Protein 6A8O (pdb70)

Secondary structure (P-SEA, 3-state):
ccccccccccccccbbbbbbbcccccccbbbbbccccbbbbcccccccccccccbbbbccccccccccccbbbbbbcccccccccccccccccbbbbbbcbbbbbccccbbbbbbccccccccccccccccccccccccccccbbbbbbbbbbccaaaaaaaccccccccbbbbbbccccccccccccccccccccccccccccccccccccccccbbbbbcccccaaaaaaaaac/ccccccccccccccbbbbbbbcccccccbbbbbccccbbbbbccccccccccccbbbbcccccccccccccbbbbbcccccccccccccccccbbbbbbcbbbbbcccbbbbbbbccccccccccbbbbbcccccccccccccbbbbbbbbbccaaaaaaacccccccccbbbbbcccccccccccccccccccccccccccccccccccccccccbbbbbcccccaaaaaaaaac/cccccccccc

B-factor: mean 74.63, std 24.49, range [30.0, 185.36]

Solvent-accessible surface area: 21926 Å² total; per-residue (Å²): 1,16,54,21,86,92,12,66,84,25,75,18,8,13,4,2,0,0,6,13,65,140,145,84,62,76,13,66,4,1,0,1,0,29,14,126,45,34,0,0,0,0,1,48,10,2,51,28,50,10,96,49,86,43,0,34,5,6,16,23,27,46,3,31,73,99,18,82,201,157,28,119,40,20,99,2,127,85,34,26,58,13,74,88,29,33,27,22,34,25,24,81,4,0,0,0,0,34,1,64,100,64,20,112,94,75,119,87,31,89,46,12,66,38,3,68,111,95,32,37,140,49,119,10,124,67,2,65,3,0,1,0,0,49,48,148,80,165,33,126,58,45,73,59,10,13,46,10,61,7,58,31,34,87,35,131,89,0,71,163,76,17,194,42,117,48,6,39,132,50,9,15,0,0,13,96,164,130,39,25,18,10,16,8,129,10,0,20,0,0,0,0,0,0,65,80,110,52,199,92,24,0,2,0,1,10,9,60,23,150,23,15,18,133,134,58,52,16,8,3,0,5,24,0,4,45,10,16,110,16,2,106,132,56,40,183,2,16,53,39,82,93,4,52,124,34,64,20,12,15,7,2,0,0,10,2,59,112,149,69,46,69,7,16,0,1,0,1,0,1,1,51,25,18,0,0,0,0,1,18,0,4,51,58,33,59,138,41,113,30,0,26,5,8,18,35,32,45,9,21,82,108,25,82,168,172,38,121,35,20,97,15,118,84,38,22,58,19,113,89,20,121,98,86,83,20,35,76,3,0,0,0,0,48,0,120,92,36,20,123,69,62,128,82,28,97,22,2,11,27,4,44,39,54,35,32,116,39,141,15,133,57,2,63,1,2,2,1,0,34,49,118,70,155,16,124,53,41,90,60,7,14,41,5,59,4,59,42,18,82,53,124,86,0,57,143,54,6,210,93,56,105,20,30,136,47,8,14,0,0,6,94,167,120,26,36,19,3,13,2,47,0,1,0,0,0,1,0,1,0,84,79,101,53,88,67,11,0,5,0,0,7,4,18,12,36,24,12,14,117,151,53,42,5,6,2,2,4,21,0,7,63,12,13,74,15,0,21,116,60,12,154,86,73,70,48,16,13,34,21,119,61

Foldseek 3Di:
DAPWDFDDQLNQQQKKFKWFCDPDIDRFEIWGAAFQFKTKFFLLSCPPPVDFQRIWIGTRDFFPVVDDPPGDTWGFPDKAQQPPDDNVAQPSGMIMGGTDGTHDDDSRHDGAAADALVCQVPAFDFKKQKFQAANAQVGDGHRGITIDTWGWDDPVLQVVLVVPHDDDSQKTWTAALQGQAFGHGSHGGTFTWGQDPHGTHGQWGQTDDPGGSDRRGTTMTGGRSNCPVVVVVVVD/DAPWDFDDQLPQQFKKFKWFADVHIDGFEIWGAQFQFKTKFWQQSCLPPVDQQRIWIDTRDFFPVVDDPVDDTWTFPDKAQPPPDDSPAQPSTMIMGGTPGGHDDDSRHDGAAADALVCLPPAFAWKKAKFQAANFFVGDGHGGITMDTWHWDDQVLQCVLCVPHDGDSQKTWTADQQFRDFGHRSSGGTFTWGQDPNGIHRQWHFTDWDGGRHHRTTTMTRGRSVCVVVVVVVVD/DDPPDPDDVD

Organism: Mus musculus (NCBI:txid10090)

Nearest PDB structures (foldseek):
  1zsl-assembly1_A  TM=9.799E-01  e=3.931E-37  Homo sapiens
  1zhm-assembly1_A  TM=9.780E-01  e=3.931E-37  Homo sapiens
  4cre-assembly1_A  TM=9.781E-01  e=1.272E-36  Homo sapiens
  1ztl-assembly1_A  TM=9.781E-01  e=1.423E-36  Homo sapiens
  1xx9-assembly1_A  TM=9.790E-01  e=2.944E-36  Homo sapiens

CATH classification: 2.40.10.10

InterPro domains:
  IPR000177 Apple domain [PR00005] (224-243)
  IPR000177 Apple domain [PR00005] (253-269)
  IPR000177 Apple domain [PR00005] (271-286)
  IPR000177 Apple domain [PS00495] (292-375)
  IPR000177 Apple domain [SM00223] (21-104)
  IPR000177 Apple domain [SM00223] (111-194)
  IPR000177 Apple domain [SM00223] (201-284)
  IPR000177 Apple domain [SM00223] (292-375)
  IPR000177 Apple domain [cd01100] (17-101)
  IPR000177 Apple domain [cd01100] (107-191)
  IPR000177 Apple domain [cd01100] (206-281)
  IPR000177 Apple domain [cd01100] (289-372)
  IPR001254 Serine proteases, trypsin domain [PF00089] (391-621)
  IPR001254 Serine proteases, trypsin domain [PS50240] (391-626)
  IPR001254 Serine proteases, trypsin domain [SM00020] (390-621)
  IPR001254 Serine proteases, trypsin domain [cd00190] (391-621)
  IPR001314 Peptidase S1A, chymotrypsin family [PR00722] (420-435)
  IPR001314 Peptidase S1A, chymotrypsin family [PR00722] (479-493)
  IPR001314 Peptidase S1A, chymotrypsin family [PR00722] (571-583)
  IPR003609 PAN/Apple domain [PF00024] (21-104)

Sequence (482 aa):
IVGGTNASLGEWPWQVSLQVKLVSQTHLCGGSIIGRQWVLTAAHCFDGIPYPDVWRIYGGILSLSEITKETPSSRIKELIIHQEYKVSEGNYDIALIKLQTPLNYTEFQKPISLPSKADTNTIYTNCWVTGWGYTKEQGETQNILQKATIPLVPNEECQKKYRDYVINKQMICAGYKEGGTDACKGDSGGPLVCKHSGRWQLVGITSWGEGCARKDQPGVYTKVSEYMDWILEKTQIVGGTNASLGEWPWQVSLQVKLVSQTHLCGGSIIGRQWVLTAAHCFDGIPYPDVWRIYGGILSLSEITKETPSSRIKELIIHQEYKVSEGNYDIALIKLQTPLNYTEFQKPISLPSKADTNTIYTNCWVTGWGYTKEQGETQNILQKATIPLVPNEECQKKYRDYVINKQMICAGYKEGGTDACKGDSGGPLVCKHSGRWQLVGITSWGEGCARKDQPGVYTKVSEYMDWILEKTQCPAYSAYLDC

Radius of gyration: 24.58 Å; Cα contacts (8 Å, |Δi|>4): 1290; chains: 3; bounding box: 52×45×72 Å

Structure (mmCIF, N/CA/C/O backbone):
data_6A8O
#
_entry.id   6A8O
#
_cell.length_a   71.260
_cell.length_b   82.450
_cell.length_c   105.320
_cell.angle_alpha   90.00
_cell.angle_beta   90.00
_cell.angle_gamma   90.00
#
_symmetry.space_group_name_H-M   'P 21 21 21'
#
loop_
_entity.id
_entity.type
_entity.pdbx_description
1 polymer 'Plasma kallikrein'
2 polymer 'peptide inhibitor,'
3 non-polymer alpha-D-mannopyranose
4 non-polymer piperidine-1-carboximidamide
#
loop_
_atom_site.group_PDB
_atom_site.id
_atom_site.type_symbol
_atom_site.label_atom_id
_atom_site.label_alt_id
_atom_site.label_comp_id
_atom_site.label_asym_id
_atom_site.label_entity_id
_atom_site.label_seq_id
_atom_site.pdbx_PDB_ins_code
_atom_site.Cartn_x
_atom_site.Cartn_y
_atom_site.Cartn_z
_atom_site.occupancy
_atom_site.B_iso_or_equiv
_atom_site.auth_seq_id
_atom_site.auth_comp_id
_atom_site.auth_asym_id
_atom_site.auth_atom_id
_atom_site.pdbx_PDB_model_num
ATOM 1 N N . ILE A 1 1 ? -0.741 15.176 -33.104 1.00 74.95 16 ILE A N 1
ATOM 2 C CA . ILE A 1 1 ? 0.558 14.399 -33.352 1.00 77.33 16 ILE A CA 1
ATOM 3 C C . ILE A 1 1 ? 1.616 15.323 -33.982 1.00 74.96 16 ILE A C 1
ATOM 4 O O . ILE A 1 1 ? 1.242 16.134 -34.844 1.00 88.84 16 ILE A O 1
ATOM 9 N N . VAL A 1 2 ? 2.893 15.175 -33.617 1.00 74.02 17 VAL A N 1
ATOM 10 C CA . VAL A 1 2 ? 4.026 15.964 -34.203 1.00 79.24 17 VAL A CA 1
ATOM 11 C C . VAL A 1 2 ? 4.705 15.157 -35.325 1.00 79.02 17 VAL A C 1
ATOM 12 O O . VAL A 1 2 ? 5.045 13.973 -35.090 1.00 77.25 17 VAL A O 1
ATOM 16 N N . GLY A 1 3 ? 4.910 15.781 -36.494 1.00 77.22 18 GLY A N 1
ATOM 17 C CA . GLY A 1 3 ? 5.483 15.131 -37.691 1.00 75.22 18 GLY A CA 1
ATOM 18 C C . GLY A 1 3 ? 4.417 14.408 -38.500 1.00 77.19 18 GLY A C 1
ATOM 19 O O . GLY A 1 3 ? 4.760 13.816 -39.542 1.00 68.50 18 GLY A O 1
ATOM 20 N N . GLY A 1 4 ? 3.154 14.462 -38.062 1.00 76.89 19 GLY A N 1
ATOM 21 C CA . GLY A 1 4 ? 2.055 13.696 -38.679 1.00 71.26 19 GLY A CA 1
ATOM 22 C C . GLY A 1 4 ? 1.566 14.368 -39.947 1.00 74.67 19 GLY A C 1
ATOM 23 O O . GLY A 1 4 ? 2.219 15.329 -40.385 1.00 81.28 19 GLY A O 1
ATOM 24 N N . THR A 1 5 ? 0.471 13.860 -40.518 1.00 73.41 20 THR A N 1
ATOM 25 C CA . THR A 1 5 ? -0.257 14.405 -41.696 1.00 75.08 20 THR A CA 1
ATOM 26 C C . THR A 1 5 ? -1.734 14.022 -41.521 1.00 72.93 20 THR A C 1
ATOM 27 O O . THR A 1 5 ? -1.989 13.119 -40.695 1.00 61.56 20 THR A O 1
ATOM 31 N N . ASN A 1 6 ? -2.654 14.663 -42.257 1.00 69.28 21 ASN A N 1
ATOM 32 C CA . ASN A 1 6 ? -4.116 14.392 -42.195 1.00 70.36 21 ASN A CA 1
ATOM 33 C C . ASN A 1 6 ? -4.377 12.896 -42.367 1.00 73.57 21 ASN A C 1
ATOM 34 O O . ASN A 1 6 ? -4.141 12.383 -43.471 1.00 78.53 21 ASN A O 1
ATOM 39 N N . ALA A 1 7 ? -4.886 12.229 -41.330 1.00 75.23 22 ALA A N 1
ATOM 40 C CA . ALA A 1 7 ? -5.542 10.909 -41.467 1.00 75.24 22 ALA A CA 1
ATOM 41 C C . ALA A 1 7 ? -6.739 11.064 -42.409 1.00 73.57 22 ALA A C 1
ATOM 42 O O . ALA A 1 7 ? -7.002 12.206 -42.885 1.00 61.44 22 ALA A O 1
ATOM 44 N N . SER A 1 8 ? -7.447 9.971 -42.686 1.00 81.02 23 SER A N 1
ATOM 45 C CA . SER A 1 8 ? -8.570 9.973 -43.662 1.00 89.79 23 SER A CA 1
ATOM 46 C C . SER A 1 8 ? -9.775 9.213 -43.106 1.00 88.84 23 SER A C 1
ATOM 47 O O . SER A 1 8 ? -9.585 8.174 -42.441 1.00 85.12 23 SER A O 1
ATOM 50 N N . LEU A 1 9 ? -10.978 9.714 -43.381 1.00 87.82 24 LEU A N 1
ATOM 51 C CA . LEU A 1 9 ? -12.214 9.187 -42.748 1.00 93.35 24 LEU A CA 1
ATOM 52 C C . LEU A 1 9 ? -12.321 7.686 -43.041 1.00 89.60 24 LEU A C 1
ATOM 53 O O . LEU A 1 9 ? -12.547 7.326 -44.208 1.00 108.05 24 LEU A O 1
ATOM 58 N N . GLY A 1 10 ? -12.120 6.851 -42.021 1.00 80.43 25 GLY A N 1
ATOM 59 C CA . GLY A 1 10 ? -12.192 5.381 -42.124 1.00 72.44 25 GLY A CA 1
ATOM 60 C C . GLY A 1 10 ? -10.844 4.737 -41.871 1.00 64.48 25 GLY A C 1
ATOM 61 O O . GLY A 1 10 ? -10.827 3.535 -41.572 1.00 66.91 25 GLY A O 1
ATOM 62 N N . GLU A 1 11 ? -9.753 5.504 -41.966 1.00 63.35 26 GLU A N 1
ATOM 63 C CA . GLU A 1 11 ? -8.356 5.001 -41.821 1.00 70.49 26 GLU A CA 1
ATOM 64 C C . GLU A 1 11 ? -8.181 4.357 -40.443 1.00 68.16 26 GLU A C 1
ATOM 65 O O . GLU A 1 11 ? -7.476 3.348 -40.377 1.00 68.68 26 GLU A O 1
ATOM 71 N N . TRP A 1 12 ? -8.756 4.944 -39.380 1.00 72.18 27 TRP A N 1
ATOM 72 C CA . TRP A 1 12 ? -8.560 4.506 -37.965 1.00 75.03 27 TRP A CA 1
ATOM 73 C C . TRP A 1 12 ? -9.885 4.521 -37.209 1.00 74.77 27 TRP A C 1
ATOM 74 O O . TRP A 1 12 ? -10.119 5.388 -36.369 1.00 74.69 27 TRP A O 1
ATOM 85 N N . PRO A 1 13 ? -10.802 3.563 -37.475 1.00 77.99 28 PRO A N 1
ATOM 86 C CA . PRO A 1 13 ? -12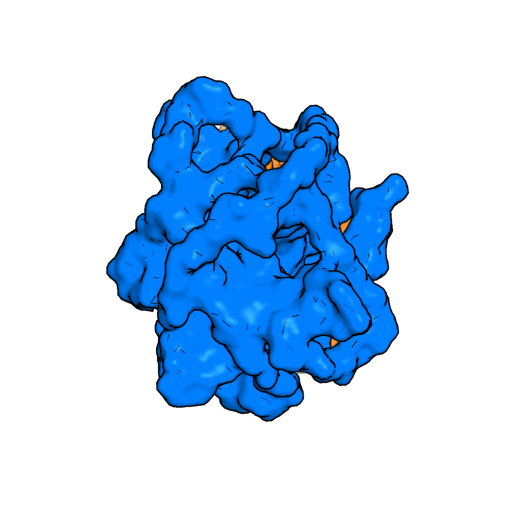.188 3.668 -36.992 1.00 75.37 28 PRO A CA 1
ATOM 87 C C . PRO A 1 13 ? -12.375 3.377 -35.488 1.00 61.45 28 PRO A C 1
ATOM 88 O O . PRO A 1 13 ? -13.406 3.701 -34.979 1.00 62.75 28 PRO A O 1
ATOM 92 N N . TRP A 1 14 ? -11.361 2.808 -34.833 1.00 57.07 29 TRP A N 1
ATOM 93 C CA . TRP A 1 14 ? -11.283 2.578 -33.366 1.00 62.00 29 TRP A CA 1
ATOM 94 C C . TRP A 1 14 ? -10.965 3.848 -32.577 1.00 57.11 29 TRP A C 1
ATOM 95 O O . TRP A 1 14 ? -11.202 3.807 -31.374 1.00 57.72 29 TRP A O 1
ATOM 106 N N . GLN A 1 15 ? -10.394 4.877 -33.212 1.00 55.44 30 GLN A N 1
ATOM 107 C CA . GLN A 1 15 ? -10.015 6.170 -32.583 1.00 55.82 30 GLN A CA 1
ATOM 108 C C . GLN A 1 15 ? -11.261 6.906 -32.081 1.00 58.77 30 GLN A C 1
ATOM 109 O O . GLN A 1 15 ? -12.199 7.107 -32.881 1.00 53.33 30 GLN A O 1
ATOM 115 N N . VAL A 1 16 ? -11.235 7.355 -30.816 1.00 59.65 31 VAL A N 1
ATOM 116 C CA . VAL A 1 16 ? -12.299 8.222 -30.224 1.00 53.45 31 VAL A CA 1
ATOM 117 C C . VAL A 1 16 ? -11.623 9.429 -29.597 1.00 48.48 31 VAL A C 1
ATOM 118 O O . VAL A 1 16 ? -10.489 9.255 -29.160 1.00 48.20 31 VAL A O 1
ATOM 122 N N . SER A 1 17 ? -12.266 10.598 -29.662 1.00 47.74 32 SER A N 1
ATOM 123 C CA . SER A 1 17 ? -11.915 11.782 -28.837 1.00 51.96 32 SER A CA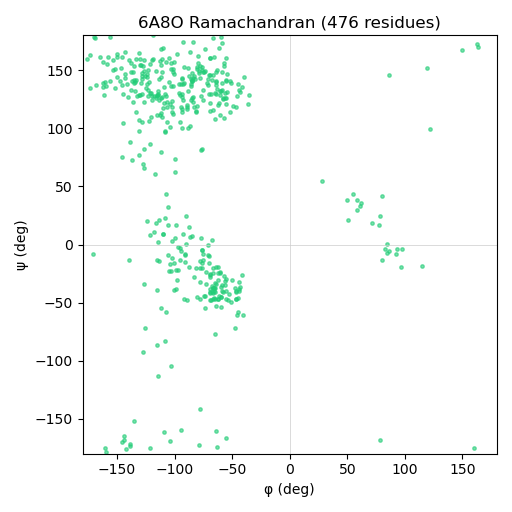 1
ATOM 124 C C . SER A 1 17 ? -12.634 11.664 -27.490 1.00 51.99 32 SER A C 1
ATOM 125 O O . SER A 1 17 ? -13.792 11.175 -27.458 1.00 55.10 32 SER A O 1
ATOM 128 N N . LEU A 1 18 ? -11.942 11.998 -26.407 1.00 50.39 33 LEU A N 1
ATOM 129 C CA . LEU A 1 18 ? -12.524 12.049 -25.043 1.00 47.67 33 LEU A CA 1
ATOM 130 C C . LEU A 1 18 ? -12.592 13.511 -24.645 1.00 46.00 33 LEU A C 1
ATOM 131 O O . LEU A 1 18 ? -11.536 14.172 -24.624 1.00 46.45 33 LEU A O 1
ATOM 136 N N . GLN A 1 19 ? -13.800 14.003 -24.420 1.00 47.47 34 GLN A N 1
ATOM 137 C CA . GLN A 1 19 ? -14.064 15.447 -24.271 1.00 49.03 34 GLN A CA 1
ATOM 138 C C . GLN A 1 19 ? -14.813 15.707 -22.968 1.00 51.22 34 GLN A C 1
ATOM 139 O O . GLN A 1 19 ? -15.557 14.827 -22.468 1.00 49.72 34 GLN A O 1
ATOM 145 N N . VAL A 1 20 ? -14.569 16.875 -22.397 1.00 52.48 35 VAL A N 1
ATOM 146 C CA . VAL A 1 20 ? -15.255 17.294 -21.151 1.00 51.45 35 VAL A CA 1
ATOM 147 C C . VAL A 1 20 ? -16.332 18.269 -21.582 1.00 50.64 35 VAL A C 1
ATOM 148 O O . VAL A 1 20 ? -15.970 19.259 -22.219 1.00 49.93 35 VAL A O 1
ATOM 152 N N . LYS A 1 21 ? -17.599 17.942 -21.333 1.00 51.51 36 LYS A N 1
ATOM 153 C CA . LYS A 1 21 ? -18.718 18.855 -21.684 1.00 59.94 36 LYS A CA 1
ATOM 154 C C . LYS A 1 21 ? -19.363 19.402 -20.417 1.00 58.24 36 LYS A C 1
ATOM 155 O O . LYS A 1 21 ? -19.709 18.580 -19.538 1.00 62.78 36 LYS A O 1
ATOM 161 N N . LEU A 1 22 ? -19.474 20.730 -20.326 1.00 65.31 37 LEU A N 1
ATOM 162 C CA . LEU A 1 22 ? -20.368 21.448 -19.370 1.00 78.27 37 LEU A CA 1
ATOM 163 C C . LEU A 1 22 ? -21.499 22.050 -20.195 1.00 73.79 37 LEU A C 1
ATOM 164 O O . LEU A 1 22 ? -22.584 21.452 -20.281 1.00 84.70 37 LEU A O 1
ATOM 169 N N . VAL A 1 23 ? -21.219 23.207 -20.772 1.00 61.54 38 VAL A N 1
ATOM 170 C CA . VAL A 1 23 ? -21.990 23.796 -21.892 1.00 71.06 38 VAL A CA 1
ATOM 171 C C . VAL A 1 23 ? -21.032 23.732 -23.087 1.00 69.95 38 VAL A C 1
ATOM 172 O O . VAL A 1 23 ? -21.364 23.032 -24.057 1.00 72.25 38 VAL A O 1
ATOM 176 N N . SER A 1 24 A -19.832 24.305 -22.931 1.00 73.04 38 SER A N 1
ATOM 177 C CA . SER A 1 24 A -18.653 24.122 -23.818 1.00 74.30 38 SER A CA 1
ATOM 178 C C . SER A 1 24 A -18.259 22.645 -23.888 1.00 74.37 38 SER A C 1
ATOM 179 O O . SER A 1 24 A -18.795 21.831 -23.114 1.00 76.84 38 SER A O 1
ATOM 182 N N . GLN A 1 25 B -17.301 22.355 -24.762 1.00 64.39 38 GLN A N 1
ATOM 183 C CA . GLN A 1 25 B -16.700 21.026 -24.986 1.00 67.29 38 GLN A CA 1
ATOM 184 C C . GLN A 1 25 B -15.214 21.228 -25.231 1.00 67.53 38 GLN A C 1
ATOM 185 O O . GLN A 1 25 B -14.914 22.169 -25.965 1.00 67.77 38 GLN A O 1
ATOM 191 N N . THR A 1 26 ? -14.347 20.384 -24.659 1.00 60.75 39 THR A N 1
ATOM 192 C CA . THR A 1 26 ? -12.883 20.411 -24.908 1.00 67.95 39 THR A CA 1
ATOM 193 C C . THR A 1 26 ? -12.388 18.980 -25.105 1.00 63.73 39 THR A C 1
ATOM 194 O O . THR A 1 26 ? -12.597 18.138 -24.217 1.00 72.47 39 THR A O 1
ATOM 198 N N . HIS A 1 27 ? -11.773 18.723 -26.256 1.00 61.76 40 HIS A N 1
ATOM 199 C CA . HIS A 1 27 ? -10.969 17.505 -26.496 1.00 54.85 40 HIS A CA 1
ATOM 200 C C . HIS A 1 27 ? -9.786 17.492 -25.520 1.00 55.47 40 HIS A C 1
ATOM 201 O O . HIS A 1 27 ? -8.996 18.437 -25.551 1.00 60.81 40 HIS A O 1
ATOM 208 N N . LEU A 1 28 ? -9.675 16.471 -24.673 1.00 50.99 41 LEU A N 1
ATOM 209 C CA . LEU A 1 28 ? -8.597 16.381 -23.659 1.00 52.42 41 LEU A CA 1
ATOM 210 C C . LEU A 1 28 ? -7.698 15.195 -23.964 1.00 53.05 41 LEU A C 1
ATOM 211 O O . LEU A 1 28 ? -6.496 15.313 -23.701 1.00 56.42 41 LEU A O 1
ATOM 216 N N . CYS A 1 29 ? -8.285 14.082 -24.404 1.00 56.11 42 CYS A N 1
ATOM 217 C CA . CYS A 1 29 ? -7.617 12.763 -24.505 1.00 54.44 42 CYS A CA 1
ATOM 218 C C . CYS A 1 29 ? -8.096 12.020 -25.748 1.00 51.38 42 CYS A C 1
ATOM 219 O O . CYS A 1 29 ? -9.091 12.425 -26.361 1.00 53.39 42 CYS A O 1
ATOM 222 N N . GLY A 1 30 ? -7.373 10.971 -26.113 1.00 48.27 43 GLY A N 1
ATOM 223 C CA . GLY A 1 30 ? -7.862 9.957 -27.055 1.00 46.34 43 GLY A CA 1
ATOM 224 C C . GLY A 1 30 ? -8.113 8.657 -26.335 1.00 49.74 43 GLY A C 1
ATOM 225 O O . GLY A 1 30 ? -7.726 8.519 -25.153 1.00 52.61 43 GLY A O 1
ATOM 226 N N . GLY A 1 31 ? -8.759 7.733 -27.031 1.00 56.73 44 GLY A N 1
ATOM 227 C CA . GLY A 1 31 ? -8.898 6.335 -26.601 1.00 53.55 44 GLY A CA 1
ATOM 228 C C . GLY A 1 31 ? -9.136 5.444 -27.790 1.00 48.36 44 GLY A C 1
ATOM 229 O O . GLY A 1 31 ? -9.269 5.966 -28.900 1.00 46.03 44 GLY A O 1
ATOM 230 N N . SER A 1 32 ? -9.254 4.151 -27.538 1.00 52.74 45 SER A N 1
ATOM 231 C CA . SER A 1 32 ? -9.474 3.107 -28.567 1.00 57.99 45 SER A CA 1
ATOM 232 C C . SER A 1 32 ? -10.708 2.273 -28.200 1.00 50.64 45 SER A C 1
ATOM 233 O O . SER A 1 32 ? -10.709 1.714 -27.085 1.00 38.35 45 SER A O 1
ATOM 236 N N . ILE A 1 33 ? -11.708 2.208 -29.094 1.00 47.52 46 ILE A N 1
ATOM 237 C CA . ILE A 1 33 ? -12.852 1.248 -28.986 1.00 49.38 46 ILE A CA 1
ATOM 238 C C . ILE A 1 33 ? -12.293 -0.179 -29.039 1.00 46.53 46 ILE A C 1
ATOM 239 O O . ILE A 1 33 ? -11.658 -0.479 -30.021 1.00 48.66 46 ILE A O 1
ATOM 244 N N . ILE A 1 34 ? -12.516 -1.020 -28.031 1.00 48.92 47 ILE A N 1
ATOM 245 C CA . ILE A 1 34 ? -12.058 -2.445 -28.024 1.00 52.45 47 ILE A CA 1
ATOM 246 C C . ILE A 1 34 ? -13.254 -3.395 -27.855 1.00 57.65 47 ILE A C 1
ATOM 247 O O . ILE A 1 34 ? -13.034 -4.616 -27.717 1.00 62.71 47 ILE A O 1
ATOM 252 N N . GLY A 1 35 ? -14.466 -2.851 -27.908 1.00 58.55 48 GLY A N 1
ATOM 253 C CA . GLY A 1 35 ? -15.708 -3.514 -27.480 1.00 57.24 48 GLY A CA 1
ATOM 254 C C . GLY A 1 35 ? -16.906 -2.632 -27.781 1.00 58.93 48 GLY A C 1
ATOM 255 O O . GLY A 1 35 ? -16.734 -1.402 -27.923 1.00 49.06 48 GLY A O 1
ATOM 256 N N . ARG A 1 36 ? -18.095 -3.226 -27.853 1.00 65.79 49 ARG A N 1
ATOM 257 C CA . ARG A 1 36 ? -19.355 -2.457 -28.021 1.00 69.12 49 ARG A CA 1
ATOM 258 C C . ARG A 1 36 ? -19.473 -1.407 -26.911 1.00 60.75 49 ARG A C 1
ATOM 259 O O . ARG A 1 36 ? -19.900 -0.305 -27.234 1.00 60.79 49 ARG A O 1
ATOM 267 N N . GLN A 1 37 ? -19.102 -1.750 -25.671 1.00 65.02 50 GLN A N 1
ATOM 268 C CA . GLN A 1 37 ? -19.281 -0.884 -24.471 1.00 68.67 50 GLN A CA 1
ATOM 269 C C . GLN A 1 37 ? -17.938 -0.425 -23.870 1.00 66.72 50 GLN A C 1
ATOM 270 O O . GLN A 1 37 ? -17.970 0.323 -22.887 1.00 67.38 50 GLN A O 1
ATOM 276 N N . TRP A 1 38 ? -16.805 -0.778 -24.469 1.00 59.90 51 TRP A N 1
ATOM 277 C CA . TRP A 1 38 ? -15.476 -0.607 -23.838 1.00 59.91 51 TRP A CA 1
ATOM 278 C C . TRP A 1 38 ? -14.556 0.287 -24.651 1.00 53.22 51 TRP A C 1
ATOM 279 O O . TRP A 1 38 ? -14.387 0.039 -25.852 1.00 58.77 51 TRP A O 1
ATOM 290 N N . VAL A 1 39 ? -13.954 1.257 -23.978 1.00 46.90 52 VAL A N 1
ATOM 291 C CA . VAL A 1 39 ? -12.899 2.126 -24.549 1.00 45.83 52 VAL A CA 1
ATOM 292 C C . VAL A 1 39 ? -11.668 2.007 -23.662 1.00 44.73 52 VAL A C 1
ATOM 293 O O . VAL A 1 39 ? -11.806 2.058 -22.461 1.00 50.60 52 VAL A O 1
ATOM 297 N N . LEU A 1 40 ? -10.506 1.808 -24.260 1.00 50.66 53 LEU A N 1
ATOM 298 C CA . LEU A 1 40 ? -9.211 1.711 -23.544 1.00 52.53 53 LEU A CA 1
ATOM 299 C C . LEU A 1 40 ? -8.456 3.032 -23.728 1.00 52.42 53 LEU A C 1
ATOM 300 O O . LEU A 1 40 ? -8.507 3.579 -24.843 1.00 53.48 53 LEU A O 1
ATOM 305 N N . THR A 1 41 ? -7.851 3.543 -22.649 1.00 50.47 54 THR A N 1
ATOM 306 C CA . THR A 1 41 ? -7.240 4.894 -22.570 1.00 49.38 54 THR A CA 1
ATOM 307 C C . THR A 1 41 ? -6.253 4.934 -21.384 1.00 49.47 54 THR A C 1
ATOM 308 O O . THR A 1 41 ? -5.982 3.880 -20.785 1.00 50.12 54 THR A O 1
ATOM 312 N N . ALA A 1 42 ? -5.679 6.104 -21.099 1.00 47.30 55 ALA A N 1
ATOM 313 C CA . ALA A 1 42 ? -4.669 6.322 -20.043 1.00 46.62 55 ALA A CA 1
ATOM 314 C C . ALA A 1 42 ? -5.353 6.763 -18.746 1.00 51.42 55 ALA A C 1
ATOM 315 O O . ALA A 1 42 ? -6.332 7.525 -18.810 1.00 61.37 55 ALA A O 1
ATOM 317 N N . ALA A 1 43 ? -4.848 6.318 -17.602 1.00 49.64 56 ALA A N 1
ATOM 318 C CA . ALA A 1 43 ? -5.376 6.673 -16.265 1.00 45.72 56 ALA A CA 1
ATOM 319 C C . ALA A 1 43 ? -5.216 8.166 -16.002 1.00 45.27 56 ALA A C 1
ATOM 320 O O . ALA A 1 43 ? -6.061 8.723 -15.317 1.00 54.52 56 ALA A O 1
ATOM 322 N N . HIS A 1 44 ? -4.146 8.772 -16.513 1.00 48.45 57 HIS A N 1
ATOM 323 C CA . HIS A 1 44 ? -3.761 10.186 -16.279 1.00 50.20 57 HIS A CA 1
ATOM 324 C C . HIS A 1 44 ? -4.614 11.170 -17.090 1.00 49.63 57 HIS A C 1
ATOM 325 O O . HIS A 1 44 ? -4.501 12.371 -16.884 1.00 53.94 57 HIS A O 1
ATOM 332 N N . CYS A 1 45 ? -5.481 10.632 -17.927 1.00 56.31 58 CYS A N 1
ATOM 333 C CA . CYS A 1 45 ? -6.445 11.473 -18.660 1.00 52.94 58 CYS A CA 1
ATOM 334 C C . CYS A 1 45 ? -7.518 11.949 -17.675 1.00 51.45 58 CYS A C 1
ATOM 335 O O . CYS A 1 45 ? -8.169 12.936 -17.955 1.00 46.28 58 CYS A O 1
ATOM 338 N N . PHE A 1 46 ? -7.714 11.223 -16.576 1.00 46.19 59 PHE A N 1
ATOM 339 C CA . PHE A 1 46 ? -8.769 11.554 -15.584 1.00 53.40 59 PHE A CA 1
ATOM 340 C C . PHE A 1 46 ? -8.209 11.998 -14.237 1.00 58.00 59 PHE A C 1
ATOM 341 O O . PHE A 1 46 ? -8.949 11.951 -13.274 1.00 60.53 59 PHE A O 1
ATOM 349 N N . ASP A 1 47 ? -6.968 12.450 -14.202 1.00 62.24 60 ASP A N 1
ATOM 350 C CA . ASP A 1 47 ? -6.377 12.821 -12.895 1.00 57.26 60 ASP A CA 1
ATOM 351 C C . ASP A 1 47 ? -7.003 14.138 -12.460 1.00 52.64 60 ASP A C 1
ATOM 352 O O . ASP A 1 47 ? -7.563 14.173 -11.367 1.00 68.50 60 ASP A O 1
ATOM 357 N N . GLY A 1 48 A -6.917 15.148 -13.322 1.00 51.65 60 GLY A N 1
ATOM 358 C CA . GLY A 1 48 A -7.514 16.475 -13.124 1.00 52.70 60 GLY A CA 1
ATOM 359 C C . GLY A 1 48 A -9.020 16.459 -13.078 1.00 55.53 60 GLY A C 1
ATOM 360 O O . GLY A 1 48 A -9.569 17.176 -12.280 1.00 57.26 60 GLY A O 1
ATOM 361 N N . ILE A 1 49 B -9.671 15.676 -13.932 1.00 57.56 60 ILE A N 1
ATOM 362 C CA . ILE A 1 49 B -11.171 15.643 -13.962 1.00 50.91 60 ILE A CA 1
ATOM 363 C C . ILE A 1 49 B -11.614 14.188 -13.826 1.00 52.31 60 ILE A C 1
ATOM 364 O O . ILE A 1 49 B -11.974 13.587 -14.823 1.00 49.98 60 ILE A O 1
ATOM 369 N N . PRO A 1 50 C -11.684 13.637 -12.615 1.00 58.01 60 PRO A N 1
ATOM 370 C CA . PRO A 1 50 C -12.068 12.223 -12.406 1.00 56.91 60 PRO A CA 1
ATOM 371 C C . PRO A 1 50 C -13.582 12.020 -12.310 1.00 56.74 60 PRO A C 1
ATOM 372 O O . PRO A 1 50 C -13.937 10.992 -11.994 1.00 69.23 60 PRO A O 1
ATOM 376 N N . TYR A 1 51 ? -14.373 13.044 -12.548 1.00 56.63 61 TYR A N 1
ATOM 377 C CA . TYR A 1 51 ? -15.851 12.907 -12.543 1.00 52.95 61 TYR A CA 1
ATOM 378 C C . TYR A 1 51 ? -16.376 12.377 -13.909 1.00 59.72 61 TYR A C 1
ATOM 379 O O . TYR A 1 51 ? -16.222 13.025 -14.953 1.00 66.77 61 TYR A O 1
ATOM 388 N N . PRO A 1 52 ? -17.016 11.195 -13.904 1.00 63.80 62 PRO A N 1
ATOM 389 C CA . PRO A 1 52 ? -17.597 10.589 -15.145 1.00 65.10 62 PRO A CA 1
ATOM 390 C C . PRO A 1 52 ? -18.773 11.230 -15.905 1.00 59.20 62 PRO A C 1
ATOM 391 O O . PRO A 1 52 ? -18.778 11.177 -17.083 1.00 59.29 62 PRO A O 1
ATOM 395 N N . ASP A 1 53 B -19.755 11.829 -15.208 1.00 61.54 65 ASP A N 1
ATOM 396 C CA . ASP A 1 53 B -20.957 12.371 -15.957 1.00 69.55 65 ASP A CA 1
ATOM 397 C C . ASP A 1 53 B -20.763 13.730 -16.714 1.00 63.99 65 ASP A C 1
ATOM 398 O O . ASP A 1 53 B -21.654 14.341 -17.131 1.00 67.24 65 ASP A O 1
ATOM 403 N N . VAL A 1 54 C -19.413 14.150 -16.660 1.00 59.05 65 VAL A N 1
ATOM 404 C CA . VAL A 1 54 C -18.829 15.337 -17.343 1.00 58.77 65 VAL A CA 1
ATOM 405 C C . VAL A 1 54 C -18.125 14.932 -18.652 1.00 56.06 65 VAL A C 1
ATOM 406 O O . VAL A 1 54 C -17.986 15.809 -19.541 1.00 53.31 65 VAL A O 1
ATOM 410 N N . TRP A 1 55 D -17.723 13.662 -18.785 1.00 51.58 65 TRP A N 1
ATOM 411 C CA . TRP A 1 55 D -17.035 13.121 -19.989 1.00 53.44 65 TRP A CA 1
ATOM 412 C C . TRP A 1 55 D -18.035 12.744 -21.101 1.00 53.52 65 TRP A C 1
ATOM 413 O O . TRP A 1 55 D -19.151 12.256 -20.795 1.00 57.46 65 TRP A O 1
ATOM 424 N N . ARG A 1 56 E -17.640 12.993 -22.350 1.00 48.72 65 ARG A N 1
ATOM 425 C CA . ARG A 1 56 E -18.333 12.573 -23.595 1.00 52.36 65 ARG A CA 1
ATOM 426 C C . ARG A 1 56 E -17.334 11.867 -24.515 1.00 51.51 65 ARG A C 1
ATOM 427 O O . ARG A 1 56 E -16.194 12.325 -24.638 1.00 51.70 65 ARG A O 1
ATOM 435 N N . ILE A 1 57 ? -17.768 10.827 -25.207 1.00 53.18 66 ILE A N 1
ATOM 436 C CA . ILE A 1 57 ? -16.887 10.084 -26.149 1.00 50.56 66 ILE A CA 1
ATOM 437 C C . ILE A 1 57 ? -17.484 10.153 -27.543 1.00 53.33 66 ILE A C 1
ATOM 438 O O . ILE A 1 57 ? -18.657 9.798 -27.696 1.00 58.37 66 ILE A O 1
ATOM 443 N N . TYR A 1 58 ? -16.693 10.638 -28.496 1.00 53.19 67 TYR A N 1
ATOM 444 C CA . TYR A 1 58 ? -17.057 10.690 -29.925 1.00 53.30 67 TYR A CA 1
ATOM 445 C C . TYR A 1 58 ? -16.147 9.743 -30.714 1.00 55.88 67 TYR A C 1
ATOM 446 O O . TYR A 1 58 ? -14.909 9.862 -30.602 1.00 53.98 67 TYR A O 1
ATOM 455 N N . GLY A 1 59 ? -16.768 8.819 -31.458 1.00 62.95 68 GLY A N 1
ATOM 456 C CA . GLY A 1 59 ? -16.134 7.890 -32.418 1.00 69.02 68 GLY A CA 1
ATOM 457 C C . GLY A 1 59 ? -16.519 8.197 -33.863 1.00 68.79 68 GLY A C 1
ATOM 458 O O . GLY A 1 59 ? -17.430 9.012 -34.077 1.00 47.08 68 GLY A O 1
ATOM 459 N N . GLY A 1 60 ? -15.816 7.588 -34.826 1.00 70.57 69 GLY A N 1
ATOM 460 C CA . GLY A 1 60 ? -16.142 7.672 -36.265 1.00 69.12 69 GLY A CA 1
ATOM 461 C C . GLY A 1 60 ? -16.369 9.096 -36.746 1.00 67.21 69 GLY A C 1
ATOM 462 O O . GLY A 1 60 ? -17.257 9.301 -37.597 1.00 73.81 69 GLY A O 1
ATOM 463 N N . ILE A 1 61 ? -15.584 10.044 -36.238 1.00 70.55 70 ILE A N 1
ATOM 464 C CA . ILE A 1 61 ? -15.473 11.436 -36.766 1.00 79.00 70 ILE A CA 1
ATOM 465 C C . ILE A 1 61 ? -13.998 11.690 -37.094 1.00 71.22 70 ILE A C 1
ATOM 466 O O . ILE A 1 61 ? -13.143 11.036 -36.443 1.00 57.31 70 ILE A O 1
ATOM 471 N N . LEU A 1 62 ? -13.716 12.547 -38.083 1.00 68.62 71 LEU A N 1
ATOM 472 C CA . LEU A 1 62 ? -12.326 12.850 -38.524 1.00 82.95 71 LEU A CA 1
ATOM 473 C C . LEU A 1 62 ? -11.887 14.181 -37.921 1.00 72.35 71 LEU A C 1
ATOM 474 O O . LEU A 1 62 ? -10.711 14.296 -37.585 1.00 65.55 71 LEU A O 1
ATOM 479 N N . SER A 1 63 ? -12.790 15.160 -37.860 1.00 80.89 72 SER A N 1
ATOM 480 C CA . SER A 1 63 ? -12.517 16.515 -37.318 1.00 87.28 72 SER A CA 1
ATOM 481 C C . SER A 1 63 ? -13.464 16.812 -36.154 1.00 83.42 72 SER A C 1
ATOM 482 O O . SER A 1 63 ? -14.556 16.209 -36.091 1.00 81.80 72 SER A O 1
ATOM 485 N N . LEU A 1 64 ? -13.031 17.705 -35.264 1.00 87.30 73 LEU A N 1
ATOM 486 C CA . LEU A 1 64 ? -13.789 18.132 -34.060 1.00 78.86 73 LEU A CA 1
ATOM 487 C C . LEU A 1 64 ? -14.776 19.218 -34.498 1.00 75.64 73 LEU A C 1
ATOM 488 O O . LEU A 1 64 ? -15.846 19.321 -33.893 1.00 78.94 73 LEU A O 1
ATOM 493 N N . SER A 1 65 ? -14.436 19.952 -35.563 1.00 84.44 74 SER A N 1
ATOM 494 C CA . SER A 1 65 ? -15.330 20.877 -36.310 1.00 78.51 74 SER A CA 1
ATOM 495 C C . SER A 1 65 ? -16.670 20.199 -36.604 1.00 77.07 74 SER A C 1
ATOM 496 O O . SER A 1 65 ? -17.707 20.828 -36.353 1.00 72.01 74 SER A O 1
ATOM 499 N N . GLU A 1 66 ? -16.642 18.959 -37.102 1.00 81.27 75 GLU A N 1
ATOM 500 C CA . GLU A 1 66 ? -17.861 18.174 -37.439 1.00 100.36 75 GLU A CA 1
ATOM 501 C C . GLU A 1 66 ? -18.885 18.347 -36.309 1.00 105.29 75 GLU A C 1
ATOM 502 O O . GLU A 1 66 ? -20.101 18.420 -36.615 1.00 95.99 75 GLU A O 1
ATOM 508 N N . ILE A 1 67 ? -18.409 18.420 -35.057 1.00 105.79 76 ILE A N 1
ATOM 509 C CA . ILE A 1 67 ? -19.258 18.321 -33.835 1.00 105.70 76 ILE A CA 1
ATOM 510 C C . ILE A 1 67 ? -19.999 19.639 -33.598 1.00 114.76 76 ILE A C 1
ATOM 511 O O . ILE A 1 67 ? -19.351 20.709 -33.606 1.00 123.15 76 ILE A O 1
ATOM 516 N N . THR A 1 68 ? -21.320 19.528 -33.428 1.00 118.18 77 THR A N 1
ATOM 517 C CA . THR A 1 68 ? -22.215 20.502 -32.747 1.00 124.40 77 THR A CA 1
ATOM 518 C C . THR A 1 68 ? -23.188 19.667 -31.902 1.00 119.95 77 THR A C 1
ATOM 519 O O . THR A 1 68 ? -22.978 18.428 -31.840 1.00 103.24 77 THR A O 1
ATOM 523 N N . LYS A 1 69 ? -24.193 20.306 -31.287 1.00 118.14 78 LYS A N 1
ATOM 524 C CA . LYS A 1 69 ? -25.271 19.657 -30.481 1.00 113.77 78 LYS A CA 1
ATOM 525 C C . LYS A 1 69 ? -25.864 18.462 -31.250 1.00 116.25 78 LYS A C 1
ATOM 526 O O . LYS A 1 69 ? -26.190 17.457 -30.598 1.00 106.89 78 LYS A O 1
ATOM 532 N N . GLU A 1 70 ? -26.013 18.567 -32.579 1.00 119.24 79 GLU A N 1
ATOM 533 C CA . GLU A 1 70 ? -26.530 17.486 -33.468 1.00 122.84 79 GLU A CA 1
ATOM 534 C C . GLU A 1 70 ? -25.841 16.154 -33.141 1.00 120.24 79 GLU A C 1
ATOM 535 O O . GLU A 1 70 ? -26.538 15.126 -33.026 1.00 108.92 79 GLU A O 1
ATOM 541 N N . THR A 1 71 ? -24.510 16.194 -33.019 1.00 119.99 80 THR A N 1
ATOM 542 C CA . THR A 1 71 ? -23.590 15.030 -33.091 1.00 110.48 80 THR A CA 1
ATOM 543 C C . THR A 1 71 ? -23.769 14.129 -31.874 1.00 110.60 80 THR A C 1
ATOM 544 O O . THR A 1 71 ? -23.566 14.569 -30.737 1.00 93.07 80 THR A O 1
ATOM 548 N N . PRO A 1 72 ? -24.116 12.836 -32.078 1.00 106.91 81 PRO A N 1
ATOM 549 C CA . PRO A 1 72 ? -24.381 11.929 -30.960 1.00 103.03 81 PRO A CA 1
ATOM 550 C C . PRO A 1 72 ? -23.061 11.543 -30.271 1.00 101.97 81 PRO A C 1
ATOM 551 O O . PRO A 1 72 ? -22.038 11.486 -30.955 1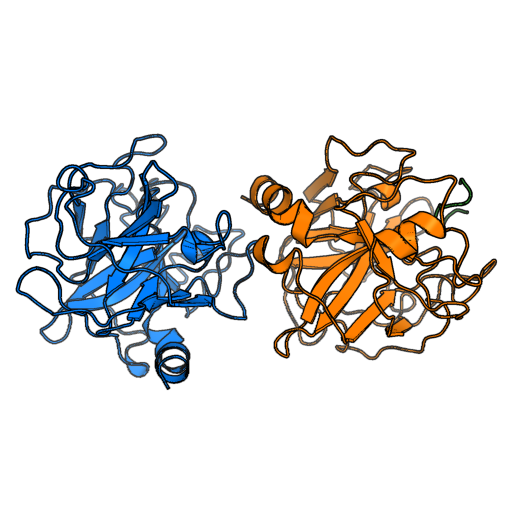.00 99.77 81 PRO A O 1
ATOM 555 N N . SER A 1 73 ? -23.105 11.277 -28.960 1.00 89.66 82 SER A N 1
ATOM 556 C CA . SER A 1 73 ? -21.908 11.081 -28.097 1.00 78.67 82 SER A CA 1
ATOM 557 C C . SER A 1 73 ? -22.191 10.028 -27.029 1.00 68.04 82 SER A C 1
ATOM 558 O O . SER A 1 73 ? -23.192 10.162 -26.329 1.00 79.03 82 SER A O 1
ATOM 561 N N . SER A 1 74 ? -21.317 9.040 -26.879 1.00 64.31 83 SER A N 1
ATOM 562 C CA . SER A 1 74 ? -21.376 8.083 -25.747 1.00 65.13 83 SER A CA 1
ATOM 563 C C . SER A 1 74 ? -21.016 8.809 -24.441 1.00 61.81 83 SER A C 1
ATOM 564 O O . SER A 1 74 ? -20.434 9.921 -24.503 1.00 60.09 83 SER A O 1
ATOM 567 N N . ARG A 1 75 ? -21.419 8.205 -23.322 1.00 57.47 84 ARG A N 1
ATOM 568 C CA . ARG A 1 75 ? -21.281 8.708 -21.934 1.00 61.37 84 ARG A CA 1
ATOM 569 C C . ARG A 1 75 ? -20.675 7.587 -21.089 1.00 54.27 84 ARG A C 1
ATOM 570 O O . ARG A 1 75 ? -20.802 6.419 -21.473 1.00 58.70 84 ARG A O 1
ATOM 578 N N . ILE A 1 76 ? -20.000 7.934 -20.001 1.00 54.33 85 ILE A N 1
ATOM 579 C CA . ILE A 1 76 ? -19.336 6.940 -19.117 1.00 52.55 85 ILE A CA 1
ATOM 580 C C . ILE A 1 76 ? -20.369 6.396 -18.141 1.00 50.39 85 ILE A C 1
ATOM 581 O O . ILE A 1 76 ? -20.950 7.194 -17.405 1.00 55.93 85 ILE A O 1
ATOM 586 N N . LYS A 1 77 ? -20.551 5.088 -18.155 1.00 48.93 86 LYS A N 1
ATOM 587 C CA . LYS A 1 77 ? -21.354 4.343 -17.164 1.00 62.54 86 LYS A CA 1
ATOM 588 C C . LYS A 1 77 ? -20.381 3.973 -16.044 1.00 62.01 86 LYS A C 1
ATOM 589 O O . LYS A 1 77 ? -20.700 4.225 -14.893 1.00 64.20 86 LYS A O 1
ATOM 595 N N . GLU A 1 78 ? -19.210 3.435 -16.380 1.00 63.93 87 GLU A N 1
ATOM 596 C CA . GLU A 1 78 ? -18.181 3.059 -15.373 1.00 65.14 87 GLU A CA 1
ATOM 597 C C . GLU A 1 78 ? -16.795 3.530 -15.843 1.00 66.17 87 GLU A C 1
ATOM 598 O O . GLU A 1 78 ? -16.470 3.443 -17.035 1.00 68.68 87 GLU A O 1
ATOM 604 N N . LEU A 1 79 ? -16.002 4.043 -14.919 1.00 58.63 88 LEU A N 1
ATOM 605 C CA . LEU A 1 79 ? -14.621 4.461 -15.202 1.00 52.83 88 LEU A CA 1
ATOM 606 C C . LEU A 1 79 ? -13.726 3.628 -14.288 1.00 52.68 88 LEU A C 1
ATOM 607 O O . LEU A 1 79 ? -13.725 3.902 -13.090 1.00 54.05 88 LEU A O 1
ATOM 612 N N . ILE A 1 80 ? -12.974 2.689 -14.866 1.00 48.64 89 ILE A N 1
ATOM 613 C CA . ILE A 1 80 ? -12.109 1.716 -14.152 1.00 50.46 89 ILE A CA 1
ATOM 614 C C . ILE A 1 80 ? -10.630 2.062 -14.371 1.00 53.01 89 ILE A C 1
ATOM 615 O O . ILE A 1 80 ? -10.075 1.679 -15.386 1.00 60.28 89 ILE A O 1
ATOM 620 N N . ILE A 1 81 ? -10.019 2.767 -13.420 1.00 51.51 90 ILE A N 1
ATOM 621 C CA . ILE A 1 81 ? -8.570 3.106 -13.434 1.00 49.07 90 ILE A CA 1
ATOM 622 C C . ILE A 1 81 ? -7.799 1.958 -12.784 1.00 48.25 90 ILE A C 1
ATOM 623 O O . ILE A 1 81 ? -8.333 1.331 -11.895 1.00 49.02 90 ILE A O 1
ATOM 628 N N . HIS A 1 82 ? -6.590 1.671 -13.262 1.00 51.12 91 HIS A N 1
ATOM 629 C CA . HIS A 1 82 ? -5.732 0.617 -12.684 1.00 54.80 91 HIS A CA 1
ATOM 630 C C . HIS A 1 82 ? -5.486 0.917 -11.206 1.00 60.87 91 HIS A C 1
ATOM 631 O O . HIS A 1 82 ? -5.014 2.035 -10.905 1.00 66.67 91 HIS A O 1
ATOM 638 N N . GLN A 1 83 ? -5.797 -0.055 -10.339 1.00 60.59 92 GLN A N 1
ATOM 639 C CA . GLN A 1 83 ? -5.705 0.048 -8.857 1.00 60.33 92 GLN A CA 1
ATOM 640 C C . GLN A 1 83 ? -4.274 0.469 -8.450 1.00 68.89 92 GLN A C 1
ATOM 641 O O . GLN A 1 83 ? -4.169 1.190 -7.437 1.00 69.89 92 GLN A O 1
ATOM 647 N N . GLU A 1 84 ? -3.225 0.115 -9.218 1.00 60.86 93 GLU A N 1
ATOM 648 C CA . GLU A 1 84 ? -1.797 0.372 -8.864 1.00 61.68 93 GLU A CA 1
ATOM 649 C C . GLU A 1 84 ? -1.283 1.685 -9.493 1.00 58.72 93 GLU A C 1
ATOM 650 O O . GLU A 1 84 ? -0.114 2.062 -9.210 1.00 62.62 93 GLU A O 1
ATOM 656 N N . TYR A 1 85 ? -2.075 2.360 -10.331 1.00 48.81 94 TYR A N 1
ATOM 657 C CA . TYR A 1 85 ? -1.718 3.684 -10.901 1.00 42.91 94 TYR A CA 1
ATOM 658 C C . TYR A 1 85 ? -1.629 4.694 -9.766 1.00 43.53 94 TYR A C 1
ATOM 659 O O . TYR A 1 85 ? -2.430 4.659 -8.844 1.00 46.83 94 TYR A O 1
ATOM 668 N N . LYS A 1 86 ? -0.635 5.568 -9.838 1.00 51.97 95 LYS A N 1
ATOM 669 C CA . LYS A 1 86 ? -0.339 6.607 -8.821 1.00 46.46 95 LYS A CA 1
ATOM 670 C C . LYS A 1 86 ? 0.067 7.856 -9.582 1.00 49.25 95 LYS A C 1
ATOM 671 O O . LYS A 1 86 ? 0.966 7.771 -10.429 1.00 60.27 95 LYS A O 1
ATOM 677 N N . VAL A 1 87 ? -0.596 8.957 -9.284 1.00 53.43 96 VAL A N 1
ATOM 678 C CA . VAL A 1 87 ? -0.465 10.230 -10.028 1.00 59.38 96 VAL A CA 1
ATOM 679 C C . VAL A 1 87 ? 0.993 10.692 -9.973 1.00 63.70 96 VAL A C 1
ATOM 680 O O . VAL A 1 87 ? 1.467 11.220 -10.979 1.00 72.26 96 VAL A O 1
ATOM 684 N N . SER A 1 88 ? 1.685 10.451 -8.856 1.00 83.75 97 SER A N 1
ATOM 685 C CA . SER A 1 88 ? 3.136 10.731 -8.653 1.00 85.42 97 SER A CA 1
ATOM 686 C C . SER A 1 88 ? 3.994 10.090 -9.755 1.00 85.99 97 SER A C 1
ATOM 687 O O . SER A 1 88 ? 4.894 10.763 -10.251 1.00 89.19 97 SER A O 1
ATOM 690 N N . GLU A 1 89 ? 3.751 8.811 -10.056 1.00 89.31 98 GLU A N 1
ATOM 691 C CA . GLU A 1 89 ? 4.525 7.970 -11.005 1.00 82.35 98 GLU A CA 1
ATOM 692 C C . GLU A 1 89 ? 3.716 7.807 -12.304 1.00 85.97 98 GLU A C 1
ATOM 693 O O . GLU A 1 89 ? 2.489 8.034 -12.276 1.00 96.94 98 GLU A O 1
ATOM 699 N N . GLY A 1 90 ? 4.361 7.447 -13.416 1.00 73.13 99 GLY A N 1
ATOM 700 C CA . GLY A 1 90 ? 3.674 7.106 -14.677 1.00 64.24 99 GLY A CA 1
ATOM 701 C C . GLY A 1 90 ? 3.724 5.619 -14.977 1.00 63.67 99 GLY A C 1
ATOM 702 O O . GLY A 1 90 ? 3.988 5.279 -16.132 1.00 84.21 99 GLY A O 1
ATOM 703 N N . ASN A 1 91 ? 3.498 4.759 -13.978 1.00 70.53 100 ASN A N 1
ATOM 704 C CA . ASN A 1 91 ? 3.311 3.285 -14.131 1.00 75.21 100 ASN A CA 1
ATOM 705 C C . ASN A 1 91 ? 1.825 2.929 -14.081 1.00 64.77 100 ASN A C 1
ATOM 706 O O . ASN A 1 91 ? 1.062 3.667 -13.458 1.00 71.95 100 ASN A O 1
ATOM 711 N N . TYR A 1 92 ? 1.457 1.787 -14.646 1.00 56.17 101 TYR A N 1
ATOM 712 C CA . TYR A 1 92 ? 0.083 1.251 -14.595 1.00 54.93 101 TYR A CA 1
ATOM 713 C C . TYR A 1 92 ? -0.862 2.279 -15.214 1.00 51.61 101 TYR A C 1
ATOM 714 O O . TYR A 1 92 ? -2.032 2.288 -14.818 1.00 48.00 101 TYR A O 1
ATOM 723 N N . ASP A 1 93 ? -0.375 3.079 -16.172 1.00 47.02 102 ASP A N 1
ATOM 724 C CA . ASP A 1 93 ? -1.139 4.194 -16.796 1.00 47.31 102 ASP A CA 1
ATOM 725 C C . ASP A 1 93 ? -2.127 3.601 -17.806 1.00 48.70 102 ASP A C 1
ATOM 726 O O . ASP A 1 93 ? -1.866 3.620 -19.033 1.00 50.33 102 ASP A O 1
ATOM 731 N N . ILE A 1 94 ? -3.258 3.121 -17.304 1.00 51.47 103 ILE A N 1
ATOM 732 C CA . ILE A 1 94 ? -4.302 2.487 -18.150 1.00 49.49 103 ILE A CA 1
ATOM 733 C C . ILE A 1 94 ? -5.636 2.596 -17.423 1.00 45.40 103 ILE A C 1
ATOM 734 O O . ILE A 1 94 ? -5.662 2.453 -16.199 1.00 42.94 103 ILE A O 1
ATOM 739 N N . ALA A 1 95 ? -6.683 2.865 -18.190 1.00 48.42 104 ALA A N 1
ATOM 740 C CA . ALA A 1 95 ? -8.075 3.032 -17.738 1.00 52.23 104 ALA A CA 1
ATOM 741 C C . ALA A 1 95 ? -9.003 2.422 -18.794 1.00 55.30 104 ALA A C 1
ATOM 742 O O . ALA A 1 95 ? -8.706 2.539 -20.022 1.00 48.85 104 ALA A O 1
ATOM 744 N N . LEU A 1 96 ? -10.084 1.805 -18.316 1.00 51.24 105 LEU A N 1
ATOM 745 C CA . LEU A 1 96 ? -11.205 1.298 -19.133 1.00 47.33 105 LEU A CA 1
ATOM 746 C C . LEU A 1 96 ? -12.426 2.170 -18.882 1.00 47.56 105 LEU A C 1
ATOM 747 O O . LEU A 1 96 ? -12.794 2.331 -17.734 1.00 47.66 105 LEU A O 1
ATOM 752 N N . ILE A 1 97 ? -12.964 2.772 -19.937 1.00 49.91 106 ILE A N 1
ATOM 753 C CA . ILE A 1 97 ? -14.287 3.447 -19.913 1.00 53.36 106 ILE A CA 1
ATOM 754 C C . ILE A 1 97 ? -15.361 2.470 -20.386 1.00 54.56 106 ILE A C 1
ATOM 755 O O . ILE A 1 97 ? -15.292 2.028 -21.522 1.00 58.45 106 ILE A O 1
ATOM 760 N N . LYS A 1 98 ? -16.327 2.155 -19.538 1.00 61.21 107 LYS A N 1
ATOM 761 C CA . LYS A 1 98 ? -17.511 1.371 -19.944 1.00 57.14 107 LYS A CA 1
ATOM 762 C C . LYS A 1 98 ? -18.541 2.381 -20.407 1.00 51.91 107 LYS A C 1
ATOM 763 O O . LYS A 1 98 ? -18.872 3.241 -19.622 1.00 50.65 107 LYS A O 1
ATOM 769 N N . LEU A 1 99 ? -18.974 2.291 -21.654 1.00 58.45 108 LEU A N 1
ATOM 770 C CA . LEU A 1 99 ? -19.970 3.218 -22.237 1.00 62.84 108 LEU A CA 1
ATOM 771 C C . LEU A 1 99 ? -21.351 2.842 -21.694 1.00 60.82 108 LEU A C 1
ATOM 772 O O . LEU A 1 99 ? -21.510 1.680 -21.318 1.00 57.33 108 LEU A O 1
ATOM 777 N N . GLN A 1 100 ? -22.273 3.808 -21.608 1.00 63.25 109 GLN A N 1
ATOM 778 C CA . GLN A 1 100 ? -23.677 3.564 -21.185 1.00 77.96 109 GLN A CA 1
ATOM 779 C C . GLN A 1 100 ? -24.337 2.659 -22.242 1.00 75.38 109 GLN A C 1
ATOM 780 O O . GLN A 1 100 ? -24.422 1.438 -22.005 1.00 82.95 109 GLN A O 1
ATOM 786 N N . THR A 1 101 ? -24.718 3.200 -23.396 1.00 73.85 110 THR A N 1
ATOM 787 C CA . THR A 1 101 ? -25.385 2.419 -24.475 1.00 85.70 110 THR A CA 1
ATOM 788 C C . THR A 1 101 ? -24.307 1.752 -25.345 1.00 75.99 110 THR A C 1
ATOM 789 O O . THR A 1 101 ? -23.290 2.372 -25.650 1.00 59.95 110 THR A O 1
ATOM 793 N N . PRO A 1 102 ? -24.462 0.455 -25.732 1.00 75.25 111 PRO A N 1
ATOM 794 C CA . PRO A 1 102 ? -23.567 -0.184 -26.706 1.00 70.94 111 PRO A CA 1
ATOM 795 C C . PRO A 1 102 ? -23.410 0.547 -28.057 1.00 68.47 111 PRO A C 1
ATOM 796 O O . PRO A 1 102 ? -24.340 1.207 -28.558 1.00 62.61 111 PRO A O 1
ATOM 800 N N . LEU A 1 103 ? -22.211 0.451 -28.632 1.00 58.94 112 LEU A N 1
ATOM 801 C CA . LEU A 1 103 ? -21.902 1.109 -29.929 1.00 65.75 112 LEU A CA 1
ATOM 802 C C . LEU A 1 103 ? -22.475 0.276 -31.089 1.00 64.77 112 LEU A C 1
ATOM 803 O O . LEU A 1 103 ? -22.526 -0.958 -30.972 1.00 62.90 112 LEU A O 1
ATOM 808 N N . ASN A 1 104 ? -22.849 0.946 -32.182 1.00 62.90 113 ASN A N 1
ATOM 809 C CA . ASN A 1 104 ? -23.368 0.337 -33.432 1.00 55.59 113 ASN A CA 1
ATOM 810 C C . ASN A 1 104 ? -22.270 0.486 -34.489 1.00 55.16 113 ASN A C 1
ATOM 811 O O . ASN A 1 104 ? -22.153 1.598 -35.056 1.00 58.46 113 ASN A O 1
ATOM 816 N N . TYR A 1 105 ? -21.465 -0.560 -34.705 1.00 56.42 114 TYR A N 1
ATOM 817 C CA . TYR A 1 105 ? -20.278 -0.523 -35.605 1.00 59.67 114 TYR A CA 1
ATOM 818 C C . TYR A 1 105 ? -20.685 -0.135 -37.039 1.00 66.49 114 TYR A C 1
ATOM 819 O O . TYR A 1 105 ? -21.805 -0.426 -37.491 1.00 77.92 114 TYR A O 1
ATOM 828 N N . THR A 1 106 ? -19.774 0.542 -37.735 1.00 72.86 115 THR A N 1
ATOM 829 C CA . THR A 1 106 ? -19.934 1.057 -39.119 1.00 75.12 115 THR A CA 1
ATOM 830 C C . THR A 1 106 ? -18.581 0.919 -39.828 1.00 78.00 115 THR A C 1
ATOM 831 O O . THR A 1 106 ? -17.729 0.201 -39.279 1.00 70.85 115 THR A O 1
ATOM 835 N N . GLU A 1 107 ? -18.424 1.536 -41.010 1.00 93.24 116 GLU A N 1
ATOM 836 C CA . GLU A 1 107 ? -17.139 1.653 -41.759 1.00 98.22 116 GLU A CA 1
ATOM 837 C C . GLU A 1 107 ? -16.213 2.591 -40.982 1.00 88.68 116 GLU A C 1
ATOM 838 O O . GLU A 1 107 ? -14.983 2.465 -41.127 1.00 95.76 116 GLU A O 1
ATOM 844 N N . PHE A 1 108 ? -16.799 3.483 -40.186 1.00 83.85 117 PHE A N 1
ATOM 845 C CA . PHE A 1 108 ? -16.134 4.648 -39.548 1.00 90.86 117 PHE A CA 1
ATOM 846 C C . PHE A 1 108 ? -15.796 4.374 -38.074 1.00 79.10 117 PHE A C 1
ATOM 847 O O . PHE A 1 108 ? -14.979 5.111 -37.511 1.00 85.45 117 PHE A O 1
ATOM 855 N N . GLN A 1 109 ? -16.396 3.343 -37.484 1.00 75.16 118 GLN A N 1
ATOM 856 C CA . GLN A 1 109 ? -16.397 3.071 -36.024 1.00 66.99 118 GLN A CA 1
ATOM 857 C C . GLN A 1 109 ? -16.353 1.555 -35.837 1.00 61.91 118 GLN A C 1
ATOM 858 O O . GLN A 1 109 ? -17.360 0.900 -36.084 1.00 76.01 118 GLN A O 1
ATOM 864 N N . LYS A 1 110 ? -15.206 1.013 -35.466 1.00 60.06 119 LYS A N 1
ATOM 865 C CA . LYS A 1 110 ? -14.998 -0.442 -35.292 1.00 61.16 119 LYS A CA 1
ATOM 866 C C . LYS A 1 110 ? -14.005 -0.638 -34.169 1.00 57.14 119 LYS A C 1
ATOM 867 O O . LYS A 1 110 ? -13.115 0.178 -33.999 1.00 65.70 119 LYS A O 1
ATOM 873 N N . PRO A 1 111 ? -14.052 -1.762 -33.443 1.00 53.47 120 PRO A N 1
ATOM 874 C CA . PRO A 1 111 ? -13.034 -2.056 -32.447 1.00 57.39 120 PRO A CA 1
ATOM 875 C C . PRO A 1 111 ? -11.654 -2.227 -33.086 1.00 58.98 120 PRO A C 1
ATOM 876 O O . PRO A 1 111 ? -11.557 -2.023 -34.277 1.00 62.54 120 PRO A O 1
ATOM 880 N N . ILE A 1 112 ? -10.672 -2.612 -32.264 1.00 51.32 121 ILE A N 1
ATOM 881 C CA . ILE A 1 112 ? -9.303 -3.014 -32.663 1.00 54.95 121 ILE A CA 1
ATOM 882 C C . ILE A 1 112 ? -8.935 -4.225 -31.819 1.00 55.09 121 ILE A C 1
ATOM 883 O O . ILE A 1 112 ? -9.442 -4.315 -30.698 1.00 64.97 121 ILE A O 1
ATOM 888 N N . SER A 1 113 ? -8.120 -5.124 -32.362 1.00 59.56 122 SER A N 1
ATOM 889 C CA . SER A 1 113 ? -7.674 -6.373 -31.699 1.00 63.31 122 SER A CA 1
ATOM 890 C C . SER A 1 113 ? -6.619 -6.035 -30.658 1.00 61.71 122 SER A C 1
ATOM 891 O O . SER A 1 113 ? -5.696 -5.309 -30.961 1.00 60.18 122 SER A O 1
ATOM 894 N N . LEU A 1 114 ? -6.766 -6.578 -29.469 1.00 61.18 123 LEU A N 1
ATOM 895 C CA . LEU A 1 114 ? -5.717 -6.489 -28.442 1.00 71.26 123 LEU A CA 1
ATOM 896 C C . LEU A 1 114 ? -4.607 -7.471 -28.802 1.00 70.68 123 LEU A C 1
ATOM 897 O O . LEU A 1 114 ? -4.870 -8.532 -29.354 1.00 65.82 123 LEU A O 1
ATOM 902 N N . PRO A 1 115 ? -3.341 -7.182 -28.439 1.00 73.55 124 PRO A N 1
ATOM 903 C CA . PRO A 1 115 ? -2.277 -8.171 -28.535 1.00 81.10 124 PRO A CA 1
ATOM 904 C C . PRO A 1 115 ? -2.603 -9.375 -27.640 1.00 94.64 124 PRO A C 1
ATOM 905 O O . PRO A 1 115 ? -3.522 -9.291 -26.852 1.00 95.44 124 PRO A O 1
ATOM 909 N N . SER A 1 116 ? -1.843 -10.461 -27.781 0.97 112.77 125 SER A N 1
ATOM 910 C CA 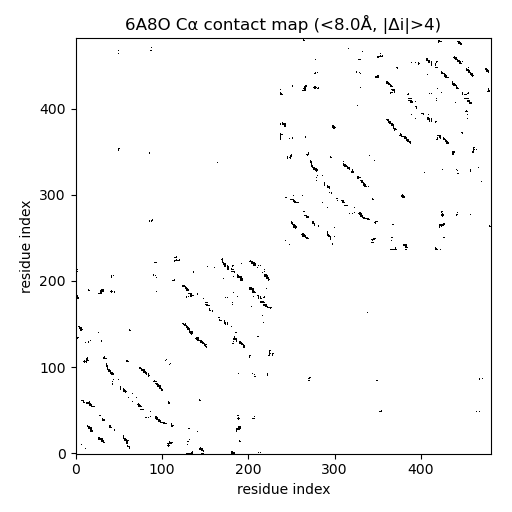. SER A 1 116 ? -1.907 -11.651 -26.893 0.97 113.08 125 SER A CA 1
ATOM 911 C C . SER A 1 116 ? -0.753 -11.603 -25.882 0.97 105.25 125 SER A C 1
ATOM 912 O O . SER A 1 116 ? 0.323 -11.081 -26.222 0.97 95.57 125 SER A O 1
ATOM 915 N N . LYS A 1 117 ? -0.996 -12.117 -24.676 1.00 102.20 126 LYS A N 1
ATOM 916 C CA . LYS A 1 117 ? -0.055 -12.107 -23.524 1.00 92.75 126 LYS A CA 1
ATOM 917 C C . LYS A 1 117 ? 1.341 -12.546 -23.985 1.00 88.30 126 LYS A C 1
ATOM 918 O O . LYS A 1 117 ? 2.312 -11.960 -23.496 1.00 85.09 126 LYS A O 1
ATOM 924 N N . ALA A 1 118 ? 1.440 -13.544 -24.874 1.00 103.98 127 ALA A N 1
ATOM 925 C CA . ALA A 1 118 ? 2.718 -14.173 -25.307 1.00 107.56 127 ALA A CA 1
ATOM 926 C C . ALA A 1 118 ? 3.481 -13.267 -26.285 1.00 104.43 127 ALA A C 1
ATOM 927 O O . ALA A 1 118 ? 4.697 -13.511 -26.455 1.00 87.37 127 ALA A O 1
ATOM 929 N N . ASP A 1 119 ? 2.766 -12.279 -26.820 1.00 110.17 128 ASP A N 1
ATOM 930 C CA . ASP A 1 119 ? 3.290 -11.297 -27.797 1.00 113.17 128 ASP A CA 1
ATOM 931 C C . ASP A 1 119 ? 4.275 -10.383 -27.076 1.00 110.19 128 ASP A C 1
ATOM 932 O O . ASP A 1 119 ? 4.934 -9.593 -27.728 1.00 114.52 128 ASP A O 1
ATOM 937 N N . THR A 1 120 ? 4.339 -10.456 -25.751 1.00 104.45 129 THR A N 1
ATOM 938 C CA . THR A 1 120 ? 5.359 -9.627 -25.077 1.00 103.07 129 THR A CA 1
ATOM 939 C C . THR A 1 120 ? 6.716 -10.125 -25.566 1.00 108.00 129 THR A C 1
ATOM 940 O O . THR A 1 120 ? 6.908 -11.355 -25.545 1.00 111.98 129 THR A O 1
ATOM 944 N N . ASN A 1 121 ? 7.584 -9.177 -25.927 1.00 123.10 130 ASN A N 1
ATOM 945 C CA . ASN A 1 121 ? 8.944 -9.309 -26.529 1.00 125.94 130 ASN A CA 1
ATOM 946 C C . ASN A 1 121 ? 8.874 -9.430 -28.057 1.00 120.54 130 ASN A C 1
ATOM 947 O O . ASN A 1 121 ? 9.942 -9.387 -28.675 1.00 115.05 130 ASN A O 1
ATOM 952 N N . THR A 1 122 ? 7.679 -9.515 -28.651 1.00 127.53 131 THR A N 1
ATOM 953 C CA . THR A 1 122 ? 7.613 -9.572 -30.136 1.00 131.14 131 THR A CA 1
ATOM 954 C C . THR A 1 122 ? 8.068 -8.217 -30.666 1.00 131.50 131 THR A C 1
ATOM 955 O O . THR A 1 122 ? 7.684 -7.207 -30.059 1.00 133.36 131 THR A O 1
ATOM 959 N N . ILE A 1 123 ? 8.811 -8.183 -31.771 1.00 126.33 132 ILE A N 1
ATOM 960 C CA . ILE A 1 123 ? 9.242 -6.845 -32.251 1.00 122.34 132 ILE A CA 1
ATOM 961 C C . ILE A 1 123 ? 8.323 -6.460 -33.402 1.00 111.17 132 ILE A C 1
ATOM 962 O O . ILE A 1 123 ? 8.387 -7.095 -34.455 1.00 114.90 132 ILE A O 1
ATOM 967 N N . TYR A 1 124 ? 7.509 -5.440 -33.170 1.00 100.94 133 TYR A N 1
ATOM 968 C CA . TYR A 1 124 ? 6.539 -4.929 -34.167 1.00 86.10 133 TYR A CA 1
ATOM 969 C C . TYR A 1 124 ? 7.255 -3.879 -35.019 1.00 80.54 133 TYR A C 1
ATOM 970 O O . TYR A 1 124 ? 8.172 -3.230 -34.482 1.00 85.78 133 TYR A O 1
ATOM 979 N N . THR A 1 125 ? 6.838 -3.693 -36.275 1.00 76.68 134 THR A N 1
ATOM 980 C CA . THR A 1 125 ? 7.643 -2.991 -37.311 1.00 85.98 134 THR A CA 1
ATOM 981 C C . THR A 1 125 ? 6.808 -2.063 -38.209 1.00 86.03 134 THR A C 1
ATOM 982 O O . THR A 1 125 ? 7.452 -1.273 -38.948 1.00 94.24 134 THR A O 1
ATOM 986 N N . ASN A 1 126 ? 5.470 -2.138 -38.203 1.00 76.13 135 ASN A N 1
ATOM 987 C CA . ASN A 1 126 ? 4.610 -1.252 -39.047 1.00 82.37 135 ASN A CA 1
ATOM 988 C C . ASN A 1 126 ? 3.729 -0.377 -38.137 1.00 81.37 135 ASN A C 1
ATOM 989 O O . ASN A 1 126 ? 2.474 -0.435 -38.269 1.00 75.41 135 ASN A O 1
ATOM 994 N N . CYS A 1 127 ? 4.367 0.443 -37.291 1.00 77.97 136 CYS A N 1
ATOM 995 C CA . CYS A 1 127 ? 3.774 1.102 -36.089 1.00 79.18 136 CYS A CA 1
ATOM 996 C C . CYS A 1 127 ? 3.254 2.512 -36.405 1.00 75.61 136 CYS A C 1
ATOM 997 O O . CYS A 1 127 ? 4.037 3.336 -36.931 1.00 74.25 136 CYS A O 1
ATOM 1000 N N . TRP A 1 128 ? 1.985 2.775 -36.059 1.00 69.40 137 TRP A N 1
ATOM 1001 C CA . TRP A 1 128 ? 1.302 4.088 -36.238 1.00 72.13 137 TRP A CA 1
ATOM 1002 C C . TRP A 1 128 ? 0.776 4.629 -34.893 1.00 70.45 137 TRP A C 1
ATOM 1003 O O . TRP A 1 128 ? 0.307 3.843 -34.059 1.00 69.00 137 TRP A O 1
ATOM 1014 N N . VAL A 1 129 ? 0.916 5.940 -34.674 1.00 75.37 138 VAL A N 1
ATOM 1015 C CA . VAL A 1 129 ? 0.289 6.715 -33.560 1.00 65.33 138 VAL A CA 1
ATOM 1016 C C . VAL A 1 129 ? -0.699 7.677 -34.224 1.00 63.39 138 VAL A C 1
ATOM 1017 O O . VAL A 1 129 ? -0.313 8.309 -35.239 1.00 70.32 138 VAL A O 1
ATOM 1021 N N . THR A 1 130 ? -1.931 7.746 -33.713 1.00 59.40 139 THR A N 1
ATOM 1022 C CA . THR A 1 130 ? -2.988 8.698 -34.148 1.00 58.24 139 THR A CA 1
ATOM 1023 C C . THR A 1 130 ? -3.375 9.587 -32.971 1.00 55.00 139 THR A C 1
ATOM 1024 O O . THR A 1 130 ? -3.089 9.208 -31.826 1.00 63.25 139 THR A O 1
ATOM 1028 N N . GLY A 1 131 ? -3.976 10.741 -33.259 1.00 53.62 140 GLY A N 1
ATOM 1029 C CA . GLY A 1 131 ? -4.550 11.628 -32.242 1.00 54.53 140 GLY A CA 1
ATOM 1030 C C . GLY A 1 131 ? -4.799 13.030 -32.759 1.00 62.03 140 GLY A C 1
ATOM 1031 O O . GLY A 1 131 ? -4.415 13.319 -33.898 1.00 59.52 140 GLY A O 1
ATOM 1032 N N . TRP A 1 132 ? -5.458 13.863 -31.942 1.00 64.14 141 TRP A N 1
ATOM 1033 C CA . TRP A 1 132 ? -5.755 15.281 -32.257 1.00 56.87 141 TRP A CA 1
ATOM 1034 C C . TRP A 1 132 ? -4.825 16.179 -31.431 1.00 60.79 141 TRP A C 1
ATOM 1035 O O . TRP A 1 132 ? -5.113 17.378 -31.276 1.00 56.74 141 TRP A O 1
ATOM 1046 N N . GLY A 1 133 ? -3.746 15.626 -30.893 1.00 58.81 142 GLY A N 1
ATOM 1047 C CA . GLY A 1 133 ? -2.848 16.391 -30.017 1.00 63.42 142 GLY A CA 1
ATOM 1048 C C . GLY A 1 133 ? -2.121 17.492 -30.772 1.00 67.67 142 GLY A C 1
ATOM 1049 O O . GLY A 1 133 ? -2.303 17.598 -32.014 1.00 70.41 142 GLY A O 1
ATOM 1050 N N . TYR A 1 134 ? -1.318 18.265 -30.033 1.00 65.34 143 TYR A N 1
ATOM 1051 C CA . TYR A 1 134 ? -0.424 19.336 -30.531 1.00 60.06 143 TYR A CA 1
ATOM 1052 C C . TYR A 1 134 ? 0.512 18.755 -31.592 1.00 64.35 143 TYR A C 1
ATOM 1053 O O . TYR A 1 134 ? 0.974 17.606 -31.410 1.00 65.07 143 TYR A O 1
ATOM 1062 N N . THR A 1 135 ? 0.777 19.532 -32.649 1.00 76.19 144 THR A N 1
ATOM 1063 C CA . THR A 1 135 ? 1.736 19.229 -33.746 1.00 76.22 144 THR A CA 1
ATOM 1064 C C . THR A 1 135 ? 3.103 19.798 -33.383 1.00 80.61 144 THR A C 1
ATOM 1065 O O . THR A 1 135 ? 4.042 19.517 -34.124 1.00 87.44 144 THR A O 1
ATOM 1069 N N . LYS A 1 136 ? 3.192 20.591 -32.312 1.00 87.24 145 LYS A N 1
ATOM 1070 C CA . LYS A 1 136 ? 4.474 21.137 -31.788 1.00 96.69 145 LYS A CA 1
ATOM 1071 C C . LYS A 1 136 ? 4.305 21.408 -30.297 1.00 93.80 145 LYS A C 1
ATOM 1072 O O . LYS A 1 136 ? 3.157 21.691 -29.909 1.00 92.17 145 LYS A O 1
ATOM 1078 N N . GLU A 1 137 ? 5.391 21.305 -29.513 1.00 93.14 146 GLU A N 1
ATOM 1079 C CA . GLU A 1 137 ? 5.460 21.806 -28.112 1.00 96.72 146 GLU A CA 1
ATOM 1080 C C . GLU A 1 137 ? 4.717 23.149 -28.091 1.00 98.30 146 GLU A C 1
ATOM 1081 O O . GLU A 1 137 ? 4.745 23.847 -29.132 1.00 106.77 146 GLU A O 1
ATOM 1087 N N . GLN A 1 138 ? 4.004 23.467 -27.005 1.00 98.11 147 GLN A N 1
ATOM 1088 C CA . GLN A 1 138 ? 3.316 24.778 -26.818 1.00 102.98 147 GLN A CA 1
ATOM 1089 C C . GLN A 1 138 ? 2.449 25.112 -28.049 1.00 97.74 147 GLN A C 1
ATOM 1090 O O . GLN A 1 138 ? 2.147 26.301 -28.247 1.00 89.43 147 GLN A O 1
ATOM 1096 N N . GLY A 1 139 ? 2.077 24.109 -28.854 1.00 94.50 148 GLY A N 1
ATOM 1097 C CA . GLY A 1 139 ? 1.223 24.263 -30.046 1.00 85.51 148 GLY A CA 1
ATOM 1098 C C . GLY A 1 139 ? -0.231 24.399 -29.641 1.00 82.13 148 GLY A C 1
ATOM 1099 O O . GLY A 1 139 ? -0.464 25.014 -28.592 1.00 80.19 148 GLY A O 1
ATOM 1100 N N . GLU A 1 140 ? -1.145 23.802 -30.411 1.00 83.55 149 GLU A N 1
ATOM 1101 C CA . GLU A 1 140 ? -2.601 23.829 -30.113 1.00 84.85 149 GLU A CA 1
ATOM 1102 C C . GLU A 1 140 ? -3.271 22.553 -30.633 1.00 78.86 149 GLU A C 1
ATOM 1103 O O . GLU A 1 140 ? -2.694 21.889 -31.478 1.00 71.95 149 GLU A O 1
ATOM 1109 N N . THR A 1 141 ? -4.457 22.247 -30.117 1.00 82.45 150 THR A N 1
ATOM 1110 C CA . THR A 1 141 ? -5.253 21.050 -30.479 1.00 74.48 150 THR A CA 1
ATOM 1111 C C . THR A 1 141 ? -5.663 21.119 -31.951 1.00 69.78 150 THR A C 1
ATOM 1112 O O . THR A 1 141 ? -6.047 22.202 -32.382 1.00 87.29 150 THR A O 1
ATOM 1116 N N . GLN A 1 142 ? -5.631 19.982 -32.655 1.00 87.89 152 GLN A N 1
ATOM 1117 C CA . GLN A 1 142 ? -5.795 19.908 -34.131 1.00 81.78 152 GLN A CA 1
ATOM 1118 C C . GLN A 1 142 ? -7.253 19.633 -34.492 1.00 74.85 152 GLN A C 1
ATOM 1119 O O . GLN A 1 142 ? -7.848 18.766 -33.882 1.00 66.08 152 GLN A O 1
ATOM 1125 N N . ASN A 1 143 ? -7.754 20.320 -35.514 1.00 77.88 153 ASN A N 1
ATOM 1126 C CA . ASN A 1 143 ? -9.154 20.196 -35.993 1.00 84.24 153 ASN A CA 1
ATOM 1127 C C . ASN A 1 143 ? -9.325 18.818 -36.642 1.00 87.52 153 ASN A C 1
ATOM 1128 O O . ASN A 1 143 ? -10.373 18.187 -36.410 1.00 88.20 153 ASN A O 1
ATOM 1133 N N . ILE A 1 144 ? -8.301 18.362 -37.371 1.00 85.13 154 ILE A N 1
ATOM 1134 C CA . ILE A 1 144 ? -8.308 17.116 -38.192 1.00 77.75 154 ILE A CA 1
ATOM 1135 C C . ILE A 1 144 ? -7.319 16.096 -37.611 1.00 66.95 154 ILE A C 1
ATOM 1136 O O . ILE A 1 144 ? -6.141 16.435 -37.429 1.00 64.20 154 ILE A O 1
ATOM 1141 N N . LEU A 1 145 ? -7.788 14.867 -37.396 1.00 56.57 155 LEU A N 1
ATOM 1142 C CA . LEU A 1 145 ? -6.988 13.717 -36.907 1.00 55.42 155 LEU A CA 1
ATOM 1143 C C . LEU A 1 145 ? -5.647 13.639 -37.651 1.00 58.62 155 LEU A C 1
ATOM 1144 O O . LEU A 1 145 ? -5.628 13.795 -38.877 1.00 60.56 155 LEU A O 1
ATOM 1149 N N . GLN A 1 146 ? -4.564 13.362 -36.931 1.00 62.30 156 GLN A N 1
ATOM 1150 C CA . GLN A 1 146 ? -3.190 13.259 -37.492 1.00 71.30 156 GLN A CA 1
ATOM 1151 C C . GLN A 1 146 ? -2.655 11.833 -37.320 1.00 65.24 156 GLN A C 1
ATOM 1152 O O . GLN A 1 146 ? -2.652 11.351 -36.189 1.00 66.35 156 GLN A O 1
ATOM 1158 N N . LYS A 1 147 ? -2.204 11.200 -38.407 1.00 66.88 157 LYS A N 1
ATOM 1159 C CA . LYS A 1 147 ? -1.540 9.868 -38.400 1.00 68.05 157 LYS A CA 1
ATOM 1160 C C . LYS A 1 147 ? -0.038 10.102 -38.531 1.00 69.70 157 LYS A C 1
ATOM 1161 O O . LYS A 1 147 ? 0.340 11.120 -39.135 1.00 78.21 157 LYS A O 1
ATOM 1167 N N . ALA A 1 148 ? 0.775 9.204 -37.981 1.00 68.23 158 ALA A N 1
ATOM 1168 C CA . ALA A 1 148 ? 2.248 9.194 -38.137 1.00 67.59 158 ALA A CA 1
ATOM 1169 C C . ALA A 1 148 ? 2.775 7.795 -37.830 1.00 74.13 158 ALA A C 1
ATOM 1170 O O . ALA A 1 148 ? 2.311 7.204 -36.841 1.00 82.62 158 ALA A O 1
ATOM 1172 N N . THR A 1 149 ? 3.707 7.298 -38.646 1.00 80.67 159 THR A N 1
ATOM 1173 C CA . THR A 1 149 ? 4.412 6.011 -38.416 1.00 81.03 159 THR A CA 1
ATOM 1174 C C . THR A 1 149 ? 5.622 6.282 -37.527 1.00 73.38 159 THR A C 1
ATOM 1175 O O . THR A 1 149 ? 5.965 7.452 -37.375 1.00 67.75 159 THR A O 1
ATOM 1179 N N . ILE A 1 150 ? 6.227 5.244 -36.950 1.00 74.90 160 ILE A N 1
ATOM 1180 C CA . ILE A 1 150 ? 7.275 5.422 -35.906 1.00 78.53 160 ILE A CA 1
ATOM 1181 C C . ILE A 1 150 ? 7.895 4.071 -35.553 1.00 83.46 160 ILE A C 1
ATOM 1182 O O . ILE A 1 150 ? 7.184 3.089 -35.366 1.00 89.77 160 ILE A O 1
ATOM 1187 N N . PRO A 1 151 ? 9.241 3.975 -35.449 1.00 88.28 161 PRO A N 1
ATOM 1188 C CA . PRO A 1 151 ? 9.902 2.756 -34.981 1.00 85.24 161 PRO A CA 1
ATOM 1189 C C . PRO A 1 151 ? 9.845 2.611 -33.461 1.00 82.02 161 PRO A C 1
ATOM 1190 O O . PRO A 1 151 ? 9.926 3.609 -32.772 1.00 84.33 161 PRO A O 1
ATOM 1194 N N . LEU A 1 152 ? 9.777 1.382 -32.969 1.00 81.60 162 LEU A N 1
ATOM 1195 C CA . LEU A 1 152 ? 9.917 1.130 -31.515 1.00 84.12 162 LEU A CA 1
ATOM 1196 C C . LEU A 1 152 ? 11.411 1.134 -31.184 1.00 84.74 162 LEU A C 1
ATOM 1197 O O . LEU A 1 152 ? 12.226 0.864 -32.074 1.00 78.29 162 LEU A O 1
ATOM 1202 N N . VAL A 1 153 ? 11.737 1.523 -29.960 1.00 93.44 163 VAL A N 1
ATOM 1203 C CA . VAL A 1 153 ? 13.098 1.416 -29.371 1.00 103.79 163 VAL A CA 1
ATOM 1204 C C . VAL A 1 153 ? 12.950 0.480 -28.182 1.00 101.54 163 VAL A C 1
ATOM 1205 O O . VAL A 1 153 ? 12.083 0.694 -27.343 1.00 110.49 163 VAL A O 1
ATOM 1209 N N . PRO A 1 154 ? 13.767 -0.589 -28.074 1.00 104.15 164 PRO A N 1
ATOM 1210 C CA . PRO A 1 154 ? 13.599 -1.561 -26.997 1.00 101.88 164 PRO A CA 1
ATOM 1211 C C . PRO A 1 154 ? 13.975 -0.947 -25.641 1.00 105.00 164 PRO A C 1
ATOM 1212 O O . PRO A 1 154 ? 14.600 0.101 -25.601 1.00 100.35 164 PRO A O 1
ATOM 1216 N N . ASN A 1 155 ? 13.487 -1.578 -24.581 1.00 111.62 165 ASN A N 1
ATOM 1217 C CA . ASN A 1 155 ? 13.829 -1.157 -23.204 1.00 117.53 165 ASN A CA 1
ATOM 1218 C C . ASN A 1 155 ? 15.306 -1.498 -23.008 1.00 116.55 165 ASN A C 1
ATOM 1219 O O . ASN A 1 155 ? 15.738 -2.515 -23.589 1.00 113.27 165 ASN A O 1
ATOM 1224 N N . GLU A 1 156 ? 15.985 -0.643 -22.234 1.00 112.67 166 GLU A N 1
ATOM 1225 C CA . GLU A 1 156 ? 17.424 -0.562 -21.832 1.00 118.71 166 GLU A CA 1
ATOM 1226 C C . GLU A 1 156 ? 18.120 0.425 -22.770 1.00 114.91 166 GLU A C 1
ATOM 1227 O O . GLU A 1 156 ? 19.188 0.930 -22.410 1.00 107.14 166 GLU A O 1
ATOM 1233 N N . GLU A 1 157 ? 17.509 0.689 -23.923 1.00 107.79 167 GLU A N 1
ATOM 1234 C CA . GLU A 1 157 ? 17.998 1.741 -24.835 1.00 102.35 167 GLU A CA 1
ATOM 1235 C C . GLU A 1 157 ? 17.207 2.947 -24.366 1.00 98.00 167 GLU A C 1
ATOM 1236 O O . GLU A 1 157 ? 17.796 3.980 -24.056 1.00 115.69 167 GLU A O 1
ATOM 1242 N N . CYS A 1 158 ? 15.912 2.705 -24.205 1.00 101.28 168 CYS A N 1
ATOM 1243 C CA . CYS A 1 158 ? 14.936 3.692 -23.686 1.00 105.32 168 CYS A CA 1
ATOM 1244 C C . CYS A 1 158 ? 15.329 4.140 -22.270 1.00 107.96 168 CYS A C 1
ATOM 1245 O O . CYS A 1 158 ? 15.473 5.362 -22.067 1.00 106.72 168 CYS A O 1
ATOM 1248 N N . GLN A 1 159 ? 15.520 3.197 -21.337 1.00 109.27 169 GLN A N 1
ATOM 1249 C CA . GLN A 1 159 ? 15.763 3.488 -19.896 1.00 106.55 169 GLN A CA 1
ATOM 1250 C C . GLN A 1 159 ? 17.037 4.321 -19.709 1.00 114.64 169 GLN A C 1
ATOM 1251 O O . GLN A 1 159 ? 17.145 4.986 -18.657 1.00 121.56 169 GLN A O 1
ATOM 1257 N N . LYS A 1 160 ? 17.969 4.257 -20.667 1.00 118.63 170 LYS A N 1
ATOM 1258 C CA . LYS A 1 160 ? 19.186 5.115 -20.727 1.00 116.71 170 LYS A CA 1
ATOM 1259 C C . LYS A 1 160 ? 18.788 6.600 -20.696 1.00 119.14 170 LYS A C 1
ATOM 1260 O O . LYS A 1 160 ? 19.416 7.351 -19.926 1.00 109.22 170 LYS A O 1
ATOM 1266 N N . LYS A 1 161 ? 17.794 7.005 -21.500 1.00 119.85 171 LYS A N 1
ATOM 1267 C CA . LYS A 1 161 ? 17.366 8.423 -21.665 1.00 116.28 171 LYS A CA 1
ATOM 1268 C C . LYS A 1 161 ? 16.622 8.916 -20.414 1.00 118.94 171 LYS A C 1
ATOM 1269 O O . LYS A 1 161 ? 16.763 10.118 -20.085 1.00 137.56 171 LYS A O 1
ATOM 1275 N N . TYR A 1 162 ? 15.866 8.046 -19.735 1.00 110.19 172 TYR A N 1
ATOM 1276 C CA . TYR A 1 162 ? 15.042 8.407 -18.547 1.00 113.99 172 TYR A CA 1
ATOM 1277 C C . TYR A 1 162 ? 15.814 8.006 -17.284 1.00 121.95 172 TYR A C 1
ATOM 1278 O O . TYR A 1 162 ? 15.517 6.999 -16.612 1.00 129.45 172 TYR A O 1
ATOM 1287 N N . ARG A 1 163 ? 16.837 8.816 -17.030 1.00 123.42 173 ARG A N 1
ATOM 1288 C CA . ARG A 1 163 ? 17.784 8.764 -15.893 1.00 118.22 173 ARG A CA 1
ATOM 1289 C C . ARG A 1 163 ? 17.063 8.527 -14.560 1.00 119.85 173 ARG A C 1
ATOM 1290 O O . ARG A 1 163 ? 17.565 7.696 -13.788 1.00 110.69 173 ARG A O 1
ATOM 1298 N N . ASP A 1 164 A 15.967 9.247 -14.280 1.00 127.01 173 ASP A N 1
ATOM 1299 C CA . ASP A 1 164 A 15.269 9.225 -12.960 1.00 132.54 173 ASP A CA 1
ATOM 1300 C C . ASP A 1 164 A 13.990 8.376 -13.047 1.00 134.94 173 ASP A C 1
ATOM 1301 O O . ASP A 1 164 A 13.543 7.897 -11.979 1.00 132.43 173 ASP A O 1
ATOM 1306 N N . TYR A 1 165 ? 13.426 8.192 -14.251 1.00 135.93 174 TYR A N 1
ATOM 1307 C CA . TYR A 1 165 ? 12.153 7.450 -14.493 1.00 128.73 174 TYR A CA 1
ATOM 1308 C C . TYR A 1 165 ? 12.433 5.987 -14.868 1.00 104.60 174 TYR A C 1
ATOM 1309 O O . TYR A 1 165 ? 13.202 5.723 -15.823 1.00 93.48 174 TYR A O 1
ATOM 1318 N N . VAL A 1 166 ? 11.785 5.054 -14.171 1.00 84.82 175 VAL A N 1
ATOM 1319 C CA . VAL A 1 166 ? 11.956 3.587 -14.400 1.00 91.38 175 VAL A CA 1
ATOM 1320 C C . VAL A 1 166 ? 11.103 3.157 -15.615 1.00 89.03 175 VAL A C 1
ATOM 1321 O O . VAL A 1 166 ? 9.877 3.363 -15.587 1.00 82.75 175 VAL A O 1
ATOM 1325 N N . ILE A 1 167 ? 11.748 2.637 -16.670 1.00 83.80 176 ILE A N 1
ATOM 1326 C CA . ILE A 1 167 ? 11.110 2.082 -17.903 1.00 83.65 176 ILE A CA 1
ATOM 1327 C C . ILE A 1 167 ? 11.142 0.561 -17.805 1.00 84.24 176 ILE A C 1
ATOM 1328 O O . ILE A 1 167 ? 12.248 0.005 -17.895 1.00 99.39 176 ILE A O 1
ATOM 1333 N N . ASN A 1 168 ? 9.977 -0.075 -17.699 1.00 78.25 177 ASN A N 1
ATOM 1334 C CA . ASN A 1 168 ? 9.845 -1.506 -17.323 1.00 77.00 177 ASN A CA 1
ATOM 1335 C C . ASN A 1 168 ? 9.172 -2.274 -18.467 1.00 78.62 177 ASN A C 1
ATOM 1336 O O . ASN A 1 168 ? 8.838 -1.657 -19.501 1.00 82.28 177 ASN A O 1
ATOM 1341 N N . LYS A 1 169 ? 8.986 -3.579 -18.277 1.00 83.01 178 LYS A N 1
ATOM 1342 C CA . LYS A 1 169 ? 8.400 -4.507 -19.277 1.00 89.14 178 LYS A CA 1
ATOM 1343 C C . LYS A 1 169 ? 6.945 -4.137 -19.573 1.00 83.19 178 LYS A C 1
ATOM 1344 O O . LYS A 1 169 ? 6.477 -4.569 -20.640 1.00 85.40 178 LYS A O 1
ATOM 1350 N N . GLN A 1 170 ? 6.264 -3.367 -18.703 1.00 80.71 179 GLN A N 1
ATOM 1351 C CA . GLN A 1 170 ? 4.836 -2.987 -18.911 1.00 72.47 179 GLN A CA 1
ATOM 1352 C C . GLN A 1 170 ? 4.773 -1.733 -19.807 1.00 72.69 179 GLN A C 1
ATOM 1353 O O . GLN A 1 170 ? 3.669 -1.193 -20.005 1.00 73.84 179 GLN A O 1
ATOM 1359 N N . MET A 1 171 ? 5.904 -1.292 -20.364 1.00 73.80 180 MET A N 1
ATOM 1360 C CA . MET A 1 171 ? 5.985 -0.077 -21.213 1.00 65.44 180 MET A CA 1
ATOM 1361 C C . MET A 1 171 ? 6.696 -0.415 -22.520 1.00 59.66 180 MET A C 1
ATOM 1362 O O . MET A 1 171 ? 7.458 -1.363 -22.549 1.00 68.00 180 MET A O 1
ATOM 1367 N N . ILE A 1 172 ? 6.397 0.349 -23.558 1.00 59.95 181 ILE A N 1
ATOM 1368 C CA . ILE A 1 172 ? 7.069 0.354 -24.883 1.00 62.78 181 ILE A CA 1
ATOM 1369 C C . ILE A 1 172 ? 7.544 1.786 -25.127 1.00 67.06 181 ILE A C 1
ATOM 1370 O O . ILE A 1 172 ? 6.835 2.722 -24.724 1.00 70.49 181 ILE A O 1
ATOM 1375 N N . CYS A 1 173 ? 8.665 1.961 -25.814 1.00 69.84 182 CYS A N 1
ATOM 1376 C CA . CYS A 1 173 ? 9.120 3.294 -26.275 1.00 71.90 182 CYS A CA 1
ATOM 1377 C C . CYS A 1 173 ? 9.048 3.354 -27.797 1.00 67.45 182 CYS A C 1
ATOM 1378 O O . CYS A 1 173 ? 8.995 2.290 -28.430 1.00 73.66 182 CYS A O 1
ATOM 1381 N N . ALA A 1 174 ? 8.976 4.554 -28.358 1.00 64.01 183 ALA A N 1
ATOM 1382 C CA . ALA A 1 174 ? 8.829 4.748 -29.814 1.00 70.31 183 ALA A CA 1
ATOM 1383 C C . ALA A 1 174 ? 9.234 6.170 -30.166 1.00 71.90 183 ALA A C 1
ATOM 1384 O O . ALA A 1 174 ? 8.608 7.095 -29.651 1.00 69.44 183 ALA A O 1
ATOM 1386 N N . GLY A 1 175 ? 10.123 6.299 -31.145 1.00 92.01 184 GLY A N 1
ATOM 1387 C CA . GLY A 1 175 ? 10.541 7.619 -31.634 1.00 92.25 184 GLY A CA 1
ATOM 1388 C C . GLY A 1 175 ? 11.817 7.533 -32.433 1.00 90.30 184 GLY A C 1
ATOM 1389 O O . GLY A 1 175 ? 12.423 6.462 -32.463 1.00 84.76 184 GLY A O 1
ATOM 1390 N N . TYR A 1 176 A 12.168 8.629 -33.094 1.00 93.58 184 TYR A N 1
ATOM 1391 C CA . TYR A 1 176 A 13.434 8.713 -33.850 1.00 89.77 184 TYR A CA 1
ATOM 1392 C C . TYR A 1 176 A 14.340 9.630 -33.037 1.00 93.17 184 TYR A C 1
ATOM 1393 O O . TYR A 1 176 A 13.889 10.713 -32.667 1.00 88.72 184 TYR A O 1
ATOM 1402 N N . LYS A 1 177 ? 15.552 9.175 -32.744 1.00 107.78 185 LYS A N 1
ATOM 1403 C CA . LYS A 1 177 ? 16.577 9.954 -32.003 1.00 114.67 185 LYS A CA 1
ATOM 1404 C C . LYS A 1 177 ? 16.638 11.379 -32.557 1.00 116.25 185 LYS A C 1
ATOM 1405 O O . LYS A 1 177 ? 16.464 12.337 -31.779 1.00 119.89 185 LYS A O 1
ATOM 1411 N N . GLU A 1 178 ? 16.908 11.503 -33.858 1.00 108.66 186 GLU A N 1
ATOM 1412 C CA . GLU A 1 178 ? 16.961 12.846 -34.487 1.00 124.21 186 GLU A CA 1
ATOM 1413 C C . GLU A 1 178 ? 15.655 13.065 -35.263 1.00 126.66 186 GLU A C 1
ATOM 1414 O O . GLU A 1 178 ? 15.520 14.137 -35.869 1.00 115.56 186 GLU A O 1
ATOM 1420 N N . GLY A 1 179 A 14.727 12.097 -35.189 1.00 134.02 186 GLY A N 1
ATOM 1421 C CA . GLY A 1 179 A 13.459 12.033 -35.946 1.00 122.03 186 GLY A CA 1
ATOM 1422 C C . GLY A 1 179 A 12.462 13.155 -35.711 1.00 108.07 186 GLY A C 1
ATOM 1423 O O . GLY A 1 179 A 11.979 13.676 -36.737 1.00 111.26 186 GLY A O 1
ATOM 1424 N N . GLY A 1 180 B 12.232 13.551 -34.451 1.00 90.34 186 GLY A N 1
ATOM 1425 C CA . GLY A 1 180 B 11.274 14.612 -34.076 1.00 84.41 186 GLY A CA 1
ATOM 1426 C C . GLY A 1 180 B 9.840 14.292 -34.465 1.00 85.38 186 GLY A C 1
ATOM 1427 O O . GLY A 1 180 B 9.160 15.180 -34.970 1.00 86.68 186 GLY A O 1
ATOM 1428 N N . THR A 1 181 C 9.461 13.021 -34.377 1.00 92.61 186 THR A N 1
ATOM 1429 C CA . THR A 1 181 C 8.084 12.573 -34.690 1.00 91.64 186 THR A CA 1
ATOM 1430 C C . THR A 1 181 C 7.544 11.855 -33.456 1.00 98.41 186 THR A C 1
ATOM 1431 O O . THR A 1 181 C 8.234 10.955 -32.986 1.00 130.12 186 THR A O 1
ATOM 1435 N N . ASP A 1 182 ? 6.368 12.231 -32.952 1.00 98.39 189 ASP A N 1
ATOM 1436 C CA . ASP A 1 182 ? 6.050 11.878 -31.543 1.00 101.57 189 ASP A CA 1
ATOM 1437 C C . ASP A 1 182 ? 4.582 12.164 -31.219 1.00 93.30 189 ASP A C 1
ATOM 1438 O O . ASP A 1 182 ? 3.858 12.613 -32.110 1.00 82.20 189 ASP A O 1
ATOM 1443 N N . ALA A 1 183 ? 4.168 11.853 -29.988 1.00 93.04 190 ALA A N 1
ATOM 1444 C CA . ALA A 1 183 ? 2.802 12.170 -29.518 1.00 96.96 190 ALA A CA 1
ATOM 1445 C C . ALA A 1 183 ? 2.886 13.334 -28.527 1.00 86.98 190 ALA A C 1
ATOM 1446 O O . ALA A 1 183 ? 3.651 13.208 -27.553 1.00 90.49 190 ALA A O 1
ATOM 1448 N N . CYS A 1 184 ? 2.174 14.432 -28.800 1.00 80.72 191 CYS A N 1
ATOM 1449 C CA . CYS A 1 184 ? 2.122 15.647 -27.941 1.00 89.66 191 CYS A CA 1
ATOM 1450 C C . CYS A 1 184 ? 0.785 15.682 -27.167 1.00 87.00 191 CYS A C 1
ATOM 1451 O O . CYS A 1 184 ? 0.051 14.675 -27.209 1.00 82.53 191 CYS A O 1
ATOM 1454 N N . LYS A 1 185 ? 0.496 16.813 -26.525 1.00 88.51 192 LYS A N 1
ATOM 1455 C CA . LYS A 1 185 ? -0.684 16.966 -25.640 1.00 81.02 192 LYS A CA 1
ATOM 1456 C C . LYS A 1 185 ? -1.969 16.695 -26.415 1.00 74.44 192 LYS A C 1
ATOM 1457 O O . LYS A 1 185 ? -2.083 17.129 -27.553 1.00 72.81 192 LYS A O 1
ATOM 1463 N N . GLY A 1 186 ? -2.893 15.994 -25.769 1.00 64.17 193 GLY A N 1
ATOM 1464 C CA . GLY A 1 186 ? -4.187 15.632 -26.361 1.00 67.40 193 GLY A CA 1
ATOM 1465 C C . GLY A 1 186 ? -4.139 14.281 -27.035 1.00 69.93 193 GLY A C 1
ATOM 1466 O O . GLY A 1 186 ? -5.189 13.805 -27.451 1.00 77.54 193 GLY A O 1
ATOM 1467 N N . ASP A 1 187 ? -2.954 13.691 -27.162 1.00 61.96 194 ASP A N 1
ATOM 1468 C CA . ASP A 1 187 ? -2.873 12.346 -27.780 1.00 56.42 194 ASP A CA 1
ATOM 1469 C C . ASP A 1 187 ? -2.869 11.302 -26.670 1.00 52.49 194 ASP A C 1
ATOM 1470 O O . ASP A 1 187 ? -3.062 10.142 -26.969 1.00 56.69 194 ASP A O 1
ATOM 1475 N N . SER A 1 188 ? -2.662 11.731 -25.431 1.00 55.18 195 SER A N 1
ATOM 1476 C CA . SER A 1 188 ? -2.635 10.788 -24.280 1.00 54.84 195 SER A CA 1
ATOM 1477 C C . SER A 1 188 ? -3.899 9.906 -24.302 1.00 52.41 195 SER A C 1
ATOM 1478 O O . SER A 1 188 ? -5.023 10.389 -24.651 1.00 42.97 195 SER A O 1
ATOM 1481 N N . GLY A 1 189 ? -3.710 8.626 -24.002 1.00 49.08 196 GLY A N 1
ATOM 1482 C CA . GLY A 1 189 ? -4.788 7.627 -23.985 1.00 51.50 196 GLY A CA 1
ATOM 1483 C C . GLY A 1 189 ? -5.116 7.142 -25.378 1.00 49.58 196 GLY A C 1
ATOM 1484 O O . GLY A 1 189 ? -5.827 6.121 -25.480 1.00 47.70 196 GLY A O 1
ATOM 1485 N N . GLY A 1 190 ? -4.617 7.842 -26.406 1.00 47.83 197 GLY A N 1
ATOM 1486 C CA . GLY A 1 190 ? -4.720 7.435 -27.822 1.00 51.53 197 GLY A CA 1
ATOM 1487 C C . GLY A 1 190 ? -3.932 6.156 -28.135 1.00 46.99 197 GLY A C 1
ATOM 1488 O O . GLY A 1 190 ? -3.013 5.779 -27.407 1.00 48.44 197 GLY A O 1
ATOM 1489 N N . PRO A 1 191 ? -4.237 5.479 -29.262 1.00 46.62 198 PRO A N 1
ATOM 1490 C CA . PRO A 1 191 ? -3.689 4.160 -29.555 1.00 52.28 198 PRO A CA 1
ATOM 1491 C C . PRO A 1 191 ? -2.316 4.234 -30.229 1.00 54.67 198 PRO A C 1
ATOM 1492 O O . PRO A 1 191 ? -2.130 5.126 -31.046 1.00 61.84 198 PRO A O 1
ATOM 1496 N N . LEU A 1 192 ? -1.407 3.326 -29.866 1.00 55.50 199 LEU A N 1
ATOM 1497 C CA . LEU A 1 192 ? -0.237 2.935 -30.707 1.00 58.41 199 LEU A CA 1
ATOM 1498 C C . LEU A 1 192 ? -0.538 1.572 -31.335 1.00 57.72 199 LEU A C 1
ATOM 1499 O O . LEU A 1 192 ? -0.396 0.548 -30.621 1.00 65.58 199 LEU A O 1
ATOM 1504 N N . VAL A 1 193 ? -0.945 1.558 -32.605 1.00 59.69 200 VAL A N 1
ATOM 1505 C CA . VAL A 1 193 ? -1.340 0.320 -33.350 1.00 64.57 200 VAL A CA 1
ATOM 1506 C C . VAL A 1 193 ? -0.233 -0.116 -34.329 1.00 66.23 200 VAL A C 1
ATOM 1507 O O . VAL A 1 193 ? 0.129 0.645 -35.245 1.00 58.35 200 VAL A O 1
ATOM 1511 N N . CYS A 1 194 ? 0.274 -1.331 -34.155 1.00 74.74 201 CYS A N 1
ATOM 1512 C CA . CYS A 1 194 ? 1.269 -1.950 -35.063 1.00 84.35 201 CYS A CA 1
ATOM 1513 C C . CYS A 1 194 ? 0.640 -3.142 -35.803 1.00 83.97 201 CYS A C 1
ATOM 1514 O O . CYS A 1 194 ? 0.502 -4.187 -35.161 1.00 89.79 201 CYS A O 1
ATOM 1517 N N . LYS A 1 195 ? 0.434 -3.031 -37.123 1.00 92.74 202 LYS A N 1
ATOM 1518 C CA . LYS A 1 195 ? -0.094 -4.133 -37.981 1.00 89.74 202 LYS A CA 1
ATOM 1519 C C . LYS A 1 195 ? 0.889 -5.304 -37.888 1.00 85.38 202 LYS A C 1
ATOM 1520 O O . LYS A 1 195 ? 2.079 -5.066 -38.084 1.00 95.94 202 LYS A O 1
ATOM 1526 N N . HIS A 1 196 ? 0.412 -6.529 -37.654 1.00 80.94 203 HIS A N 1
ATOM 1527 C CA . HIS A 1 196 ? 1.374 -7.639 -37.421 1.00 95.84 203 HIS A CA 1
ATOM 1528 C C . HIS A 1 196 ? 1.118 -8.857 -38.323 1.00 120.31 203 HIS A C 1
ATOM 1529 O O . HIS A 1 196 ? 1.687 -8.898 -39.425 1.00 123.33 203 HIS A O 1
ATOM 1536 N N . SER A 1 197 ? 0.332 -9.812 -37.831 1.00 129.69 204 SER A N 1
ATOM 1537 C CA . SER A 1 197 ? 0.083 -11.035 -38.623 1.00 125.21 204 SER A CA 1
ATOM 1538 C C . SER A 1 197 ? -0.617 -10.653 -39.922 1.00 116.56 204 SER A C 1
ATOM 1539 O O . SER A 1 197 ? -0.173 -11.110 -40.977 1.00 110.98 204 SER A O 1
ATOM 1542 N N . GLY A 1 198 ? -1.648 -9.818 -39.845 1.00 117.53 205 GLY A N 1
ATOM 1543 C CA . GLY A 1 198 ? -2.350 -9.396 -41.071 1.00 127.56 205 GLY A CA 1
ATOM 1544 C C . GLY A 1 198 ? -3.332 -8.279 -40.791 1.00 128.87 205 GLY A C 1
ATOM 1545 O O . GLY A 1 198 ? -3.906 -7.738 -41.750 1.00 134.91 205 GLY A O 1
ATOM 1546 N N . ARG A 1 199 B -3.534 -7.966 -39.512 1.00 139.59 208 ARG A N 1
ATOM 1547 C CA . ARG A 1 199 B -4.490 -6.902 -39.124 1.00 130.53 208 ARG A CA 1
ATOM 1548 C C . ARG A 1 199 B -3.834 -5.991 -38.095 1.00 105.12 208 ARG A C 1
ATOM 1549 O O . ARG A 1 199 B -2.808 -6.384 -37.530 1.00 97.11 208 ARG A O 1
ATOM 1557 N N . TRP A 1 200 C -4.373 -4.784 -37.957 1.00 84.00 208 TRP A N 1
ATOM 1558 C CA . TRP A 1 200 C -3.868 -3.811 -36.965 1.00 73.08 208 TRP A CA 1
ATOM 1559 C C . TRP A 1 200 C -4.253 -4.283 -35.567 1.00 65.18 208 TRP A C 1
ATOM 1560 O O . TRP A 1 200 C -5.377 -4.711 -35.392 1.00 61.03 208 TRP A O 1
ATOM 1571 N N . GLN A 1 201 D -3.333 -4.188 -34.618 1.00 67.63 208 GLN A N 1
ATOM 1572 C CA . GLN A 1 201 D -3.645 -4.549 -33.219 1.00 72.60 208 GLN A CA 1
ATOM 1573 C C . GLN A 1 201 D -3.085 -3.455 -32.307 1.00 69.69 208 GLN A C 1
ATOM 1574 O O . GLN A 1 201 D -2.001 -2.976 -32.585 1.00 76.81 208 GLN A O 1
ATOM 1580 N N . LEU A 1 202 ? -3.822 -3.084 -31.264 1.00 68.58 209 LEU A N 1
ATOM 1581 C CA . LEU A 1 202 ? -3.382 -2.029 -30.320 1.00 62.71 209 LEU A CA 1
ATOM 1582 C C . LEU A 1 202 ? -2.194 -2.553 -29.525 1.00 60.92 209 LEU A C 1
ATOM 1583 O O . LEU A 1 202 ? -2.395 -3.455 -28.735 1.00 60.68 209 LEU A O 1
ATOM 1588 N N . VAL A 1 203 ? -1.024 -1.951 -29.707 1.00 59.08 210 VAL A N 1
ATOM 1589 C CA . VAL A 1 203 ? 0.224 -2.439 -29.060 1.00 61.02 210 VAL A CA 1
ATOM 1590 C C . VAL A 1 203 ? 0.526 -1.622 -27.805 1.00 61.72 210 VAL A C 1
ATOM 1591 O O . VAL A 1 203 ? 1.000 -2.227 -26.804 1.00 60.63 210 VAL A O 1
ATOM 1595 N N . GLY A 1 204 ? 0.277 -0.308 -27.859 1.00 62.20 211 GLY A N 1
ATOM 1596 C CA . GLY A 1 204 ? 0.493 0.608 -26.722 1.00 57.22 211 GLY A CA 1
ATOM 1597 C C . GLY A 1 204 ? -0.528 1.730 -26.667 1.00 54.99 211 GLY A C 1
ATOM 1598 O O . GLY A 1 204 ? -1.217 1.975 -27.677 1.00 53.32 211 GLY A O 1
ATOM 1599 N N . ILE A 1 205 ? -0.638 2.356 -25.495 1.00 54.88 212 ILE A N 1
ATOM 1600 C CA . ILE A 1 205 ? -1.491 3.545 -25.217 1.00 50.49 212 ILE A CA 1
ATOM 1601 C C . ILE A 1 205 ? -0.545 4.705 -24.961 1.00 46.64 212 ILE A C 1
ATOM 1602 O O . ILE A 1 205 ? 0.305 4.579 -24.032 1.00 50.59 212 ILE A O 1
ATOM 1607 N N . THR A 1 206 ? -0.707 5.805 -25.685 1.00 40.64 213 THR A N 1
ATOM 1608 C CA . THR A 1 206 ? 0.057 7.054 -25.430 1.00 47.01 213 THR A CA 1
ATOM 1609 C C . THR A 1 206 ? 0.063 7.423 -23.924 1.00 50.87 213 THR A C 1
ATOM 1610 O O . THR A 1 206 ? -0.995 7.652 -23.345 1.00 59.85 213 THR A O 1
ATOM 1614 N N . SER A 1 207 ? 1.229 7.479 -23.287 1.00 65.27 214 SER A N 1
ATOM 1615 C CA . SER A 1 207 ? 1.385 7.694 -21.821 1.00 69.07 214 SER A CA 1
ATOM 1616 C C . SER A 1 207 ? 2.094 9.033 -21.532 1.00 74.37 214 SER A C 1
ATOM 1617 O O . SER A 1 207 ? 1.382 10.006 -21.238 1.00 63.17 214 SER A O 1
ATOM 1620 N N . TRP A 1 208 ? 3.424 9.036 -21.512 1.00 85.71 215 TRP A N 1
ATOM 1621 C CA . TRP A 1 208 ? 4.096 10.272 -21.055 1.00 95.09 215 TRP A CA 1
ATOM 1622 C C . TRP A 1 208 ? 5.414 10.571 -21.754 1.00 99.62 215 TRP A C 1
ATOM 1623 O O . TRP A 1 208 ? 5.843 9.821 -22.630 1.00 87.26 215 TRP A O 1
ATOM 1634 N N . GLY A 1 209 ? 6.081 11.566 -21.168 1.00 120.19 216 GLY A N 1
ATOM 1635 C CA . GLY A 1 209 ? 7.371 12.160 -21.552 1.00 121.71 216 GLY A CA 1
ATOM 1636 C C . GLY A 1 209 ? 7.176 13.639 -21.811 1.00 135.25 216 GLY A C 1
ATOM 1637 O O . GLY A 1 209 ? 6.664 13.967 -22.890 1.00 148.33 216 GLY A O 1
ATOM 1638 N N . GLU A 1 210 ? 7.517 14.505 -20.846 1.00 144.85 217 GLU A N 1
ATOM 1639 C CA . GLU A 1 210 ? 7.346 15.959 -21.109 1.00 145.18 217 GLU A CA 1
ATOM 1640 C C . GLU A 1 210 ? 8.241 16.250 -22.314 1.00 144.61 217 GLU A C 1
ATOM 1641 O O . GLU A 1 210 ? 9.423 15.890 -22.278 1.00 132.41 217 GLU A O 1
ATOM 1647 N N . GLY A 1 211 ? 7.688 16.890 -23.337 1.00 115.15 219 GLY A N 1
ATOM 1648 C CA . GLY A 1 211 ? 8.447 17.117 -24.576 1.00 113.48 219 GLY A CA 1
ATOM 1649 C C . GLY A 1 211 ? 7.741 16.439 -25.729 1.00 105.55 219 GLY A C 1
ATOM 1650 O O . GLY A 1 211 ? 6.952 15.526 -25.480 1.00 95.59 219 GLY A O 1
ATOM 1651 N N . CYS A 1 212 ? 7.898 16.965 -26.933 1.00 96.05 220 CYS A N 1
ATOM 1652 C CA . CYS A 1 212 ? 7.275 16.298 -28.091 1.00 94.91 220 CYS A CA 1
ATOM 1653 C C . CYS A 1 212 ? 8.361 16.182 -29.154 1.00 92.33 220 CYS A C 1
ATOM 1654 O O . CYS A 1 212 ? 8.714 17.215 -29.719 1.00 84.81 220 CYS A O 1
ATOM 1657 N N . ALA A 1 213 ? 8.863 14.969 -29.378 1.00 94.87 221 ALA A N 1
ATOM 1658 C CA . ALA A 1 213 ? 9.907 14.686 -30.389 1.00 93.61 221 ALA A CA 1
ATOM 1659 C C . ALA A 1 213 ? 11.142 15.566 -30.188 1.00 93.90 221 ALA A C 1
ATOM 1660 O O . ALA A 1 213 ? 11.651 16.082 -31.190 1.00 86.19 221 ALA A O 1
ATOM 1662 N N . ARG A 1 214 A 11.583 15.736 -28.943 1.00 97.57 221 ARG A N 1
ATOM 1663 C CA . ARG A 1 214 A 12.976 16.164 -28.667 1.00 104.11 221 ARG A CA 1
ATOM 1664 C C . ARG A 1 214 A 13.927 15.077 -29.164 1.00 114.21 221 ARG A C 1
ATOM 1665 O O . ARG A 1 214 A 13.642 13.899 -28.915 1.00 126.09 221 ARG A O 1
ATOM 1673 N N . LYS A 1 215 ? 15.019 15.466 -29.821 1.00 120.81 222 LYS A N 1
ATOM 1674 C CA . LYS A 1 215 ? 15.976 14.453 -30.328 1.00 116.59 222 LYS A CA 1
ATOM 1675 C C . LYS A 1 215 ? 16.455 13.635 -29.132 1.00 121.95 222 LYS A C 1
ATOM 1676 O O . LYS A 1 215 ? 16.893 14.230 -28.139 1.00 94.30 222 LYS A O 1
ATOM 1682 N N . ASP A 1 216 ? 16.330 12.316 -29.226 1.00 144.09 223 ASP A N 1
ATOM 1683 C CA . ASP A 1 216 ? 16.789 11.425 -28.123 1.00 153.20 223 ASP A CA 1
ATOM 1684 C C . ASP A 1 216 ? 15.763 11.407 -26.980 1.00 150.83 223 ASP A C 1
ATOM 1685 O O . ASP A 1 216 ? 16.175 11.105 -25.843 1.00 163.65 223 ASP A O 1
ATOM 1690 N N . GLN A 1 217 ? 14.484 11.703 -27.256 1.00 142.38 224 GLN A N 1
ATOM 1691 C CA . GLN A 1 217 ? 13.379 11.658 -26.252 1.00 128.59 224 GLN A CA 1
ATOM 1692 C C . GLN A 1 217 ? 12.204 10.878 -26.842 1.00 110.32 224 GLN A C 1
ATOM 1693 O O . GLN A 1 217 ? 11.220 11.465 -27.294 1.00 101.96 224 GLN A O 1
ATOM 1699 N N . PRO A 1 218 ? 12.292 9.527 -26.877 1.00 100.97 225 PRO A N 1
ATOM 1700 C CA . PRO A 1 218 ? 11.224 8.696 -27.432 1.00 105.20 225 PRO A CA 1
ATOM 1701 C C . PRO A 1 218 ? 9.975 8.645 -26.531 1.00 96.08 225 PRO A C 1
ATOM 1702 O O . PRO A 1 218 ? 10.101 8.567 -25.312 1.00 82.37 225 PRO A O 1
ATOM 1706 N N . GLY A 1 219 ? 8.797 8.700 -27.158 1.00 89.11 226 GLY A N 1
ATOM 1707 C CA . GLY A 1 219 ? 7.491 8.528 -26.496 1.00 81.75 226 GLY A CA 1
ATOM 1708 C C . GLY A 1 219 ? 7.432 7.225 -25.722 1.00 68.68 226 GLY A C 1
ATOM 1709 O O . GLY A 1 219 ? 7.816 6.195 -26.296 1.00 64.02 226 GLY A O 1
ATOM 1710 N N . VAL A 1 220 ? 6.981 7.278 -24.465 1.00 61.03 227 VAL A N 1
ATOM 1711 C CA . VAL A 1 220 ? 6.610 6.086 -23.644 1.00 64.87 227 VAL A CA 1
ATOM 1712 C C . VAL A 1 220 ? 5.115 5.759 -23.802 1.00 60.55 227 VAL A C 1
ATOM 1713 O O . VAL A 1 220 ? 4.276 6.687 -23.836 1.00 53.27 227 VAL A O 1
ATOM 1717 N N . TYR A 1 221 ? 4.809 4.464 -23.910 1.00 59.77 228 TYR A N 1
ATOM 1718 C CA . TYR A 1 221 ? 3.443 3.902 -24.103 1.00 55.58 228 TYR A CA 1
ATOM 1719 C C . TYR A 1 221 ? 3.250 2.729 -23.155 1.00 51.81 228 TYR A C 1
ATOM 1720 O O . TYR A 1 221 ? 4.147 1.878 -23.052 1.00 57.84 228 TYR A O 1
ATOM 1729 N N . THR A 1 222 ? 2.126 2.704 -22.454 1.00 52.05 229 THR A N 1
ATOM 1730 C CA . THR A 1 222 ? 1.680 1.520 -21.682 1.00 46.75 229 THR A CA 1
ATOM 1731 C C . THR A 1 222 ? 1.612 0.361 -22.672 1.00 52.14 229 THR A C 1
ATOM 1732 O O . THR A 1 222 ? 1.058 0.576 -23.802 1.00 53.26 229 THR A O 1
ATOM 1736 N N . LYS A 1 223 ? 2.211 -0.779 -22.319 1.00 57.43 230 LYS A N 1
ATOM 1737 C CA . LYS A 1 223 ? 2.325 -1.964 -23.211 1.00 61.68 230 LYS A CA 1
ATOM 1738 C C . LYS A 1 223 ? 1.089 -2.853 -23.036 1.00 57.53 230 LYS A C 1
ATOM 1739 O O . LYS A 1 223 ? 1.077 -3.638 -22.086 1.00 54.45 230 LYS A O 1
ATOM 1745 N N . VAL A 1 224 ? 0.129 -2.758 -23.959 1.00 49.84 231 VAL A N 1
ATOM 1746 C CA . VAL A 1 224 ? -1.229 -3.351 -23.811 1.00 57.09 231 VAL A CA 1
ATOM 1747 C C . VAL A 1 224 ? -1.120 -4.863 -23.569 1.00 63.19 231 VAL A C 1
ATOM 1748 O O . VAL A 1 224 ? -2.023 -5.432 -22.892 1.00 59.21 231 VAL A O 1
ATOM 1752 N N . SER A 1 225 ? -0.050 -5.494 -24.052 1.00 67.87 232 SER A N 1
ATOM 1753 C CA . SER A 1 225 ? 0.105 -6.968 -23.982 1.00 74.95 232 SER A CA 1
ATOM 1754 C C . SER A 1 225 ? 0.265 -7.410 -22.521 1.00 73.57 232 SER A C 1
ATOM 1755 O O . SER A 1 225 ? -0.009 -8.585 -22.238 1.00 86.02 232 SER A O 1
ATOM 1758 N N . GLU A 1 226 ? 0.654 -6.506 -21.621 1.00 72.83 233 GLU A N 1
ATOM 1759 C CA . GLU A 1 226 ? 0.987 -6.849 -20.207 1.00 79.19 233 GLU A CA 1
ATOM 1760 C C . GLU A 1 226 ? -0.235 -6.628 -19.307 1.00 70.45 233 GLU A C 1
ATOM 1761 O O . GLU A 1 226 ? -0.146 -6.934 -18.120 1.00 70.85 233 GLU A O 1
ATOM 1767 N N . TYR A 1 227 ? -1.340 -6.139 -19.855 1.00 70.38 234 TYR A N 1
ATOM 1768 C CA . TYR A 1 227 ? -2.581 -5.865 -19.088 1.00 72.22 234 TYR A CA 1
ATOM 1769 C C . TYR A 1 227 ? -3.757 -6.625 -19.701 1.00 67.60 234 TYR A C 1
ATOM 1770 O O . TYR A 1 227 ? -4.893 -6.204 -19.510 1.00 63.51 234 TYR A O 1
ATOM 1779 N N . MET A 1 228 ? -3.478 -7.671 -20.474 1.00 71.67 235 MET A N 1
ATOM 1780 C CA . MET A 1 228 ? -4.513 -8.527 -21.098 1.00 71.00 235 MET A CA 1
ATOM 1781 C C . MET A 1 228 ? -5.280 -9.217 -19.977 1.00 64.90 235 MET A C 1
ATOM 1782 O O . MET A 1 228 ? -6.512 -9.075 -19.938 1.00 65.45 235 MET A O 1
ATOM 1787 N N . ASP A 1 229 ? -4.559 -9.878 -19.074 1.00 66.22 236 ASP A N 1
ATOM 1788 C CA . ASP A 1 229 ? -5.123 -10.404 -17.802 1.00 75.61 236 ASP A CA 1
ATOM 1789 C C . ASP A 1 229 ? -6.097 -9.373 -17.219 1.00 75.48 236 ASP A C 1
ATOM 1790 O O . ASP A 1 229 ? -7.305 -9.696 -17.067 1.00 76.44 236 ASP A O 1
ATOM 1795 N N . TRP A 1 230 ? -5.591 -8.177 -16.914 1.00 66.92 237 TRP A N 1
ATOM 1796 C CA . TRP A 1 230 ? -6.373 -7.118 -16.238 1.00 61.12 237 TRP A CA 1
ATOM 1797 C C . TRP A 1 230 ? -7.587 -6.770 -17.099 1.00 59.71 237 TRP A C 1
ATOM 1798 O O . TRP A 1 230 ? -8.688 -6.665 -16.528 1.00 64.16 237 TRP A O 1
ATOM 1809 N N . ILE A 1 231 ? -7.406 -6.610 -18.413 1.00 59.99 238 ILE A N 1
ATOM 1810 C CA . ILE A 1 231 ? -8.467 -6.045 -19.303 1.00 66.81 238 ILE A CA 1
ATOM 1811 C C . ILE A 1 231 ? -9.605 -7.056 -19.370 1.00 70.35 238 ILE A C 1
ATOM 1812 O O . ILE A 1 231 ? -10.768 -6.652 -19.264 1.00 83.99 238 ILE A O 1
ATOM 1817 N N . LEU A 1 232 ? -9.275 -8.319 -19.594 1.00 78.68 239 LEU A N 1
ATOM 1818 C CA . LEU A 1 232 ? -10.292 -9.389 -19.718 1.00 84.48 239 LEU A CA 1
ATOM 1819 C C . LEU A 1 232 ? -10.920 -9.592 -18.338 1.00 87.13 239 LEU A C 1
ATOM 1820 O O . LEU A 1 232 ? -12.161 -9.640 -18.264 1.00 97.31 239 LEU A O 1
ATOM 1825 N N . GLU A 1 233 ? -10.113 -9.587 -17.274 1.00 86.71 240 GLU A N 1
ATOM 1826 C CA . GLU A 1 233 ? -10.633 -9.696 -15.886 1.00 80.72 240 GLU A CA 1
ATOM 1827 C C . GLU A 1 233 ? -11.653 -8.580 -15.635 1.00 76.49 240 GLU A C 1
ATOM 1828 O O . GLU A 1 233 ? -12.607 -8.841 -14.909 1.00 91.54 240 GLU A O 1
ATOM 1834 N N . LYS A 1 234 ? -11.475 -7.387 -16.206 1.00 78.53 241 LYS A N 1
ATOM 1835 C CA . LYS A 1 234 ? -12.363 -6.226 -15.925 1.00 76.15 241 LYS A CA 1
ATOM 1836 C C . LYS A 1 234 ? -13.563 -6.236 -16.869 1.00 76.48 241 LYS A C 1
ATOM 1837 O O . LYS A 1 234 ? -14.548 -5.565 -16.526 1.00 91.25 241 LYS A O 1
ATOM 1843 N N . THR A 1 235 ? -13.488 -6.957 -17.996 1.00 83.91 242 THR A N 1
ATOM 1844 C CA . THR A 1 235 ? -14.631 -7.227 -18.924 1.00 94.68 242 THR A CA 1
ATOM 1845 C C . THR A 1 235 ? -15.196 -8.636 -18.644 1.00 109.38 242 THR A C 1
ATOM 1846 O O . THR A 1 235 ? -15.163 -9.498 -19.552 1.00 105.38 242 THR A O 1
ATOM 1850 N N . GLN A 1 236 ? -15.703 -8.841 -17.419 1.00 126.76 243 GLN A N 1
ATOM 1851 C CA . GLN A 1 236 ? -16.159 -10.139 -16.837 1.00 119.82 243 GLN A CA 1
ATOM 1852 C C . GLN A 1 236 ? -16.863 -10.981 -17.908 1.00 124.85 243 GLN A C 1
ATOM 1853 O O . GLN A 1 236 ? -17.815 -10.542 -18.558 1.00 138.99 243 GLN A O 1
ATOM 1859 N N . ILE B 1 1 ? 1.196 7.342 19.286 1.00 68.85 16 ILE B N 1
ATOM 1860 C CA . ILE B 1 1 ? -0.289 7.201 19.208 1.00 58.81 16 ILE B CA 1
ATOM 1861 C C . ILE B 1 1 ? -0.852 6.917 20.616 1.00 63.31 16 ILE B C 1
ATOM 1862 O O . ILE B 1 1 ? -0.268 6.100 21.348 1.00 56.01 16 ILE B O 1
ATOM 1867 N N . VAL B 1 2 ? -1.938 7.588 21.000 1.00 63.27 17 VAL B N 1
ATOM 1868 C CA . VAL B 1 2 ? -2.696 7.271 22.243 1.00 60.98 17 VAL B CA 1
ATOM 1869 C C . VAL B 1 2 ? -3.652 6.135 21.880 1.00 60.78 17 VAL B C 1
ATOM 1870 O O . VAL B 1 2 ? -4.385 6.289 20.877 1.00 63.40 17 VAL B O 1
ATOM 1874 N N . GLY B 1 3 ? -3.609 5.043 22.647 1.00 55.60 18 GLY B N 1
ATOM 1875 C CA . GLY B 1 3 ? -4.646 3.994 22.696 1.00 50.43 18 GLY B CA 1
ATOM 1876 C C . GLY B 1 3 ? -4.544 3.008 21.545 1.00 57.10 18 GLY B C 1
ATOM 1877 O O . GLY B 1 3 ? -5.621 2.640 20.999 1.00 60.66 18 GLY B O 1
ATOM 1878 N N . GLY B 1 4 ? -3.313 2.606 21.199 1.00 57.06 19 GLY B N 1
ATOM 1879 C CA . GLY B 1 4 ? -2.973 1.609 20.165 1.00 54.20 19 GLY B CA 1
ATOM 1880 C C . GLY B 1 4 ? -1.904 0.622 20.650 1.00 59.82 19 GLY B C 1
ATOM 1881 O O . GLY B 1 4 ? -1.819 0.399 21.857 1.00 55.95 19 GLY B O 1
ATOM 1882 N N . THR B 1 5 ? -1.091 0.065 19.746 1.00 60.53 20 THR B N 1
ATOM 1883 C CA . THR B 1 5 ? -0.235 -1.126 19.987 1.00 66.90 20 THR B CA 1
ATOM 1884 C C . THR B 1 5 ? 0.829 -1.272 18.884 1.00 63.20 20 THR B C 1
ATOM 1885 O O . THR B 1 5 ? 0.655 -0.692 17.817 1.00 66.42 20 THR B O 1
ATOM 1889 N N . ASN B 1 6 ? 1.897 -2.036 19.144 1.00 64.12 21 ASN B N 1
ATOM 1890 C CA . ASN B 1 6 ? 2.986 -2.312 18.174 1.00 63.80 21 ASN B CA 1
ATOM 1891 C C . ASN B 1 6 ? 2.357 -2.618 16.814 1.00 61.91 21 ASN B C 1
ATOM 1892 O O . ASN B 1 6 ? 1.408 -3.410 16.762 1.00 70.73 21 ASN B O 1
ATOM 1897 N N . ALA B 1 7 ? 2.870 -2.013 15.753 1.00 54.27 22 ALA B N 1
ATOM 1898 C CA . ALA B 1 7 ? 2.682 -2.495 14.376 1.00 56.58 22 ALA B CA 1
ATOM 1899 C C . ALA B 1 7 ? 3.735 -3.571 14.106 1.00 55.50 22 ALA B C 1
ATOM 1900 O O . ALA B 1 7 ? 4.602 -3.786 14.956 1.00 59.08 22 ALA B O 1
ATOM 1902 N N . SER B 1 8 ? 3.661 -4.212 12.946 1.00 59.25 23 SER B N 1
ATOM 1903 C CA . SER B 1 8 ? 4.666 -5.185 12.456 1.00 63.55 23 SER B CA 1
ATOM 1904 C C . SER B 1 8 ? 5.379 -4.585 11.253 1.00 65.60 23 SER B C 1
ATOM 1905 O O . SER B 1 8 ? 4.815 -3.702 10.633 1.00 78.54 23 SER B O 1
ATOM 1908 N N . LEU B 1 9 ? 6.609 -5.018 10.996 1.00 78.19 24 LEU B N 1
ATOM 1909 C CA . LEU B 1 9 ? 7.264 -4.961 9.661 1.00 86.39 24 LEU B CA 1
ATOM 1910 C C . LEU B 1 9 ? 6.221 -5.216 8.552 1.00 80.32 24 LEU B C 1
ATOM 1911 O O . LEU B 1 9 ? 5.566 -6.255 8.569 1.00 82.79 24 LEU B O 1
ATOM 1916 N N . GLY B 1 10 ? 6.029 -4.280 7.626 1.00 78.10 25 GLY B N 1
ATOM 1917 C CA . GLY B 1 10 ? 5.209 -4.503 6.420 1.00 74.03 25 GLY B CA 1
ATOM 1918 C C . GLY B 1 10 ? 3.710 -4.277 6.607 1.00 72.06 25 GLY B C 1
ATOM 1919 O O . GLY B 1 10 ? 3.013 -4.303 5.581 1.00 70.65 25 GLY B O 1
ATOM 1920 N N . GLU B 1 11 ? 3.188 -4.042 7.820 1.00 69.01 26 GLU B N 1
ATOM 1921 C CA . GLU B 1 11 ? 1.761 -3.627 7.995 1.00 68.79 26 GLU B CA 1
ATOM 1922 C C . GLU B 1 11 ? 1.543 -2.272 7.291 1.00 69.79 26 GLU B C 1
ATOM 1923 O O . GLU B 1 11 ? 0.537 -2.122 6.590 1.00 65.10 26 GLU B O 1
ATOM 1929 N N . TRP B 1 12 ? 2.437 -1.299 7.508 1.00 66.29 27 TRP B N 1
ATOM 1930 C CA . TRP B 1 12 ? 2.281 0.108 7.048 1.00 55.56 27 TRP B CA 1
ATOM 1931 C C . TRP B 1 12 ? 3.527 0.522 6.279 1.00 49.92 27 TRP B C 1
ATOM 1932 O O . TRP B 1 12 ? 4.315 1.352 6.723 1.00 50.43 27 TRP B O 1
ATOM 1943 N N . PRO B 1 13 ? 3.731 -0.054 5.082 1.00 48.34 28 PRO B N 1
ATOM 1944 C CA . PRO B 1 13 ? 4.982 0.123 4.342 1.00 45.56 28 PRO B CA 1
ATOM 1945 C C . PRO B 1 13 ? 5.227 1.518 3.729 1.00 48.38 28 PRO B C 1
ATOM 1946 O O . PRO B 1 13 ? 6.243 1.737 3.080 1.00 51.90 28 PRO B O 1
ATOM 1950 N N . TRP B 1 14 ? 4.288 2.440 3.911 1.00 46.77 29 TRP B N 1
ATOM 1951 C CA . TRP B 1 14 ? 4.364 3.820 3.382 1.00 44.41 29 TRP B CA 1
ATOM 1952 C C . TRP B 1 14 ? 4.887 4.788 4.444 1.00 40.62 29 TRP B C 1
ATOM 1953 O O . TRP B 1 14 ? 5.355 5.846 4.044 1.00 43.54 29 TRP B O 1
ATOM 1964 N N . GLN B 1 15 ? 4.774 4.446 5.728 1.00 44.27 30 GLN B N 1
ATOM 1965 C CA . GLN B 1 15 ? 5.134 5.291 6.894 1.00 49.13 30 GLN B CA 1
ATOM 1966 C C . GLN B 1 15 ? 6.640 5.546 6.907 1.00 49.38 30 GLN B C 1
ATOM 1967 O O . GLN B 1 15 ? 7.364 4.584 6.832 1.00 53.95 30 GLN B O 1
ATOM 1973 N N . VAL B 1 16 ? 7.072 6.801 7.047 1.00 53.88 31 VAL B N 1
ATOM 1974 C CA . VAL B 1 16 ? 8.509 7.189 7.190 1.00 56.85 31 VAL B CA 1
ATOM 1975 C C . VAL B 1 16 ? 8.670 8.042 8.455 1.00 55.41 31 VAL B C 1
ATOM 1976 O O . VAL B 1 16 ? 7.741 8.793 8.795 1.00 56.32 31 VAL B O 1
ATOM 1980 N N . SER B 1 17 ? 9.803 7.893 9.141 1.00 55.20 32 SER B N 1
ATOM 1981 C CA . SER B 1 17 ? 10.297 8.849 10.167 1.00 49.18 32 SER B CA 1
ATOM 1982 C C . SER B 1 17 ? 11.089 9.945 9.464 1.00 47.36 32 SER B C 1
ATOM 1983 O O . SER B 1 17 ? 12.022 9.592 8.697 1.00 48.68 32 SER B O 1
ATOM 1986 N N . LEU B 1 18 ? 10.717 11.203 9.671 1.00 43.94 33 LEU B N 1
ATOM 1987 C CA . LEU B 1 18 ? 11.547 12.368 9.272 1.00 48.20 33 LEU B CA 1
ATOM 1988 C C . LEU B 1 18 ? 12.375 12.745 10.498 1.00 58.04 33 LEU B C 1
ATOM 1989 O O . LEU B 1 18 ? 11.774 12.870 11.611 1.00 63.38 33 LEU B O 1
ATOM 1994 N N . GLN B 1 19 ? 13.689 12.896 10.332 1.00 53.63 34 GLN B N 1
ATOM 1995 C CA . GLN B 1 19 ? 14.571 13.235 11.470 1.00 54.84 34 GLN B CA 1
ATOM 1996 C C . GLN B 1 19 ? 15.441 14.455 11.148 1.00 56.03 34 GLN B C 1
ATOM 1997 O O . GLN B 1 19 ? 15.802 14.661 9.975 1.00 52.56 34 GLN B O 1
ATOM 2003 N N . VAL B 1 20 ? 15.830 15.161 12.200 1.00 53.56 35 VAL B N 1
ATOM 2004 C CA . VAL B 1 20 ? 16.691 16.358 12.081 1.00 56.65 35 VAL B CA 1
ATOM 2005 C C . VAL B 1 20 ? 18.069 16.012 12.641 1.00 57.44 35 VAL B C 1
ATOM 2006 O O . VAL B 1 20 ? 18.127 15.323 13.649 1.00 56.12 35 VAL B O 1
ATOM 2010 N N . LYS B 1 21 ? 19.129 16.403 11.959 1.00 56.90 36 LYS B N 1
ATOM 2011 C CA . LYS B 1 21 ? 20.476 16.133 12.534 1.00 71.88 36 LYS B CA 1
ATOM 2012 C C . LYS B 1 21 ? 21.097 17.491 12.834 1.00 72.23 36 LYS B C 1
ATOM 2013 O O . LYS B 1 21 ? 21.304 18.245 11.888 1.00 77.74 36 LYS B O 1
ATOM 2019 N N . LEU B 1 22 ? 21.266 17.798 14.113 1.00 71.18 37 LEU B N 1
ATOM 2020 C CA . LEU B 1 22 ? 21.951 19.033 14.554 1.00 69.97 37 LEU B CA 1
ATOM 2021 C C . LEU B 1 22 ? 23.212 18.543 15.264 1.00 72.77 37 LEU B C 1
ATOM 2022 O O . LEU B 1 22 ? 24.096 18.040 14.571 1.00 74.72 37 LEU B O 1
ATOM 2027 N N . VAL B 1 23 ? 23.324 18.731 16.575 1.00 63.88 38 VAL B N 1
ATOM 2028 C CA . VAL B 1 23 ? 24.483 18.124 17.291 0.03 67.01 38 VAL B CA 1
ATOM 2029 C C . VAL B 1 23 ? 24.256 16.607 17.279 1.00 66.91 38 VAL B C 1
ATOM 2030 O O . VAL B 1 23 ? 25.199 15.862 17.004 0.73 66.03 38 VAL B O 1
ATOM 2034 N N . SER B 1 24 A 23.008 16.195 17.499 1.00 65.53 38 SER B N 1
ATOM 2035 C CA . SER B 1 24 A 22.599 14.768 17.499 1.00 69.27 38 SER B CA 1
ATOM 2036 C C . SER B 1 24 A 21.361 14.601 16.617 1.00 65.99 38 SER B C 1
ATOM 2037 O O . SER B 1 24 A 20.763 15.604 16.253 1.00 64.35 38 SER B O 1
ATOM 2040 N N . GLN B 1 25 B 21.022 13.374 16.242 1.00 63.03 38 GLN B N 1
ATOM 2041 C CA . GLN B 1 25 B 19.877 13.169 15.326 1.00 61.24 38 GLN B CA 1
ATOM 2042 C C . GLN B 1 25 B 18.652 12.713 16.104 1.00 60.03 38 GLN B C 1
ATOM 2043 O O . GLN B 1 25 B 18.829 12.007 17.082 1.00 60.67 38 GLN B O 1
ATOM 2049 N N . THR B 1 26 ? 17.460 13.088 15.642 1.00 59.34 39 THR B N 1
ATOM 2050 C CA . THR B 1 26 ? 16.235 12.684 16.364 1.00 64.31 39 THR B CA 1
ATOM 2051 C C . THR B 1 26 ? 14.983 12.763 15.483 1.00 64.48 39 THR B C 1
ATOM 2052 O O . THR B 1 26 ? 14.870 13.692 14.693 1.00 58.13 39 THR B O 1
ATOM 2056 N N . HIS B 1 27 ? 14.105 11.773 15.628 1.00 54.35 40 HIS B N 1
ATOM 2057 C CA . HIS B 1 27 ? 12.754 11.728 15.024 1.00 56.01 40 HIS B CA 1
ATOM 2058 C C . HIS B 1 27 ? 11.940 12.939 15.497 1.00 57.96 40 HIS B C 1
ATOM 2059 O O . HIS B 1 27 ? 11.906 13.183 16.710 1.00 49.93 40 HIS B O 1
ATOM 2066 N N . LEU B 1 28 ? 11.276 13.618 14.550 1.00 62.61 41 LEU B N 1
ATOM 2067 C CA . LEU B 1 28 ? 10.433 14.817 14.779 1.00 61.19 41 LEU B CA 1
ATOM 2068 C C . LEU B 1 28 ? 9.042 14.606 14.187 1.00 57.59 41 LEU B C 1
ATOM 2069 O O . LEU B 1 28 ? 8.087 15.209 14.715 1.00 61.84 41 LEU B O 1
ATOM 2074 N N . CYS B 1 29 ? 8.937 13.877 13.078 1.00 55.05 42 CYS B N 1
ATOM 2075 C CA . CYS B 1 29 ? 7.725 13.910 12.221 1.00 51.94 42 CYS B CA 1
ATOM 2076 C C . CYS B 1 29 ? 7.562 12.586 11.490 1.00 46.63 42 CYS B C 1
ATOM 2077 O O . CYS B 1 29 ? 8.570 11.931 11.250 1.00 48.90 42 CYS B O 1
ATOM 2080 N N . GLY B 1 30 ? 6.317 12.218 11.185 1.00 47.02 43 GLY B N 1
ATOM 2081 C CA . GLY B 1 30 ? 5.997 11.134 10.242 1.00 46.72 43 GLY B CA 1
ATOM 2082 C C . GLY B 1 30 ? 5.791 11.682 8.848 1.00 47.14 43 GLY B C 1
ATOM 2083 O O . GLY B 1 30 ? 5.774 12.890 8.678 1.00 61.84 43 GLY B O 1
ATOM 2084 N N . GLY B 1 31 ? 5.611 10.809 7.876 1.00 48.79 44 GLY B N 1
ATOM 2085 C CA . GLY B 1 31 ? 5.199 11.180 6.513 1.00 44.78 44 GLY B CA 1
ATOM 2086 C C . GLY B 1 31 ? 4.844 9.929 5.751 1.00 43.16 44 GLY B C 1
ATOM 2087 O O . GLY B 1 31 ? 5.015 8.833 6.312 1.00 41.90 44 GLY B O 1
ATOM 2088 N N . SER B 1 32 ? 4.395 10.056 4.513 1.00 42.24 45 SER B N 1
ATOM 2089 C CA . SER B 1 32 ? 4.003 8.871 3.716 1.00 45.23 45 SER B CA 1
ATOM 2090 C C . SER B 1 32 ? 4.678 8.925 2.351 1.00 44.87 45 SER B C 1
ATOM 2091 O O . SER B 1 32 ? 4.545 9.942 1.649 1.00 41.77 45 SER B O 1
ATOM 2094 N N . ILE B 1 33 ? 5.343 7.835 1.984 1.00 45.53 46 ILE B N 1
ATOM 2095 C CA . ILE B 1 33 ? 5.729 7.565 0.575 1.00 48.38 46 ILE B CA 1
ATOM 2096 C C . ILE B 1 33 ? 4.442 7.610 -0.273 1.00 52.54 46 ILE B C 1
ATOM 2097 O O . ILE B 1 33 ? 3.500 6.883 0.026 1.00 56.58 46 ILE B O 1
ATOM 2102 N N . ILE B 1 34 ? 4.377 8.489 -1.260 1.00 51.14 47 ILE B N 1
ATOM 2103 C CA . ILE B 1 34 ? 3.308 8.470 -2.290 1.00 52.26 47 ILE B CA 1
ATOM 2104 C C . ILE B 1 34 ? 3.890 8.166 -3.676 1.00 52.71 47 ILE B C 1
ATOM 2105 O O . ILE B 1 34 ? 3.098 7.855 -4.573 1.00 55.18 47 ILE B O 1
ATOM 2110 N N . GLY B 1 35 ? 5.209 8.230 -3.841 1.00 55.70 48 GLY B N 1
ATOM 2111 C CA . GLY B 1 35 ? 5.905 7.752 -5.049 1.00 59.64 48 GLY B CA 1
ATOM 2112 C C . GLY B 1 35 ? 7.370 7.503 -4.767 1.00 63.11 48 GLY B C 1
ATOM 2113 O O . GLY B 1 35 ? 7.781 7.727 -3.625 1.00 71.51 48 GLY B O 1
ATOM 2114 N N . ARG B 1 36 ? 8.137 7.099 -5.781 1.00 68.95 49 ARG B N 1
ATOM 2115 C CA . ARG B 1 36 ? 9.575 6.742 -5.659 1.00 64.57 49 ARG B CA 1
ATOM 2116 C C . ARG B 1 36 ? 10.366 7.936 -5.101 1.00 61.81 49 ARG B C 1
ATOM 2117 O O . ARG B 1 36 ? 11.239 7.708 -4.240 1.00 66.22 49 ARG B O 1
ATOM 2125 N N . GLN B 1 37 ? 10.066 9.157 -5.544 1.00 64.29 50 GLN B N 1
ATOM 2126 C CA . GLN B 1 37 ? 10.852 10.382 -5.223 1.00 66.64 50 GLN B CA 1
ATOM 2127 C C . GLN B 1 37 ? 10.074 11.318 -4.294 1.00 59.75 50 GLN B C 1
ATOM 2128 O O . GLN B 1 37 ? 10.548 12.446 -4.104 1.00 55.24 50 GLN B O 1
ATOM 2134 N N . TRP B 1 38 ? 8.929 10.887 -3.753 1.00 57.89 51 TRP B N 1
ATOM 2135 C CA . TRP B 1 38 ? 7.883 11.786 -3.191 1.00 53.33 51 TRP B CA 1
ATOM 2136 C C . TRP B 1 38 ? 7.404 11.323 -1.811 1.00 46.51 51 TRP B C 1
ATOM 2137 O O . TRP B 1 38 ? 7.002 10.190 -1.665 1.00 42.30 51 TRP B O 1
ATOM 2148 N N . VAL B 1 39 ? 7.419 12.214 -0.837 1.00 46.98 52 VAL B N 1
ATOM 2149 C CA . VAL B 1 39 ? 6.919 11.948 0.537 1.00 44.32 52 VAL B CA 1
ATOM 2150 C C . VAL B 1 39 ? 5.962 13.076 0.891 1.00 43.99 52 VAL B C 1
ATOM 2151 O O . VAL B 1 39 ? 6.175 14.187 0.470 1.00 49.86 52 VAL B O 1
ATOM 2155 N N . LEU B 1 40 ? 4.863 12.750 1.537 1.00 42.92 53 LEU B N 1
ATOM 2156 C CA . LEU B 1 40 ? 3.814 13.724 1.859 1.00 40.61 53 LEU B CA 1
ATOM 2157 C C . LEU B 1 40 ? 3.786 13.799 3.378 1.00 35.99 53 LEU B C 1
ATOM 2158 O O . LEU B 1 40 ? 3.787 12.727 4.001 1.00 35.38 53 LEU B O 1
ATOM 2163 N N . THR B 1 41 ? 3.856 15.007 3.937 1.00 39.45 54 THR B N 1
ATOM 2164 C CA . THR B 1 41 ? 3.864 15.275 5.410 1.00 40.05 54 THR B CA 1
ATOM 2165 C C . THR B 1 41 ? 3.081 16.564 5.692 1.00 36.39 54 THR B C 1
ATOM 2166 O O . THR B 1 41 ? 2.397 17.063 4.794 1.00 39.15 54 THR B O 1
ATOM 2170 N N . ALA B 1 42 ? 3.251 17.117 6.884 1.00 38.65 55 ALA B N 1
ATOM 2171 C CA . ALA B 1 42 ? 2.562 18.359 7.280 1.00 42.88 55 ALA B CA 1
ATOM 2172 C C . ALA B 1 42 ? 3.539 19.523 7.204 1.00 51.05 55 ALA B C 1
ATOM 2173 O O . ALA B 1 42 ? 4.727 19.293 7.302 1.00 60.44 55 ALA B O 1
ATOM 2175 N N . ALA B 1 43 ? 3.028 20.716 6.937 1.00 54.81 56 ALA B N 1
ATOM 2176 C CA . ALA B 1 43 ? 3.860 21.929 6.841 1.00 52.70 56 ALA B CA 1
ATOM 2177 C C . ALA B 1 43 ? 4.459 22.261 8.204 1.00 52.37 56 ALA B C 1
ATOM 2178 O O . ALA B 1 43 ? 5.634 22.557 8.260 1.00 64.47 56 ALA B O 1
ATOM 2180 N N . HIS B 1 44 ? 3.712 22.051 9.286 1.00 51.53 57 HIS B N 1
ATOM 2181 C CA . HIS B 1 44 ? 4.131 22.412 10.667 1.00 52.47 57 HIS B CA 1
ATOM 2182 C C . HIS B 1 44 ? 5.380 21.663 11.137 1.00 53.36 57 HIS B C 1
ATOM 2183 O O . HIS B 1 44 ? 6.063 22.181 12.007 1.00 59.04 57 HIS B O 1
ATOM 2190 N N . CYS B 1 45 ? 5.674 20.497 10.574 1.00 62.30 58 CYS B N 1
ATOM 2191 C CA . CYS B 1 45 ? 6.888 19.712 10.881 1.00 61.37 58 CYS B CA 1
ATOM 2192 C C . CYS B 1 45 ? 8.142 20.538 10.562 1.00 61.00 58 CYS B C 1
ATOM 2193 O O . CYS B 1 45 ? 9.097 20.418 11.308 1.00 69.69 58 CYS B O 1
ATOM 2196 N N . PHE B 1 46 ? 8.141 21.351 9.506 1.00 55.73 59 PHE B N 1
ATOM 2197 C CA . PHE B 1 46 ? 9.325 22.171 9.151 1.00 55.60 59 PHE B CA 1
ATOM 2198 C C . PHE B 1 46 ? 9.182 23.599 9.660 1.00 63.74 59 PHE B C 1
ATOM 2199 O O . PHE B 1 46 ? 9.895 24.451 9.154 1.00 60.08 59 PHE B O 1
ATOM 2207 N N . ASP B 1 47 ? 8.272 23.830 10.594 1.00 62.10 60 ASP B N 1
ATOM 2208 C CA . ASP B 1 47 ? 8.099 25.199 11.128 1.00 62.58 60 ASP B CA 1
ATOM 2209 C C . ASP B 1 47 ? 9.454 25.769 11.473 1.00 70.32 60 ASP B C 1
ATOM 2210 O O . ASP B 1 47 ? 9.922 26.698 10.814 1.00 86.44 60 ASP B O 1
ATOM 2215 N N . GLY B 1 48 A 10.036 25.249 12.533 1.00 75.22 60 GLY B N 1
ATOM 2216 C CA . GLY B 1 48 A 11.349 25.694 13.018 1.00 79.41 60 GLY B CA 1
ATOM 2217 C C . GLY B 1 48 A 12.523 25.407 12.088 1.00 71.27 60 GLY B C 1
ATOM 2218 O O . GLY B 1 48 A 13.410 26.254 11.975 1.00 71.95 60 GLY B O 1
ATOM 2219 N N . ILE B 1 49 B 12.583 24.247 11.443 1.00 66.94 60 ILE B N 1
ATOM 2220 C CA . ILE B 1 49 B 13.829 23.954 10.682 1.00 71.12 60 ILE B CA 1
ATOM 2221 C C . ILE B 1 49 B 13.544 23.708 9.202 1.00 66.42 60 ILE B C 1
ATOM 2222 O O . ILE B 1 49 B 13.639 22.574 8.785 1.00 68.28 60 ILE B O 1
ATOM 2227 N N . PRO B 1 50 C 13.489 24.752 8.368 1.00 60.94 60 PRO B N 1
ATOM 2228 C CA . PRO B 1 50 C 13.170 24.582 6.966 1.00 65.79 60 PRO B CA 1
ATOM 2229 C C . PRO B 1 50 C 14.365 24.297 6.071 1.00 69.27 60 PRO B C 1
ATOM 2230 O O . PRO B 1 50 C 14.273 24.481 4.892 1.00 73.36 60 PRO B O 1
ATOM 2234 N N . TYR B 1 51 ? 15.502 23.937 6.648 1.00 61.82 61 TYR B N 1
ATOM 2235 C CA . TYR B 1 51 ? 16.681 23.644 5.817 1.00 66.48 61 TYR B CA 1
ATOM 2236 C C . TYR B 1 51 ? 16.729 22.147 5.537 1.00 67.19 61 TYR B C 1
ATOM 2237 O O . TYR B 1 51 ? 17.074 21.357 6.385 1.00 63.26 61 TYR B O 1
ATOM 2246 N N . PRO B 1 52 ? 16.550 21.761 4.266 1.00 71.97 62 PRO B N 1
ATOM 2247 C CA . PRO B 1 52 ? 16.541 20.351 3.853 1.00 69.57 62 PRO B CA 1
ATOM 2248 C C . PRO B 1 52 ? 17.795 19.483 4.034 1.00 57.56 62 PRO B C 1
ATOM 2249 O O . PRO B 1 52 ? 17.618 18.306 3.949 1.00 61.13 62 PRO B O 1
ATOM 2253 N N . ASP B 1 53 B 18.982 20.082 4.200 1.00 84.83 65 ASP B N 1
ATOM 2254 C CA . ASP B 1 53 B 20.311 19.386 4.349 1.00 88.86 65 ASP B CA 1
ATOM 2255 C C . ASP B 1 53 B 20.309 18.625 5.567 1.00 72.01 65 ASP B C 1
ATOM 2256 O O . ASP B 1 53 B 21.043 17.704 5.755 1.00 73.94 65 ASP B O 1
ATOM 2261 N N . VAL B 1 54 C 19.557 19.261 6.500 1.00 66.32 65 VAL B N 1
ATOM 2262 C CA . VAL B 1 54 C 19.505 19.047 8.027 1.00 58.66 65 VAL B CA 1
ATOM 2263 C C . VAL B 1 54 C 18.646 17.776 8.211 1.00 60.26 65 VAL B C 1
ATOM 2264 O O . VAL B 1 54 C 18.897 17.023 9.198 1.00 53.75 65 VAL B O 1
ATOM 2268 N N . TRP B 1 55 D 17.666 17.544 7.321 1.00 60.01 65 TRP B N 1
ATOM 2269 C CA . TRP B 1 55 D 16.646 16.465 7.417 1.00 50.08 65 TRP B CA 1
ATOM 2270 C C . TRP B 1 55 D 17.140 15.151 6.832 1.00 49.43 65 TRP B C 1
ATOM 2271 O O . TRP B 1 55 D 17.802 15.197 5.768 1.00 49.78 65 TRP B O 1
ATOM 2282 N N . ARG B 1 56 E 16.751 14.060 7.508 1.00 50.15 65 ARG B N 1
ATOM 2283 C CA . ARG B 1 56 E 16.922 12.647 7.099 1.00 58.60 65 ARG B CA 1
ATOM 2284 C C . ARG B 1 56 E 15.541 11.983 7.100 1.00 57.93 65 ARG B C 1
ATOM 2285 O O . ARG B 1 56 E 14.780 12.208 8.079 1.00 55.64 65 ARG B O 1
ATOM 2293 N N . ILE B 1 57 ? 15.270 11.164 6.078 1.00 55.05 66 ILE B N 1
ATOM 2294 C CA . ILE B 1 57 ? 14.002 10.402 5.887 1.00 52.04 66 ILE B CA 1
ATOM 2295 C C . ILE B 1 57 ? 14.325 8.920 5.814 1.00 51.22 66 ILE B C 1
ATOM 2296 O O . ILE B 1 57 ? 15.172 8.568 4.996 1.00 59.48 66 ILE B O 1
ATOM 2301 N N . TYR B 1 58 ? 13.610 8.110 6.591 1.00 49.82 67 TYR B N 1
ATOM 2302 C CA . TYR B 1 58 ? 13.868 6.666 6.800 1.00 52.11 67 TYR B CA 1
ATOM 2303 C C . TYR B 1 58 ? 12.556 5.896 6.602 1.00 54.02 67 TYR B C 1
ATOM 2304 O O . TYR B 1 58 ? 11.544 6.255 7.240 1.00 59.18 67 TYR B O 1
ATOM 2313 N N . GLY B 1 59 ? 12.593 4.856 5.767 1.00 51.23 68 GLY B N 1
ATOM 2314 C CA . GLY B 1 59 ? 11.466 3.956 5.482 1.00 55.41 68 GLY B CA 1
ATOM 2315 C C . GLY B 1 59 ? 11.808 2.520 5.813 1.00 61.32 68 GLY B C 1
ATOM 2316 O O . GLY B 1 59 ? 12.888 2.278 6.333 1.00 65.98 68 GLY B O 1
ATOM 2317 N N . GLY B 1 60 ? 10.908 1.595 5.498 1.00 70.29 69 GLY B N 1
ATOM 2318 C CA . GLY B 1 60 ? 10.959 0.194 5.961 1.00 67.70 69 GLY B CA 1
ATOM 2319 C C . GLY B 1 60 ? 11.661 0.024 7.302 1.00 61.67 69 GLY B C 1
ATOM 2320 O O . GLY B 1 60 ? 12.607 -0.790 7.348 1.00 70.71 69 GLY B O 1
ATOM 2321 N N . ILE B 1 61 ? 11.239 0.728 8.361 1.00 57.48 70 ILE B N 1
ATOM 2322 C CA . ILE B 1 61 ? 11.767 0.485 9.744 1.00 60.52 70 ILE B CA 1
ATOM 2323 C C . ILE B 1 61 ? 10.612 0.428 10.729 1.00 57.02 70 ILE B C 1
ATOM 2324 O O . ILE B 1 61 ? 9.673 1.206 10.560 1.00 57.81 70 ILE B O 1
ATOM 2329 N N . LEU B 1 62 ? 10.690 -0.472 11.716 1.00 64.91 71 LEU B N 1
ATOM 2330 C CA . LEU B 1 62 ? 9.601 -0.664 12.719 1.00 66.28 71 LEU B CA 1
ATOM 2331 C C . LEU B 1 62 ? 9.941 0.112 13.995 1.00 64.81 71 LEU B C 1
ATOM 2332 O O . LEU B 1 62 ? 8.982 0.570 14.687 1.00 61.95 71 LEU B O 1
ATOM 2337 N N . SER B 1 63 ? 11.233 0.275 14.302 1.00 66.46 72 SER B N 1
ATOM 2338 C CA . SER B 1 63 ? 11.673 1.018 15.513 1.00 72.75 72 SER B CA 1
ATOM 2339 C C . SER B 1 63 ? 12.850 1.943 15.201 1.00 68.33 72 SER B C 1
ATOM 2340 O O . SER B 1 63 ? 13.744 1.555 14.451 1.00 65.55 72 SER B O 1
ATOM 2343 N N . LEU B 1 64 ? 12.820 3.133 15.795 1.00 65.71 73 LEU B N 1
ATOM 2344 C CA . LEU B 1 64 ? 13.768 4.230 15.506 1.00 68.20 73 LEU B CA 1
ATOM 2345 C C . LEU B 1 64 ? 15.154 3.763 15.942 1.00 69.47 73 LEU B C 1
ATOM 2346 O O . LEU B 1 64 ? 16.135 4.024 15.220 1.00 67.59 73 LEU B O 1
ATOM 2351 N N . SER B 1 65 ? 15.178 3.029 17.052 1.00 75.79 74 SER B N 1
ATOM 2352 C CA . SER B 1 65 ? 16.342 2.299 17.607 1.00 79.37 74 SER B CA 1
ATOM 2353 C C . SER B 1 65 ? 17.151 1.585 16.505 1.00 84.81 74 SER B C 1
ATOM 2354 O O . SER B 1 65 ? 18.359 1.385 16.723 1.00 89.33 74 SER B O 1
ATOM 2357 N N . GLU B 1 66 ? 16.554 1.207 15.370 1.00 75.53 75 GLU B N 1
ATOM 2358 C CA . GLU B 1 66 ? 17.269 0.443 14.310 1.00 77.87 75 GLU B CA 1
ATOM 2359 C C . GLU B 1 66 ? 17.863 1.413 13.282 1.00 82.94 75 GLU B C 1
ATOM 2360 O O . GLU B 1 66 ? 18.366 0.927 12.251 1.00 87.13 75 GLU B O 1
ATOM 2366 N N . ILE B 1 67 ? 17.837 2.723 13.550 1.00 77.58 76 ILE B N 1
ATOM 2367 C CA . ILE B 1 67 ? 18.447 3.754 12.659 1.00 79.15 76 ILE B CA 1
ATOM 2368 C C . ILE B 1 67 ? 19.715 4.260 13.341 1.00 83.52 76 ILE B C 1
ATOM 2369 O O . ILE B 1 67 ? 19.592 4.850 14.429 1.00 88.56 76 ILE B O 1
ATOM 2374 N N . THR B 1 68 ? 20.866 4.062 12.695 1.00 87.41 77 THR B N 1
ATOM 2375 C CA . THR B 1 68 ? 22.198 4.584 13.104 1.00 87.27 77 THR B CA 1
ATOM 2376 C C . THR B 1 68 ? 22.597 5.682 12.110 1.00 94.47 77 THR B C 1
ATOM 2377 O O . THR B 1 68 ? 21.692 6.188 11.416 1.00 90.94 77 THR B O 1
ATOM 2381 N N . LYS B 1 69 ? 23.892 6.024 12.044 1.00 101.25 78 LYS B N 1
ATOM 2382 C CA . LYS B 1 69 ? 24.475 6.951 11.034 1.00 94.17 78 LYS B CA 1
ATOM 2383 C C . LYS B 1 69 ? 24.954 6.168 9.805 1.00 94.77 78 LYS B C 1
ATOM 2384 O O . LYS B 1 69 ? 25.212 6.820 8.768 1.00 84.80 78 LYS B O 1
ATOM 2390 N N . GLU B 1 70 ? 25.081 4.838 9.905 1.00 96.57 79 GLU B N 1
ATOM 2391 C CA . GLU B 1 70 ? 25.528 3.986 8.770 1.00 106.13 79 GLU B CA 1
ATOM 2392 C C . GLU B 1 70 ? 24.302 3.518 7.975 1.00 107.12 79 GLU B C 1
ATOM 2393 O O . GLU B 1 70 ? 24.500 2.959 6.871 1.00 103.80 79 GLU B O 1
ATOM 2399 N N . THR B 1 71 ? 23.089 3.769 8.487 1.00 104.25 80 THR B N 1
ATOM 2400 C CA . THR B 1 71 ? 21.813 3.504 7.767 1.00 97.43 80 THR B CA 1
ATOM 2401 C C . THR B 1 71 ? 21.702 4.473 6.593 1.00 86.97 80 THR B C 1
ATOM 2402 O O . THR B 1 71 ? 21.881 5.678 6.751 1.00 77.89 80 THR B O 1
ATOM 2406 N N . PRO B 1 72 ? 21.425 3.987 5.368 1.00 82.73 81 PRO B N 1
ATOM 2407 C CA . PRO B 1 72 ? 21.131 4.889 4.258 1.00 83.57 81 PRO B CA 1
ATOM 2408 C C . PRO B 1 72 ? 19.898 5.772 4.540 1.00 83.76 81 PRO B C 1
ATOM 2409 O O . PRO B 1 72 ? 18.887 5.272 5.001 1.00 72.61 81 PRO B O 1
ATOM 2413 N N . SER B 1 73 ? 20.050 7.074 4.282 1.00 80.01 82 SER B N 1
ATOM 2414 C CA . SER B 1 73 ? 19.043 8.154 4.423 1.00 75.11 82 SER B CA 1
ATOM 2415 C C . SER B 1 73 ? 18.537 8.549 3.044 1.00 70.96 82 SER B C 1
ATOM 2416 O O . SER B 1 73 ? 19.355 8.775 2.157 1.00 74.92 82 SER B O 1
ATOM 2419 N N . SER B 1 74 ? 17.249 8.798 2.911 1.00 71.24 83 SER B N 1
ATOM 2420 C CA . SER B 1 74 ? 16.751 9.658 1.817 1.00 66.83 83 SER B CA 1
ATOM 2421 C C . SER B 1 74 ? 16.901 11.113 2.258 1.00 60.22 83 SER B C 1
ATOM 2422 O O . SER B 1 74 ? 16.787 11.393 3.458 1.00 62.09 83 SER B O 1
ATOM 2425 N N . ARG B 1 75 ? 17.215 11.995 1.316 1.00 68.54 84 ARG B N 1
ATOM 2426 C CA . ARG B 1 75 ? 17.532 13.419 1.596 1.00 68.84 84 ARG B CA 1
ATOM 2427 C C . ARG B 1 75 ? 16.635 14.273 0.718 1.00 58.04 84 ARG B C 1
ATOM 2428 O O . ARG B 1 75 ? 16.137 13.751 -0.290 1.00 53.38 84 ARG B O 1
ATOM 2436 N N . ILE B 1 76 ? 16.438 15.520 1.110 1.00 49.60 85 ILE B N 1
ATOM 2437 C CA . ILE B 1 76 ? 15.467 16.423 0.448 1.00 52.34 85 ILE B CA 1
ATOM 2438 C C . ILE B 1 76 ? 16.142 17.116 -0.747 1.00 59.65 85 ILE B C 1
ATOM 2439 O O . ILE B 1 76 ? 16.914 18.069 -0.525 1.00 56.52 85 ILE B O 1
ATOM 2444 N N . LYS B 1 77 ? 15.850 16.628 -1.960 1.00 60.35 86 LYS B N 1
ATOM 2445 C CA . LYS B 1 77 ? 16.108 17.302 -3.257 1.00 66.46 86 LYS B CA 1
ATOM 2446 C C . LYS B 1 77 ? 15.314 18.609 -3.334 1.00 71.57 86 LYS B C 1
ATOM 2447 O O . LYS B 1 77 ? 15.765 19.537 -4.024 1.00 85.44 86 LYS B O 1
ATOM 2453 N N . GLU B 1 78 ? 14.151 18.675 -2.686 1.00 75.15 87 GLU B N 1
ATOM 2454 C CA . GLU B 1 78 ? 13.223 19.827 -2.822 1.00 67.00 87 GLU B CA 1
ATOM 2455 C C . GLU B 1 78 ? 12.150 19.719 -1.739 1.00 59.61 87 GLU B C 1
ATOM 2456 O O . GLU B 1 78 ? 11.666 18.599 -1.498 1.00 55.86 87 GLU B O 1
ATOM 2462 N N . LEU B 1 79 ? 11.830 20.852 -1.108 1.00 62.20 88 LEU B N 1
ATOM 2463 C CA . LEU B 1 79 ? 10.829 20.978 -0.021 1.00 65.92 88 LEU B CA 1
ATOM 2464 C C . LEU B 1 79 ? 9.774 21.995 -0.457 1.00 58.86 88 LEU B C 1
ATOM 2465 O O . LEU B 1 79 ? 10.049 23.190 -0.382 1.00 62.94 88 LEU B O 1
ATOM 2470 N N . ILE B 1 80 ? 8.591 21.494 -0.804 1.00 56.97 89 ILE B N 1
ATOM 2471 C CA . ILE B 1 80 ? 7.436 22.261 -1.340 1.00 56.33 89 ILE B CA 1
ATOM 2472 C C . ILE B 1 80 ? 6.377 22.370 -0.241 1.00 55.00 89 ILE B C 1
ATOM 2473 O O . ILE B 1 80 ? 5.745 21.384 0.041 1.00 68.30 89 ILE B O 1
ATOM 2478 N N . ILE B 1 81 ? 6.239 23.537 0.373 1.00 55.69 90 ILE B N 1
ATOM 2479 C CA . ILE B 1 81 ? 5.216 23.836 1.407 1.00 54.25 90 ILE B CA 1
ATOM 2480 C C . ILE B 1 81 ? 4.184 24.774 0.778 1.00 59.93 90 ILE B C 1
ATOM 2481 O O . ILE B 1 81 ? 4.547 25.775 0.138 1.00 61.16 90 ILE B O 1
ATOM 2486 N N . HIS B 1 82 ? 2.921 24.424 0.904 1.00 64.00 91 HIS B N 1
ATOM 2487 C CA . HIS B 1 82 ? 1.804 25.171 0.293 1.00 66.87 91 HIS B CA 1
ATOM 2488 C C . HIS B 1 82 ? 1.961 26.656 0.630 1.00 75.46 91 HIS B C 1
ATOM 2489 O O . HIS B 1 82 ? 1.988 26.986 1.829 1.00 79.42 91 HIS B O 1
ATOM 2496 N N . GLN B 1 83 ? 2.096 27.513 -0.386 1.00 88.31 92 GLN B N 1
ATOM 2497 C CA . GLN B 1 83 ? 2.282 28.989 -0.245 1.00 85.51 92 GLN B CA 1
ATOM 2498 C C . GLN B 1 83 ? 1.323 29.548 0.817 1.00 78.73 92 GLN B C 1
ATOM 2499 O O . GLN B 1 83 ? 1.743 30.423 1.606 1.00 80.88 92 GLN B O 1
ATOM 2505 N N . GLU B 1 84 ? 0.096 29.033 0.877 1.00 66.19 93 GLU B N 1
ATOM 2506 C CA . GLU B 1 84 ? -0.957 29.575 1.768 1.00 67.56 93 GLU B CA 1
ATOM 2507 C C . GLU B 1 84 ? -0.692 29.128 3.210 1.00 69.81 93 GLU B C 1
ATOM 2508 O O . GLU B 1 84 ? -1.446 29.589 4.135 1.00 65.06 93 GLU B O 1
ATOM 2514 N N . TYR B 1 85 ? 0.326 28.299 3.400 1.00 64.48 94 TYR B N 1
ATOM 2515 C CA . TYR B 1 85 ? 0.583 27.867 4.788 1.00 62.77 94 TYR B CA 1
ATOM 2516 C C . TYR B 1 85 ? 1.234 29.015 5.551 1.00 67.08 94 TYR B C 1
ATOM 2517 O O . TYR B 1 85 ? 2.285 29.515 5.147 1.00 63.25 94 TYR B O 1
ATOM 2526 N N . LYS B 1 86 ? 0.604 29.382 6.657 1.00 71.20 95 LYS B N 1
ATOM 2527 C CA . LYS B 1 86 ? 1.127 30.424 7.561 1.00 80.62 95 LYS B CA 1
ATOM 2528 C C . LYS B 1 86 ? 1.743 29.646 8.715 1.00 74.74 95 LYS B C 1
ATOM 2529 O O . LYS B 1 86 ? 1.063 28.783 9.232 1.00 72.59 95 LYS B O 1
ATOM 2535 N N . VAL B 1 87 ? 2.929 30.043 9.170 1.00 85.85 96 VAL B N 1
ATOM 2536 C CA . VAL B 1 87 ? 3.748 29.296 10.173 1.00 94.55 96 VAL B CA 1
ATOM 2537 C C . VAL B 1 87 ? 3.062 29.099 11.526 1.00 89.06 96 VAL B C 1
ATOM 2538 O O . VAL B 1 87 ? 3.496 28.204 12.251 1.00 84.35 96 VAL B O 1
ATOM 2542 N N . SER B 1 88 ? 2.113 29.943 11.907 1.00 89.49 97 SER B N 1
ATOM 2543 C CA . SER B 1 88 ? 1.431 29.696 13.196 1.00 99.51 97 SER B CA 1
ATOM 2544 C C . SER B 1 88 ? -0.071 29.672 12.939 1.00 100.38 97 SER B C 1
ATOM 2545 O O . SER B 1 88 ? -0.766 30.542 13.451 1.00 86.05 97 SER B O 1
ATOM 2548 N N . GLU B 1 89 ? -0.526 28.680 12.179 1.00 102.04 98 GLU B N 1
ATOM 2549 C CA . GLU B 1 89 ? -1.956 28.488 11.831 1.00 97.52 98 GLU B CA 1
ATOM 2550 C C . GLU B 1 89 ? -2.168 27.023 11.459 1.00 85.27 98 GLU B C 1
ATOM 2551 O O . GLU B 1 89 ? -1.182 26.338 11.195 1.00 90.86 98 GLU B O 1
ATOM 2557 N N . GLY B 1 90 ? -3.410 26.551 11.473 1.00 84.06 99 GLY B N 1
ATOM 2558 C CA . GLY B 1 90 ? -3.651 25.142 11.122 1.00 77.73 99 GLY B CA 1
ATOM 2559 C C . GLY B 1 90 ? -4.068 24.952 9.680 1.00 74.79 99 GLY B C 1
ATOM 2560 O O . GLY B 1 90 ? -4.258 23.808 9.282 1.00 83.56 99 GLY B O 1
ATOM 2561 N N . ASN B 1 91 ? -4.209 26.031 8.921 1.00 69.11 100 ASN B N 1
ATOM 2562 C CA . ASN B 1 91 ? -4.686 25.902 7.524 1.00 69.39 100 ASN B CA 1
ATOM 2563 C C . ASN B 1 91 ? -3.541 25.588 6.568 1.00 59.22 100 ASN B C 1
ATOM 2564 O O . ASN B 1 91 ? -2.428 25.999 6.840 1.00 61.48 100 ASN B O 1
ATOM 2569 N N . TYR B 1 92 ? -3.851 24.836 5.518 1.00 58.08 101 TYR B N 1
ATOM 2570 C CA . TYR B 1 92 ? -2.924 24.475 4.411 1.00 59.72 101 TYR B CA 1
ATOM 2571 C C . TYR B 1 92 ? -1.716 23.678 4.922 1.00 55.77 101 TYR B C 1
ATOM 2572 O O . TYR B 1 92 ? -0.609 23.732 4.347 1.00 56.50 101 TYR B O 1
ATOM 2581 N N . ASP B 1 93 ? -1.955 22.879 5.948 1.00 53.01 102 ASP B N 1
ATOM 2582 C CA . ASP B 1 93 ? -0.908 22.096 6.642 1.00 49.95 102 ASP B CA 1
ATOM 2583 C C . ASP B 1 93 ? -0.538 20.886 5.778 1.00 43.51 102 ASP B C 1
ATOM 2584 O O . ASP B 1 93 ? -1.068 19.796 5.996 1.00 46.69 102 ASP B O 1
ATOM 2589 N N . ILE B 1 94 ? 0.330 21.078 4.800 1.00 42.59 103 ILE B N 1
ATOM 2590 C CA . ILE B 1 94 ? 0.722 19.988 3.862 1.00 40.85 103 ILE B CA 1
ATOM 2591 C C . ILE B 1 94 ? 2.005 20.407 3.181 1.00 39.39 103 ILE B C 1
ATOM 2592 O O . ILE B 1 94 ? 2.133 21.564 2.823 1.00 48.24 103 ILE B O 1
ATOM 2597 N N . ALA B 1 95 ? 2.911 19.469 3.021 1.00 43.01 104 ALA B N 1
ATOM 2598 C CA . ALA B 1 95 ? 4.210 19.682 2.371 1.00 44.12 104 ALA B CA 1
ATOM 2599 C C . ALA B 1 95 ? 4.548 18.434 1.571 1.00 44.12 104 ALA B C 1
ATOM 2600 O O . ALA B 1 95 ? 4.194 17.333 2.011 1.00 52.75 104 ALA B O 1
ATOM 2602 N N . LEU B 1 96 ? 5.224 18.634 0.455 1.00 41.86 105 LEU B N 1
ATOM 2603 C CA . LEU B 1 96 ? 5.715 17.584 -0.443 1.00 45.29 105 LEU B CA 1
ATOM 2604 C C . LEU B 1 96 ? 7.218 17.601 -0.300 1.00 45.45 105 LEU B C 1
ATOM 2605 O O . LEU B 1 96 ? 7.756 18.663 -0.072 1.00 58.43 105 LEU B O 1
ATOM 2610 N N . ILE B 1 97 ? 7.853 16.462 -0.452 1.00 42.96 106 ILE B N 1
ATOM 2611 C CA . ILE B 1 97 ? 9.313 16.327 -0.298 1.00 47.37 106 ILE B CA 1
ATOM 2612 C C . ILE B 1 97 ? 9.749 15.513 -1.487 1.00 50.88 106 ILE B C 1
ATOM 2613 O O . ILE B 1 97 ? 9.314 14.353 -1.567 1.00 46.28 106 ILE B O 1
ATOM 2618 N N . LYS B 1 98 ? 10.530 16.119 -2.380 1.00 58.56 107 LYS B N 1
ATOM 2619 C CA . LYS B 1 98 ? 11.211 15.351 -3.443 1.00 62.59 107 LYS B CA 1
ATOM 2620 C C . LYS B 1 98 ? 12.518 14.822 -2.843 1.00 60.33 107 LYS B C 1
ATOM 2621 O O . LYS B 1 98 ? 13.262 15.611 -2.257 1.00 62.62 107 LYS B O 1
ATOM 2627 N N . LEU B 1 99 ? 12.741 13.519 -2.927 1.00 60.64 108 LEU B N 1
ATOM 2628 C CA . LEU B 1 99 ? 13.997 12.854 -2.497 1.00 62.72 108 LEU B CA 1
ATOM 2629 C C . LEU B 1 99 ? 15.070 13.005 -3.585 1.00 73.13 108 LEU B C 1
ATOM 2630 O 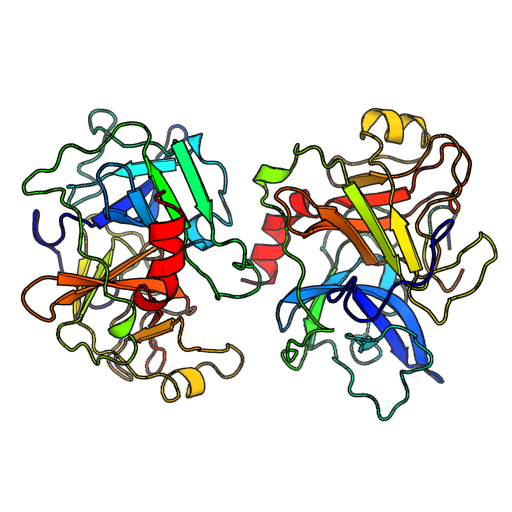O . LEU B 1 99 ? 14.709 13.153 -4.777 1.00 76.93 108 LEU B O 1
ATOM 2635 N N . GLN B 1 100 ? 16.342 12.995 -3.177 1.00 87.50 109 GLN B N 1
ATOM 2636 C CA . GLN B 1 100 ? 17.533 13.112 -4.059 1.00 88.27 109 GLN B CA 1
ATOM 2637 C C . GLN B 1 100 ? 17.563 11.865 -4.947 1.00 87.25 109 GLN B C 1
ATOM 2638 O O . GLN B 1 100 ? 17.679 12.007 -6.171 1.00 86.90 109 GLN B O 1
ATOM 2644 N N . THR B 1 101 ? 17.382 10.691 -4.341 1.00 90.00 110 THR B N 1
ATOM 2645 C CA . THR B 1 101 ? 17.446 9.365 -5.007 1.00 90.15 110 THR B CA 1
ATOM 2646 C C . THR B 1 101 ? 16.082 8.681 -4.958 1.00 86.62 110 THR B C 1
ATOM 2647 O O . THR B 1 101 ? 15.516 8.500 -3.887 1.00 75.07 110 THR B O 1
ATOM 2651 N N . PRO B 1 102 ? 15.532 8.208 -6.097 1.00 91.01 111 PRO B N 1
ATOM 2652 C CA . PRO B 1 102 ? 14.336 7.372 -6.060 1.00 84.53 111 PRO B CA 1
ATOM 2653 C C . PRO B 1 102 ? 14.557 6.211 -5.075 1.00 75.14 111 PRO B C 1
ATOM 2654 O O . PRO B 1 102 ? 15.656 5.708 -5.031 1.00 63.71 111 PRO B O 1
ATOM 2658 N N . LEU B 1 103 ? 13.527 5.848 -4.303 1.00 72.70 112 LEU B N 1
ATOM 2659 C CA . LEU B 1 103 ? 13.540 4.727 -3.328 1.00 70.04 112 LEU B CA 1
ATOM 2660 C C . LEU B 1 103 ? 13.446 3.412 -4.100 1.00 74.70 112 LEU B C 1
ATOM 2661 O O . LEU B 1 103 ? 12.784 3.407 -5.155 1.00 84.49 112 LEU B O 1
ATOM 2666 N N . ASN B 1 104 ? 14.055 2.341 -3.586 1.00 76.85 113 ASN B N 1
ATOM 2667 C CA . ASN B 1 104 ? 13.834 0.946 -4.056 1.00 82.87 113 ASN B CA 1
ATOM 2668 C C . ASN B 1 104 ? 12.673 0.378 -3.235 1.00 75.01 113 ASN B C 1
ATOM 2669 O O . ASN B 1 104 ? 12.832 0.317 -2.009 1.00 71.90 113 ASN B O 1
ATOM 2674 N N . TYR B 1 105 ? 11.560 0.007 -3.883 1.00 73.51 114 TYR B N 1
ATOM 2675 C CA . TYR B 1 105 ? 10.346 -0.569 -3.233 1.00 72.91 114 TYR B CA 1
ATOM 2676 C C . TYR B 1 105 ? 10.697 -1.978 -2.775 1.00 69.19 114 TYR B C 1
ATOM 2677 O O . TYR B 1 105 ? 11.485 -2.622 -3.477 1.00 81.69 114 TYR B O 1
ATOM 2686 N N . THR B 1 106 ? 10.183 -2.380 -1.606 1.00 72.27 115 THR B N 1
ATOM 2687 C CA . THR B 1 106 ? 10.387 -3.715 -0.984 1.00 75.69 115 THR B CA 1
ATOM 2688 C C . THR B 1 106 ? 9.076 -4.138 -0.317 1.00 83.20 115 THR B C 1
ATOM 2689 O O . THR B 1 106 ? 8.097 -3.386 -0.438 1.00 80.59 115 THR B O 1
ATOM 2693 N N . GLU B 1 107 ? 9.081 -5.280 0.378 1.00 92.43 116 GLU B N 1
ATOM 2694 C CA . GLU B 1 107 ? 7.961 -5.765 1.236 1.00 92.39 116 GLU B CA 1
ATOM 2695 C C . GLU B 1 107 ? 7.636 -4.683 2.277 1.00 88.37 116 GLU B C 1
ATOM 2696 O O . GLU B 1 107 ? 6.457 -4.574 2.675 1.00 81.27 116 GLU B O 1
ATOM 2702 N N . PHE B 1 108 ? 8.654 -3.917 2.689 1.00 78.39 117 PHE B N 1
ATOM 2703 C CA . PHE B 1 108 ? 8.639 -3.026 3.878 1.00 73.83 117 PHE B CA 1
ATOM 2704 C C . PHE B 1 108 ? 8.503 -1.542 3.511 1.00 62.48 117 PHE B C 1
ATOM 2705 O O . PHE B 1 108 ? 8.146 -0.766 4.375 1.00 63.16 117 PHE B O 1
ATOM 2713 N N . GLN B 1 109 ? 8.749 -1.168 2.262 1.00 60.10 118 GLN B N 1
ATOM 2714 C CA . GLN B 1 109 ? 8.805 0.228 1.782 1.00 55.70 118 GLN B CA 1
ATOM 2715 C C . GLN B 1 109 ? 7.938 0.317 0.525 1.00 60.41 118 GLN B C 1
ATOM 2716 O O . GLN B 1 109 ? 8.420 -0.058 -0.543 1.00 65.87 118 GLN B O 1
ATOM 2722 N N . LYS B 1 110 ? 6.690 0.768 0.650 1.00 65.13 119 LYS B N 1
ATOM 2723 C CA . LYS B 1 110 ? 5.730 0.873 -0.486 1.00 63.44 119 LYS B CA 1
ATOM 2724 C C . LYS B 1 110 ? 5.000 2.211 -0.424 1.00 57.23 119 LYS B C 1
ATOM 2725 O O . LYS B 1 110 ? 4.688 2.732 0.645 1.00 49.77 119 LYS B O 1
ATOM 2731 N N . PRO B 1 111 ? 4.631 2.767 -1.591 1.00 54.63 120 PRO B N 1
ATOM 2732 C CA . PRO B 1 111 ? 3.789 3.951 -1.636 1.00 52.20 120 PRO B CA 1
ATOM 2733 C C . PRO B 1 111 ? 2.329 3.602 -1.289 1.00 51.13 120 PRO B C 1
ATOM 2734 O O . PRO B 1 111 ? 1.907 2.493 -1.524 1.00 51.38 120 PRO B O 1
ATOM 2738 N N . ILE B 1 112 ? 1.626 4.554 -0.680 1.00 43.98 121 ILE B N 1
ATOM 2739 C CA . ILE B 1 112 ? 0.160 4.540 -0.482 1.00 42.69 121 ILE B CA 1
ATOM 2740 C C . ILE B 1 112 ? -0.480 5.300 -1.635 1.00 42.40 121 ILE B C 1
ATOM 2741 O O . ILE B 1 112 ? 0.104 6.298 -2.095 1.00 44.52 121 ILE B O 1
ATOM 2746 N N . SER B 1 113 ? -1.626 4.793 -2.083 1.00 41.72 122 SER B N 1
ATOM 2747 C CA . SER B 1 113 ? -2.557 5.433 -3.036 1.00 42.25 122 SER B CA 1
ATOM 2748 C C . SER B 1 113 ? -3.132 6.712 -2.436 1.00 45.01 122 SER B C 1
ATOM 2749 O O . SER B 1 113 ? -3.263 6.839 -1.220 1.00 47.13 122 SER B O 1
ATOM 2752 N N . LEU B 1 114 ? -3.412 7.658 -3.312 1.00 50.81 123 LEU B N 1
ATOM 2753 C CA . LEU B 1 114 ? -4.099 8.913 -2.976 1.00 47.89 123 LEU B CA 1
ATOM 2754 C C . LEU B 1 114 ? -5.533 8.780 -3.442 1.00 45.10 123 LEU B C 1
ATOM 2755 O O . LEU B 1 114 ? -5.826 7.977 -4.301 1.00 46.22 123 LEU B O 1
ATOM 2760 N N . PRO B 1 115 ? -6.480 9.527 -2.859 1.00 49.87 124 PRO B N 1
ATOM 2761 C CA . PRO B 1 115 ? -7.852 9.523 -3.362 1.00 48.65 124 PRO B CA 1
ATOM 2762 C C . PRO B 1 115 ? -8.034 10.425 -4.603 1.00 50.22 124 PRO B C 1
ATOM 2763 O O . PRO B 1 115 ? -7.212 11.305 -4.816 1.00 54.72 124 PRO B O 1
ATOM 2767 N N . SER B 1 116 ? -9.046 10.156 -5.442 0.94 53.39 125 SER B N 1
ATOM 2768 C CA . SER B 1 116 ? -9.544 11.099 -6.490 0.94 57.51 125 SER B CA 1
ATOM 2769 C C . SER B 1 116 ? -9.944 12.377 -5.765 0.94 57.65 125 SER B C 1
ATOM 2770 O O . SER B 1 116 ? -10.322 12.262 -4.592 0.94 58.98 125 SER B O 1
ATOM 2773 N N . LYS B 1 117 ? -9.958 13.507 -6.474 0.91 59.13 126 LYS B N 1
ATOM 2774 C CA . LYS B 1 117 ? -10.827 14.658 -6.134 0.91 53.16 126 LYS B CA 1
ATOM 2775 C C . LYS B 1 117 ? -12.261 14.153 -5.939 0.91 51.02 126 LYS B C 1
ATOM 2776 O O . LYS B 1 117 ? -13.010 14.797 -5.205 0.91 67.32 126 LYS B O 1
ATOM 2782 N N . ALA B 1 118 ? -12.646 13.094 -6.645 1.00 45.93 127 ALA B N 1
ATOM 2783 C CA . ALA B 1 118 ? -14.022 12.548 -6.700 1.00 52.75 127 ALA B CA 1
ATOM 2784 C C . ALA B 1 118 ? -14.409 11.886 -5.377 1.00 56.43 127 ALA B C 1
ATOM 2785 O O . ALA B 1 118 ? -15.601 11.605 -5.196 0.38 55.31 127 ALA B O 1
ATOM 2787 N N . ASP B 1 119 ? -13.416 11.595 -4.527 0.85 64.80 128 ASP B N 1
ATOM 2788 C CA . ASP B 1 119 ? -13.574 10.856 -3.247 0.85 67.86 128 ASP B CA 1
ATOM 2789 C C . ASP B 1 119 ? -13.845 11.838 -2.099 0.85 61.58 128 ASP B C 1
ATOM 2790 O O . ASP B 1 119 ? -14.026 11.391 -0.976 0.85 60.37 128 ASP B O 1
ATOM 2795 N N . THR B 1 120 ? -13.910 13.130 -2.397 1.00 65.66 129 THR B N 1
ATOM 2796 C CA . THR B 1 120 ? -14.106 14.249 -1.437 1.00 70.53 129 THR B CA 1
ATOM 2797 C C . THR B 1 120 ? -15.239 13.998 -0.427 1.00 75.42 129 THR B C 1
ATOM 2798 O O . THR B 1 120 ? -15.073 14.426 0.720 1.00 76.18 129 THR B O 1
ATOM 2802 N N . ASN B 1 121 ? -16.374 13.423 -0.839 1.00 84.65 130 ASN B N 1
ATOM 2803 C CA . ASN B 1 121 ? -17.578 13.265 0.023 1.00 82.88 130 ASN B CA 1
ATOM 2804 C C . ASN B 1 121 ? -17.769 11.796 0.369 1.00 78.08 130 ASN B C 1
ATOM 2805 O O . ASN B 1 121 ? -18.806 11.460 0.965 1.00 85.43 130 ASN B O 1
ATOM 2810 N N . THR B 1 122 ? -16.791 10.963 0.027 1.00 78.69 131 THR B N 1
ATOM 2811 C CA . THR B 1 122 ? -16.865 9.504 0.255 1.00 77.72 131 THR B CA 1
ATOM 2812 C C . THR B 1 122 ? -16.773 9.267 1.769 1.00 73.36 131 THR B C 1
ATOM 2813 O O . THR B 1 122 ? -16.135 10.061 2.461 1.00 66.77 131 THR B O 1
ATOM 2817 N N . ILE B 1 123 ? -17.461 8.249 2.271 1.00 75.01 132 ILE B N 1
ATOM 2818 C CA . ILE B 1 123 ? -17.552 7.972 3.729 1.00 81.37 132 ILE B CA 1
ATOM 2819 C C . ILE B 1 123 ? -16.795 6.671 3.990 1.00 77.96 132 ILE B C 1
ATOM 2820 O O . ILE B 1 123 ? -17.168 5.603 3.464 1.00 84.51 132 ILE B O 1
ATOM 2825 N N . TYR B 1 124 ? -15.696 6.811 4.713 1.00 75.03 133 TYR B N 1
ATOM 2826 C CA . TYR B 1 124 ? -14.750 5.728 5.054 1.00 75.11 133 TYR B CA 1
ATOM 2827 C C . TYR B 1 124 ? -15.178 5.154 6.413 1.00 78.77 133 TYR B C 1
ATOM 2828 O O . TYR B 1 124 ? -15.563 5.934 7.312 1.00 71.60 133 TYR B O 1
ATOM 2837 N N . THR B 1 125 ? -15.140 3.830 6.563 1.00 81.17 134 THR B N 1
ATOM 2838 C CA . THR B 1 125 ? -15.676 3.132 7.763 1.00 80.49 134 THR B CA 1
ATOM 2839 C C . THR B 1 125 ? -14.529 2.482 8.558 1.00 73.04 134 THR B C 1
ATOM 2840 O O . THR B 1 125 ? -14.785 2.134 9.728 1.00 75.51 134 THR B O 1
ATOM 2844 N N . ASN B 1 126 ? -13.324 2.362 7.978 1.00 62.06 135 ASN B N 1
ATOM 2845 C CA . ASN B 1 126 ? -12.212 1.524 8.509 1.00 55.00 135 ASN B CA 1
ATOM 2846 C C . ASN B 1 126 ? -10.903 2.302 8.342 1.00 61.59 135 ASN B C 1
ATOM 2847 O O . ASN B 1 126 ? -10.238 2.129 7.296 1.00 65.87 135 ASN B O 1
ATOM 2852 N N . CYS B 1 127 ? -10.563 3.124 9.338 1.00 58.82 136 CYS B N 1
ATOM 2853 C CA . CYS B 1 127 ? -9.505 4.168 9.271 1.00 54.93 136 CYS B CA 1
ATOM 2854 C C . CYS B 1 127 ? -8.478 3.976 10.391 1.00 54.48 136 CYS B C 1
ATOM 2855 O O . CYS B 1 127 ? -8.871 3.799 11.542 1.00 57.86 136 CYS B O 1
ATOM 2858 N N . TRP B 1 128 ? -7.196 4.070 10.061 1.00 56.73 137 TRP B N 1
ATOM 2859 C CA . TRP B 1 128 ? -6.078 3.774 10.986 1.00 55.60 137 TRP B CA 1
ATOM 2860 C C . TRP B 1 128 ? -5.142 4.976 11.092 1.00 49.25 137 TRP B C 1
ATOM 2861 O O . TRP B 1 128 ? -5.035 5.661 10.119 1.00 49.50 137 TRP B O 1
ATOM 2872 N N . VAL B 1 129 ? -4.561 5.241 12.267 1.00 51.43 138 VAL B N 1
ATOM 2873 C CA . VAL B 1 129 ? -3.455 6.232 12.466 1.00 51.47 138 VAL B CA 1
ATOM 2874 C C . VAL B 1 129 ? -2.202 5.457 12.866 1.00 56.55 138 VAL B C 1
ATOM 2875 O O . VAL B 1 129 ? -2.355 4.474 13.612 1.00 62.77 138 VAL B O 1
ATOM 2879 N N . THR B 1 130 ? -1.031 5.886 12.384 1.00 44.87 139 THR B N 1
ATOM 2880 C CA . 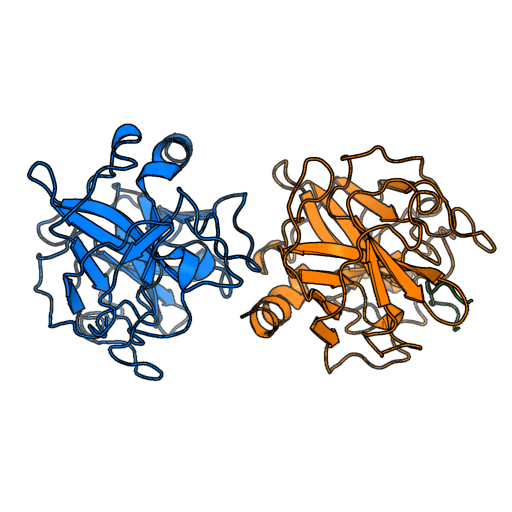THR B 1 130 ? 0.263 5.303 12.755 1.00 43.65 139 THR B CA 1
ATOM 2881 C C . THR B 1 130 ? 1.286 6.400 13.035 1.00 43.04 139 THR B C 1
ATOM 2882 O O . THR B 1 130 ? 1.160 7.489 12.491 1.00 47.41 139 THR B O 1
ATOM 2886 N N . GLY B 1 131 ? 2.266 6.069 13.873 1.00 45.50 140 GLY B N 1
ATOM 2887 C CA . GLY B 1 131 ? 3.499 6.845 14.066 1.00 48.80 140 GLY B CA 1
ATOM 2888 C C . GLY B 1 131 ? 4.172 6.505 15.374 1.00 46.40 140 GLY B C 1
ATOM 2889 O O . GLY B 1 131 ? 3.711 5.585 16.073 1.00 45.41 140 GLY B O 1
ATOM 2890 N N . TRP B 1 132 ? 5.235 7.237 15.677 1.00 51.40 141 TRP B N 1
ATOM 2891 C CA . TRP B 1 132 ? 6.096 7.027 16.869 1.00 50.64 141 TRP B CA 1
ATOM 2892 C C . TRP B 1 132 ? 5.874 8.148 17.893 1.00 50.63 141 TRP B C 1
ATOM 2893 O O . TRP B 1 132 ? 6.767 8.362 18.728 1.00 51.65 141 TRP B O 1
ATOM 2904 N N . GLY B 1 133 ? 4.725 8.828 17.852 1.00 47.68 142 GLY B N 1
ATOM 2905 C CA . GLY B 1 133 ? 4.414 9.922 18.788 1.00 53.40 142 GLY B CA 1
ATOM 2906 C C . GLY B 1 133 ? 4.302 9.461 20.235 1.00 56.26 142 GLY B C 1
ATOM 2907 O O . GLY B 1 133 ? 4.866 8.398 20.592 1.00 61.08 142 GLY B O 1
ATOM 2908 N N . TYR B 1 134 ? 3.642 10.261 21.071 1.00 53.80 143 TYR B N 1
ATOM 2909 C CA . TYR B 1 134 ? 3.425 9.943 22.504 1.00 53.24 143 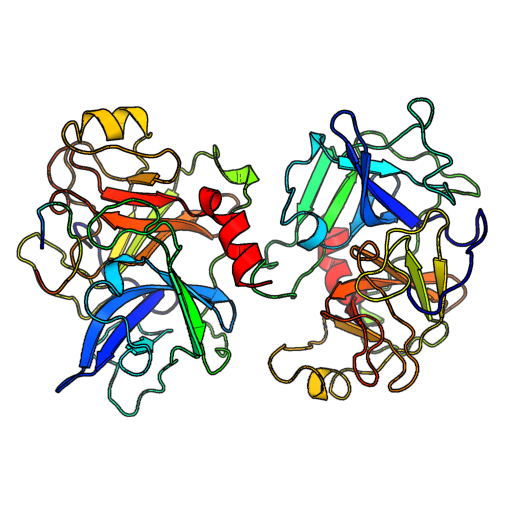TYR B CA 1
ATOM 2910 C C . TYR B 1 134 ? 2.183 9.071 22.614 1.00 55.24 143 TYR B C 1
ATOM 2911 O O . TYR B 1 134 ? 1.200 9.369 21.902 1.00 63.43 143 TYR B O 1
ATOM 2920 N N . THR B 1 135 ? 2.208 8.077 23.501 1.00 65.77 144 THR B N 1
ATOM 2921 C CA . THR B 1 135 ? 1.043 7.223 23.879 1.00 65.13 144 THR B CA 1
ATOM 2922 C C . THR B 1 135 ? 0.155 7.928 24.910 1.00 61.88 144 THR B C 1
ATOM 2923 O O . THR B 1 135 ? -1.011 7.548 25.033 1.00 70.18 144 THR B O 1
ATOM 2927 N N . LYS B 1 136 ? 0.685 8.919 25.620 1.00 70.92 14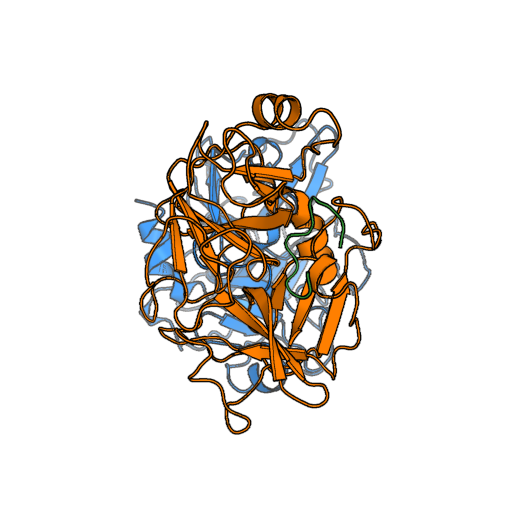5 LYS B N 1
ATOM 2928 C CA . LYS B 1 136 ? -0.099 9.768 26.562 1.00 76.49 145 LYS B CA 1
ATOM 2929 C C . LYS B 1 136 ? 0.352 11.228 26.426 1.00 68.22 145 LYS B C 1
ATOM 2930 O O . LYS B 1 136 ? 1.456 11.472 25.919 1.00 52.79 145 LYS B O 1
ATOM 2936 N N . GLU B 1 137 ? -0.501 12.162 26.840 1.00 68.78 146 GLU B N 1
ATOM 2937 C CA . GLU B 1 137 ? -0.104 13.566 27.108 1.00 83.00 146 GLU B CA 1
ATOM 2938 C C . GLU B 1 137 ? 1.045 13.551 28.120 1.00 88.79 146 GLU B C 1
ATOM 2939 O O . GLU B 1 137 ? 1.085 12.618 28.959 1.00 89.31 146 GLU B O 1
ATOM 2945 N N . GLN B 1 138 ? 2.031 14.426 27.936 1.00 94.24 147 GLN B N 1
ATOM 2946 C CA . GLN B 1 138 ? 3.256 14.403 28.776 1.00 94.81 147 GLN B CA 1
ATOM 2947 C C . GLN B 1 138 ? 3.915 13.025 28.621 1.00 85.56 147 GLN B C 1
ATOM 2948 O O . GLN B 1 138 ? 4.396 12.484 29.611 1.00 90.63 147 GLN B O 1
ATOM 2954 N N . GLY B 1 139 ? 3.890 12.484 27.406 1.00 79.07 148 GLY B N 1
ATOM 2955 C CA . GLY B 1 139 ? 4.444 11.162 27.052 1.00 78.76 148 GLY B CA 1
ATOM 2956 C C . GLY B 1 139 ? 5.860 11.253 26.528 1.00 75.26 148 GLY B C 1
ATOM 2957 O O . GLY B 1 139 ? 6.508 12.247 26.820 1.00 71.92 148 GLY B O 1
ATOM 2958 N N . GLU B 1 140 ? 6.318 10.236 25.792 1.00 74.46 150 GLU B N 1
ATOM 2959 C CA . GLU B 1 140 ? 7.661 10.290 25.161 1.00 73.02 150 GLU B CA 1
ATOM 2960 C C . GLU B 1 140 ? 7.707 9.481 23.859 1.00 66.36 150 GLU B C 1
ATOM 2961 O O . GLU B 1 140 ? 7.111 8.415 23.812 1.00 54.00 150 GLU B O 1
ATOM 2967 N N . THR B 1 141 ? 8.463 9.974 22.874 1.00 62.83 151 THR B N 1
ATOM 2968 C CA . THR B 1 141 ? 8.671 9.317 21.562 1.00 61.23 151 THR B CA 1
ATOM 2969 C C . THR B 1 141 ? 8.851 7.817 21.822 1.00 69.62 151 THR B C 1
ATOM 2970 O O . THR B 1 141 ? 9.556 7.457 22.783 1.00 72.02 151 THR B O 1
ATOM 2974 N N . GLN B 1 142 ? 8.201 6.981 21.016 1.00 71.95 152 GLN B N 1
ATOM 2975 C CA . GLN B 1 142 ? 8.269 5.502 21.099 1.00 65.49 152 GLN B CA 1
ATOM 2976 C C . GLN B 1 142 ? 9.378 4.987 20.195 1.00 68.92 152 GLN B C 1
ATOM 2977 O O . GLN B 1 142 ? 9.648 5.670 19.181 1.00 68.98 152 GLN B O 1
ATOM 2983 N N . ASN B 1 143 ? 9.950 3.822 20.530 1.00 70.64 153 ASN B N 1
ATOM 2984 C CA . ASN B 1 143 ? 10.828 3.040 19.619 1.00 75.11 153 ASN B CA 1
ATOM 2985 C C . ASN B 1 143 ? 9.969 2.279 18.602 1.00 71.89 153 ASN B C 1
ATOM 2986 O O . ASN B 1 143 ? 10.313 2.330 17.426 1.00 63.15 153 ASN B O 1
ATOM 2991 N N . ILE B 1 144 ? 8.900 1.600 19.023 1.00 69.38 154 ILE B N 1
ATOM 2992 C CA . ILE B 1 144 ? 8.084 0.739 18.110 1.00 69.13 154 ILE B CA 1
ATOM 2993 C C . ILE B 1 144 ? 6.932 1.573 17.538 1.00 60.22 154 ILE B C 1
ATOM 2994 O O . ILE B 1 144 ? 6.144 2.125 18.343 1.00 48.58 154 ILE B O 1
ATOM 2999 N N . LEU B 1 145 ? 6.832 1.622 16.202 1.00 53.78 155 LEU B N 1
ATOM 3000 C CA . LEU B 1 145 ? 5.669 2.194 15.465 1.00 54.72 155 LEU B CA 1
ATOM 3001 C C . LEU B 1 145 ? 4.363 1.739 16.124 1.00 52.83 155 LEU B C 1
ATOM 3002 O O . LEU B 1 145 ? 4.216 0.560 16.402 1.00 54.65 155 LEU B O 1
ATOM 3007 N N . GLN B 1 146 ? 3.447 2.661 16.382 1.00 56.57 156 GLN B N 1
ATOM 3008 C CA . GLN B 1 146 ? 2.120 2.356 16.969 1.00 54.04 156 GLN B CA 1
ATOM 3009 C C . GLN B 1 146 ? 1.066 2.505 15.876 1.00 51.85 156 GLN B C 1
ATOM 3010 O O . GLN B 1 146 ? 1.361 3.157 14.884 1.00 50.93 156 GLN B O 1
ATOM 3016 N N . LYS B 1 147 ? -0.070 1.842 16.044 1.00 47.73 157 LYS B N 1
ATOM 3017 C CA . LYS B 1 147 ? -1.241 1.920 15.146 1.00 47.00 157 LYS B CA 1
ATOM 3018 C C . LYS B 1 147 ? -2.480 1.986 16.022 1.00 46.58 157 LYS B C 1
ATOM 3019 O O . LYS B 1 147 ? -2.395 1.566 17.174 1.00 49.85 157 LYS B O 1
ATOM 3025 N N . ALA B 1 148 ? -3.560 2.531 15.493 1.00 40.49 158 ALA B N 1
ATOM 3026 C CA . ALA B 1 148 ? -4.860 2.569 16.167 1.00 43.16 158 ALA B CA 1
ATOM 3027 C C . ALA B 1 148 ? -5.944 2.842 15.126 1.00 46.92 158 ALA B C 1
ATOM 3028 O O . ALA B 1 148 ? -5.687 3.663 14.243 1.00 56.93 158 ALA B O 1
ATOM 3030 N N . THR B 1 149 ? -7.061 2.117 15.179 1.00 45.60 159 THR B N 1
ATOM 3031 C CA . THR B 1 149 ? -8.272 2.396 14.371 1.00 47.63 159 THR B CA 1
ATOM 3032 C C . THR B 1 149 ? -8.994 3.555 15.047 1.00 45.60 159 THR B C 1
ATOM 3033 O O . THR B 1 149 ? -8.899 3.623 16.279 1.00 48.74 159 THR B O 1
ATOM 3037 N N . ILE B 1 150 ? -9.601 4.454 14.266 1.00 50.47 160 ILE B N 1
ATOM 3038 C CA . ILE B 1 150 ? -10.288 5.690 14.745 1.00 52.28 160 ILE B CA 1
ATOM 3039 C C . ILE B 1 150 ? -11.484 5.970 13.842 1.00 52.45 160 ILE B C 1
ATOM 3040 O O . ILE B 1 150 ? -11.434 5.820 12.632 1.00 51.63 160 ILE B O 1
ATOM 3045 N N . PRO B 1 151 ? -12.641 6.345 14.394 1.00 53.30 161 PRO B N 1
ATOM 3046 C CA . PRO B 1 151 ? -13.773 6.680 13.551 1.00 56.85 161 PRO B CA 1
ATOM 3047 C C . PRO B 1 151 ? -13.688 8.147 13.116 1.00 55.12 161 PRO B C 1
ATOM 3048 O O . PRO B 1 151 ? -13.300 8.968 13.913 1.00 53.22 161 PRO B O 1
ATOM 3052 N N . LEU B 1 152 ? -14.050 8.431 11.865 1.00 53.87 162 LEU B N 1
ATOM 3053 C CA . LEU B 1 152 ? -14.134 9.823 11.364 1.00 60.86 162 LEU B CA 1
ATOM 3054 C C . LEU B 1 152 ? -15.334 10.461 12.045 1.00 57.32 162 LEU B C 1
ATOM 3055 O O . LEU B 1 152 ? -16.389 9.844 12.047 1.00 67.99 162 LEU B O 1
ATOM 3060 N N . VAL B 1 153 ? -15.134 11.633 12.624 1.00 58.00 163 VAL B N 1
ATOM 3061 C CA . VAL B 1 153 ? -16.190 12.515 13.183 1.00 57.34 163 VAL B CA 1
ATOM 3062 C C . VAL B 1 153 ? -16.571 13.498 12.087 1.00 60.35 163 VAL B C 1
ATOM 3063 O O . VAL B 1 153 ? -15.716 14.267 11.663 1.00 57.62 163 VAL B O 1
ATOM 3067 N N . PRO B 1 154 ? -17.830 13.501 11.582 1.00 69.43 164 PRO B N 1
ATOM 3068 C CA . PRO B 1 154 ? -18.227 14.427 10.517 1.00 64.84 164 PRO B CA 1
ATOM 3069 C C . PRO B 1 154 ? -17.997 15.885 10.934 1.00 65.05 164 PRO B C 1
ATOM 3070 O O . PRO B 1 154 ? -17.997 16.154 12.119 1.00 67.62 164 PRO B O 1
ATOM 3074 N N . ASN B 1 155 ? -17.789 16.762 9.946 1.00 67.41 165 ASN B N 1
ATOM 3075 C CA . ASN B 1 155 ? -17.080 18.058 10.103 1.00 73.50 165 ASN B CA 1
ATOM 3076 C C . ASN B 1 155 ? -17.901 19.004 10.968 1.00 73.80 165 ASN B C 1
ATOM 3077 O O . ASN B 1 155 ? -17.293 19.752 11.737 1.00 84.13 165 ASN B O 1
ATOM 3082 N N . GLU B 1 156 ? -19.227 18.958 10.859 1.00 87.11 166 GLU B N 1
ATOM 3083 C CA . GLU B 1 156 ? -20.121 19.867 11.619 1.00 93.41 166 GLU B CA 1
ATOM 3084 C C . GLU B 1 156 ? -19.999 19.534 13.115 1.00 89.39 166 GLU B C 1
ATOM 3085 O O . GLU B 1 156 ? -19.800 20.457 13.925 1.00 83.97 166 GLU B O 1
ATOM 3091 N N . GLU B 1 157 ? -20.054 18.253 13.474 1.00 92.15 167 GLU B N 1
ATOM 3092 C CA . GLU B 1 157 ? -19.992 17.802 14.890 1.00 98.67 167 GLU B CA 1
ATOM 3093 C C . GLU B 1 157 ? -18.589 18.054 15.453 1.00 103.31 167 GLU B C 1
ATOM 3094 O O . GLU B 1 157 ? -18.465 18.230 16.683 1.00 107.50 167 GLU B O 1
ATOM 3100 N N . CYS B 1 158 ? -17.574 18.077 14.586 1.00 97.94 168 CYS B N 1
ATOM 3101 C CA . CYS B 1 158 ? -16.165 18.368 14.959 1.00 92.05 168 CYS B CA 1
ATOM 3102 C C . CYS B 1 158 ? -16.012 19.868 15.224 1.00 83.07 168 CYS B C 1
ATOM 3103 O O . CYS B 1 158 ? -15.344 20.224 16.213 1.00 85.54 168 CYS B O 1
ATOM 3106 N N . GLN B 1 159 ? -16.581 20.714 14.365 1.00 73.88 169 GLN B N 1
ATOM 3107 C CA . GLN B 1 159 ? -16.564 22.190 14.555 1.00 80.41 169 GLN B CA 1
ATOM 3108 C C . GLN B 1 159 ? -17.048 22.534 15.970 1.00 85.79 169 GLN B C 1
ATOM 3109 O O . GLN B 1 159 ? -16.343 23.307 16.664 1.00 67.90 169 GLN B O 1
ATOM 3115 N N . LYS B 1 160 ? -18.193 21.971 16.385 1.00 97.57 170 LYS B N 1
ATOM 3116 C CA . LYS B 1 160 ? -18.887 22.327 17.655 1.00 93.38 170 LYS B CA 1
ATOM 3117 C C . LYS B 1 160 ? -18.095 21.810 18.861 1.00 93.90 170 LYS B C 1
ATOM 3118 O O . LYS B 1 160 ? -18.479 22.153 19.987 1.00 107.05 170 LYS B O 1
ATOM 3124 N N . LYS B 1 161 ? -17.057 20.994 18.657 1.00 87.30 171 LYS B N 1
ATOM 3125 C CA . LYS B 1 161 ? -16.177 20.522 19.762 1.00 81.24 171 LYS B CA 1
ATOM 3126 C C . LYS B 1 161 ? -14.890 21.360 19.796 1.00 75.20 171 LYS B C 1
ATOM 3127 O O . LYS B 1 161 ? -14.014 21.058 20.630 1.00 82.36 171 LYS B O 1
ATOM 3133 N N . TYR B 1 162 ? -14.808 22.396 18.957 1.00 72.33 172 TYR B N 1
ATOM 3134 C CA . TYR B 1 162 ? -13.697 23.385 18.884 1.00 80.67 172 TYR B CA 1
ATOM 3135 C C . TYR B 1 162 ? -14.285 24.752 18.514 1.00 92.28 172 TYR B C 1
ATOM 3136 O O . TYR B 1 162 ? -14.151 25.165 17.319 1.00 79.94 172 TYR B O 1
ATOM 3145 N N . ARG B 1 163 ? -14.937 25.406 19.489 1.00 101.84 173 ARG B N 1
ATOM 3146 C CA . ARG B 1 163 ? -15.627 26.717 19.321 1.00 106.63 173 ARG B CA 1
ATOM 3147 C C . ARG B 1 163 ? -14.554 27.780 19.030 1.00 92.27 173 ARG B C 1
ATOM 3148 O O . ARG B 1 163 ? -14.796 28.640 18.173 1.00 90.80 173 ARG B O 1
ATOM 3156 N N . ASP B 1 164 A -13.390 27.678 19.677 1.00 87.03 173 ASP B N 1
ATOM 3157 C CA . ASP B 1 164 A -12.279 28.662 19.590 1.00 95.44 173 ASP B CA 1
ATOM 3158 C C . ASP B 1 164 A -11.706 28.676 18.168 1.00 94.25 173 ASP B C 1
ATOM 3159 O O . ASP B 1 164 A -11.357 29.762 17.682 1.00 91.70 173 ASP B O 1
ATOM 3164 N N . TYR B 1 165 ? -11.629 27.509 17.524 1.00 96.50 174 TYR B N 1
ATOM 3165 C CA . TYR B 1 165 ? -10.896 27.282 16.253 1.00 86.39 174 TYR B CA 1
ATOM 3166 C C . TYR B 1 165 ? -11.872 27.011 15.096 1.00 76.81 174 TYR B C 1
ATOM 3167 O O . TYR B 1 165 ? -13.026 26.587 15.323 1.00 67.97 174 TYR B O 1
ATOM 3176 N N . VAL B 1 166 ? -11.391 27.209 13.870 1.00 70.14 175 VAL B N 1
ATOM 3177 C CA . VAL B 1 166 ? -12.220 27.218 12.630 1.00 78.35 175 VAL B CA 1
ATOM 3178 C C . VAL B 1 166 ? -11.899 25.978 11.766 1.00 77.77 175 VAL B C 1
ATOM 3179 O O . VAL B 1 166 ? -10.833 25.944 11.138 1.00 71.14 175 VAL B O 1
ATOM 3183 N N . ILE B 1 167 ? -12.837 25.029 11.678 1.00 77.28 176 ILE B N 1
ATOM 3184 C CA . ILE B 1 167 ? -12.716 23.768 10.881 1.00 72.56 176 ILE B CA 1
ATOM 3185 C C . ILE B 1 167 ? -13.035 24.025 9.403 1.00 68.88 176 ILE B C 1
ATOM 3186 O O . ILE B 1 167 ? -14.182 24.305 9.107 1.00 67.82 176 ILE B O 1
ATOM 3191 N N . ASN B 1 168 ? -12.049 23.862 8.519 1.00 69.09 177 ASN B N 1
ATOM 3192 C CA . ASN B 1 168 ? -12.196 23.940 7.042 1.00 69.03 177 ASN B CA 1
ATOM 3193 C C . ASN B 1 168 ? -12.907 22.684 6.518 1.00 71.43 177 ASN B C 1
ATOM 3194 O O . ASN B 1 168 ? -13.037 21.696 7.254 1.00 70.93 177 ASN B O 1
ATOM 3199 N N . LYS B 1 169 ? -13.320 22.733 5.257 1.00 71.39 178 LYS B N 1
ATOM 3200 C CA . LYS B 1 169 ? -13.753 21.567 4.461 1.00 74.71 178 LYS B CA 1
ATOM 3201 C C . LYS B 1 169 ? -12.496 20.817 3.996 1.00 68.32 178 LYS B C 1
ATOM 3202 O O . LYS B 1 169 ? -12.597 19.627 3.664 1.00 68.41 178 LYS B O 1
ATOM 3208 N N . GLN B 1 170 ? -11.342 21.491 3.991 1.00 68.74 179 GLN B N 1
ATOM 3209 C CA . GLN B 1 170 ? -10.018 20.884 3.677 1.00 69.24 179 GLN B CA 1
ATOM 3210 C C . GLN B 1 170 ? -9.371 20.358 4.965 1.00 60.81 179 GLN B C 1
ATOM 3211 O O . GLN B 1 170 ? -8.150 20.236 5.011 1.00 58.94 179 GLN B O 1
ATOM 3217 N N . MET B 1 171 ? -10.173 20.050 5.973 1.00 60.22 180 MET B N 1
ATOM 3218 C CA . MET B 1 171 ? -9.736 19.397 7.226 1.00 62.67 180 MET B CA 1
ATOM 3219 C C . MET B 1 171 ? -10.708 18.237 7.431 1.00 62.28 180 MET B C 1
ATOM 3220 O O . MET B 1 171 ? -11.755 18.230 6.793 1.00 70.85 180 MET B O 1
ATOM 3225 N N . ILE B 1 172 ? -10.320 17.258 8.227 1.00 59.10 181 ILE B N 1
ATOM 3226 C CA . ILE B 1 172 ? -11.099 16.021 8.470 1.00 56.58 181 ILE B CA 1
ATOM 3227 C C . ILE B 1 172 ? -10.715 15.550 9.873 1.00 55.74 181 ILE B C 1
ATOM 3228 O O . ILE B 1 172 ? -9.543 15.676 10.245 1.00 64.29 181 ILE B O 1
ATOM 3233 N N . CYS B 1 173 ? -11.699 15.179 10.671 1.00 55.24 182 CYS B N 1
ATOM 3234 C CA . CYS B 1 173 ? -11.560 14.991 12.128 1.00 51.38 182 CYS B CA 1
ATOM 3235 C C . CYS B 1 173 ? -11.808 13.533 12.468 1.00 46.04 182 CYS B C 1
ATOM 3236 O O . CYS B 1 173 ? -12.591 12.886 11.772 1.00 50.26 182 CYS B O 1
ATOM 3239 N N . ALA B 1 174 ? -11.163 13.037 13.504 1.00 44.61 183 ALA B N 1
ATOM 3240 C CA . ALA B 1 174 ? -11.210 11.605 13.852 1.00 46.78 183 ALA B CA 1
ATOM 3241 C C . ALA B 1 174 ? -11.108 11.493 15.361 1.00 46.31 183 ALA B C 1
ATOM 3242 O O . ALA B 1 174 ? -10.395 12.303 15.964 1.00 48.22 183 ALA B O 1
ATOM 3244 N N . GLY B 1 175 ? -11.864 10.570 15.951 1.00 52.93 184 GLY B N 1
ATOM 3245 C CA . GLY B 1 175 ? -11.821 10.363 17.409 1.00 60.20 184 GLY B CA 1
ATOM 3246 C C . GLY B 1 175 ? -13.139 9.889 17.982 1.00 57.71 184 GLY B C 1
ATOM 3247 O O . GLY B 1 175 ? -14.130 9.937 17.272 1.00 65.69 184 GLY B O 1
ATOM 3248 N N . TYR B 1 176 A -13.121 9.436 19.234 1.00 55.45 184 TYR B N 1
ATOM 3249 C CA . TYR B 1 176 A -14.317 8.938 19.953 1.00 57.08 184 TYR B CA 1
ATOM 3250 C C . TYR B 1 176 A -14.889 10.043 20.845 1.00 62.11 184 TYR B C 1
ATOM 3251 O O . TYR B 1 176 A -14.173 10.998 21.096 1.00 72.32 184 TYR B O 1
ATOM 3260 N N . LYS B 1 177 ? -16.127 9.910 21.327 1.00 71.81 185 LYS B N 1
ATOM 3261 C CA . LYS B 1 177 ? -16.723 10.982 22.170 1.00 82.70 185 LYS B CA 1
ATOM 3262 C C . LYS B 1 177 ? -15.866 11.182 23.417 1.00 82.03 185 LYS B C 1
ATOM 3263 O O . LYS B 1 177 ? -15.601 12.330 23.762 1.00 77.96 185 LYS B O 1
ATOM 3269 N N . GLU B 1 178 ? -15.455 10.103 24.069 1.00 83.97 186 GLU B N 1
ATOM 3270 C CA . GLU B 1 178 ? -14.456 10.241 25.152 1.00 87.06 186 GLU B CA 1
ATOM 3271 C C . GLU B 1 178 ? -13.199 9.755 24.450 1.00 96.52 186 GLU B C 1
ATOM 3272 O O . GLU B 1 178 ? -12.637 10.502 23.668 1.00 66.13 186 GLU B O 1
ATOM 3278 N N . GLY B 1 179 A -12.770 8.543 24.754 1.00 114.90 186 GLY B N 1
ATOM 3279 C CA . GLY B 1 179 A -11.722 7.907 23.947 1.00 112.82 186 GLY B CA 1
ATOM 3280 C C . GLY B 1 179 A -10.311 8.232 24.345 1.00 96.33 186 GLY B C 1
ATOM 3281 O O . GLY B 1 179 A -10.020 9.363 24.703 1.00 122.26 186 GLY B O 1
ATOM 3282 N N . GLY B 1 180 B -9.460 7.238 24.176 1.00 73.58 186 GLY B N 1
ATOM 3283 C CA . GLY B 1 180 B -8.019 7.359 24.409 1.00 69.93 186 GLY B CA 1
ATOM 3284 C C . GLY B 1 180 B -7.287 7.111 23.113 1.00 73.33 186 GLY B C 1
ATOM 3285 O O . GLY B 1 180 B -6.066 6.955 23.152 1.00 76.93 186 GLY B O 1
ATOM 3286 N N . THR B 1 181 C -8.011 7.063 22.000 1.00 66.39 186 THR B N 1
ATOM 3287 C CA . THR B 1 181 C -7.330 6.811 20.717 1.00 64.50 186 THR B CA 1
ATOM 3288 C C . THR B 1 181 C -7.205 8.139 19.992 1.00 62.72 186 THR B C 1
ATOM 3289 O O . THR B 1 181 C -8.230 8.778 19.784 1.00 58.27 186 THR B O 1
ATOM 3293 N N . ASP B 1 182 ? -5.969 8.499 19.654 1.00 64.73 189 ASP B N 1
ATOM 3294 C CA . ASP B 1 182 ? -5.672 9.762 18.946 1.00 57.23 189 ASP B CA 1
ATOM 3295 C C . ASP B 1 182 ? -4.199 9.801 18.567 1.00 54.42 189 ASP B C 1
ATOM 3296 O O . ASP B 1 182 ? -3.449 8.977 19.058 1.00 54.29 189 ASP B O 1
ATOM 3301 N N . ALA B 1 183 ? -3.857 10.683 17.635 1.00 61.30 190 ALA B N 1
ATOM 3302 C CA . ALA B 1 183 ? -2.455 11.011 17.283 1.00 65.03 190 ALA B CA 1
ATOM 3303 C C . ALA B 1 183 ? -1.930 11.957 18.374 1.00 64.46 190 ALA B C 1
ATOM 3304 O O . ALA B 1 183 ? -2.739 12.614 19.041 1.00 69.23 190 ALA B O 1
ATOM 3306 N N . CYS B 1 184 ? -0.630 11.988 18.616 1.00 61.93 191 CYS B N 1
ATOM 3307 C CA . CYS B 1 184 ? -0.055 12.896 19.634 1.00 70.79 191 CYS B CA 1
ATOM 3308 C C . CYS B 1 184 ? 1.244 13.506 19.086 1.00 64.36 191 CYS B C 1
ATOM 3309 O O . CYS B 1 184 ? 1.518 13.368 17.886 1.00 63.78 191 CYS B O 1
ATOM 3312 N N . LYS B 1 185 ? 1.973 14.204 19.951 1.00 63.37 192 LYS B N 1
ATOM 3313 C CA . LYS B 1 185 ? 3.267 14.852 19.652 1.00 62.27 192 LYS B CA 1
ATOM 3314 C C . LYS B 1 185 ? 4.219 13.787 19.089 1.00 59.63 192 LYS B C 1
ATOM 3315 O O . LYS B 1 185 ? 4.386 12.728 19.733 1.00 59.40 192 LYS B O 1
ATOM 3321 N N . GLY B 1 186 ? 4.791 14.054 17.915 1.00 51.83 193 GLY B N 1
ATOM 3322 C CA . GLY B 1 186 ? 5.660 13.113 17.197 1.00 55.54 193 GLY B CA 1
ATOM 3323 C C . GLY B 1 186 ? 4.917 12.344 16.118 1.00 54.22 193 GLY B C 1
ATOM 3324 O O . GLY B 1 186 ? 5.596 11.538 15.427 1.00 56.61 193 GLY B O 1
ATOM 3325 N N . ASP B 1 187 ? 3.592 12.538 15.988 1.00 51.84 194 ASP B N 1
ATOM 3326 C CA . ASP B 1 187 ? 2.749 11.870 14.949 1.00 56.62 194 ASP B CA 1
ATOM 3327 C C . ASP B 1 187 ? 2.446 12.864 13.815 1.00 52.82 194 ASP B C 1
ATOM 3328 O O . ASP B 1 187 ? 1.983 12.448 12.740 1.00 59.96 194 ASP B O 1
ATOM 3333 N N . SER B 1 188 ? 2.748 14.131 14.033 1.00 50.58 195 SER B N 1
ATOM 3334 C CA . SER B 1 188 ? 2.750 15.197 13.008 1.00 52.48 195 SER B CA 1
ATOM 3335 C C . SER B 1 188 ? 3.216 14.658 11.658 1.00 52.12 195 SER B C 1
ATOM 3336 O O . SER B 1 188 ? 4.316 14.056 11.586 1.00 47.64 195 SER B O 1
ATOM 3339 N N . GLY B 1 189 ? 2.420 14.915 10.623 1.00 51.37 196 GLY B N 1
ATOM 3340 C CA . GLY B 1 189 ? 2.776 14.607 9.232 1.00 48.69 196 GLY B CA 1
ATOM 3341 C C . GLY B 1 189 ? 2.494 13.166 8.880 1.00 42.62 196 GLY B C 1
ATOM 3342 O O . GLY B 1 189 ? 2.599 12.830 7.717 1.00 55.62 196 GLY B O 1
ATOM 3343 N N . GLY B 1 190 ? 2.058 12.361 9.835 1.00 40.99 197 GLY B N 1
ATOM 3344 C CA . GLY B 1 190 ? 1.738 10.946 9.595 1.00 41.95 197 GLY B CA 1
ATOM 3345 C C . GLY B 1 190 ? 0.373 10.753 8.946 1.00 42.48 197 GLY B C 1
ATOM 3346 O O . GLY B 1 190 ? -0.511 11.616 8.996 1.00 45.09 197 GLY B O 1
ATOM 3347 N N . PRO B 1 191 ? 0.140 9.568 8.363 1.00 39.58 198 PRO B N 1
ATOM 3348 C CA . PRO B 1 191 ? -1.103 9.309 7.641 1.00 39.12 198 PRO B CA 1
ATOM 3349 C C . PRO B 1 191 ? -2.268 8.769 8.472 1.00 45.53 198 PRO B C 1
ATOM 3350 O O . PRO B 1 191 ? -2.054 7.896 9.280 1.00 59.19 198 PRO B O 1
ATOM 3354 N N . LEU B 1 192 ? -3.447 9.364 8.303 1.00 49.14 199 LEU B N 1
ATOM 3355 C CA . LEU B 1 192 ? -4.772 8.701 8.459 1.00 42.58 199 LEU B CA 1
ATOM 3356 C C . LEU B 1 192 ? -5.040 7.953 7.150 1.00 38.68 199 LEU B C 1
ATOM 3357 O O . LEU B 1 192 ? -5.148 8.604 6.099 1.00 36.89 199 LEU B O 1
ATOM 3362 N N . VAL B 1 193 ? -5.076 6.636 7.198 1.00 39.54 200 VAL B N 1
ATOM 3363 C CA . VAL B 1 193 ? -5.423 5.758 6.042 1.00 46.08 200 VAL B CA 1
ATOM 3364 C C . VAL B 1 193 ? -6.773 5.072 6.297 1.00 45.19 200 VAL B C 1
ATOM 3365 O O . VAL B 1 193 ? -7.084 4.751 7.449 1.00 40.41 200 VAL B O 1
ATOM 3369 N N . CYS B 1 194 ? -7.556 4.887 5.241 1.00 47.24 201 CYS B N 1
ATOM 3370 C CA . CYS B 1 194 ? -8.824 4.129 5.276 1.00 49.23 201 CYS B CA 1
ATOM 3371 C C . CYS B 1 194 ? -8.777 3.102 4.148 1.00 44.97 201 CYS B C 1
ATOM 3372 O O . CYS B 1 194 ? -8.150 3.354 3.129 1.00 46.10 201 CYS B O 1
ATOM 3375 N N . LYS B 1 195 ? -9.395 1.951 4.356 1.00 59.05 202 LYS B N 1
ATOM 3376 C CA . LYS B 1 195 ? -9.608 0.905 3.315 1.00 64.54 202 LYS B CA 1
ATOM 3377 C C . LYS B 1 195 ? -10.945 1.226 2.630 1.00 65.75 202 LYS B C 1
ATOM 3378 O O . LYS B 1 195 ? -11.936 1.250 3.354 1.00 75.05 202 LYS B O 1
ATOM 3384 N N . HIS B 1 196 ? -11.004 1.552 1.333 1.00 80.71 203 HIS B N 1
ATOM 3385 C CA . HIS B 1 196 ? -12.320 1.789 0.673 1.00 95.97 203 HIS B CA 1
ATOM 3386 C C . HIS B 1 196 ? -12.725 0.654 -0.276 1.00 105.16 203 HIS B C 1
ATOM 3387 O O . HIS B 1 196 ? -13.889 0.217 -0.147 1.00 131.10 203 HIS B O 1
ATOM 3394 N N . SER B 1 197 ? -11.911 0.349 -1.280 1.00 89.42 204 SER B N 1
ATOM 3395 C CA . SER B 1 197 ? -12.351 -0.763 -2.155 1.00 88.02 204 SER B CA 1
ATOM 3396 C C . SER B 1 197 ? -11.521 -2.036 -1.881 1.00 82.35 204 SER B C 1
ATOM 3397 O O . SER B 1 197 ? -11.274 -2.744 -2.806 1.00 82.76 204 SER B O 1
ATOM 3400 N N . GLY B 1 198 ? -11.095 -2.220 -0.624 1.00 82.28 205 GLY B N 1
ATOM 3401 C CA . GLY B 1 198 ? -10.215 -3.378 -0.298 1.00 81.70 205 GLY B CA 1
ATOM 3402 C C . GLY B 1 198 ? -8.758 -2.924 -0.397 1.00 78.32 205 GLY B C 1
ATOM 3403 O O . GLY B 1 198 ? -7.940 -3.739 -0.116 1.00 74.21 205 GLY B O 1
ATOM 3404 N N . ARG B 1 199 B -8.575 -1.616 -0.831 1.00 62.40 208 ARG B N 1
ATOM 3405 C CA . ARG B 1 199 B -7.203 -1.077 -0.824 1.00 68.82 208 ARG B CA 1
ATOM 3406 C C . ARG B 1 199 B -7.166 0.163 0.114 1.00 60.89 208 ARG B C 1
ATOM 3407 O O . ARG B 1 199 B -8.126 0.840 0.353 1.00 62.56 208 ARG B O 1
ATOM 3415 N N . TRP B 1 200 C -5.846 0.431 0.544 1.00 62.09 208 TRP B N 1
ATOM 3416 C CA . TRP B 1 200 C -5.536 1.567 1.456 1.00 55.45 208 TRP B CA 1
ATOM 3417 C C . TRP B 1 200 C -5.380 2.872 0.667 1.00 53.15 208 TRP B C 1
ATOM 3418 O O . TRP B 1 200 C -4.845 2.880 -0.480 1.00 53.05 208 TRP B O 1
ATOM 3429 N N . GLN B 1 201 D -5.847 3.959 1.263 1.00 51.59 208 GLN B N 1
ATOM 3430 C CA . GLN B 1 201 D -5.745 5.315 0.678 1.00 51.06 208 GLN B CA 1
ATOM 3431 C C . GLN B 1 201 D -5.364 6.261 1.799 1.00 49.13 208 GLN B C 1
ATOM 3432 O O . GLN B 1 201 D -6.034 6.171 2.850 1.00 52.36 208 GLN B O 1
ATOM 3438 N N . LEU B 1 202 ? -4.371 7.123 1.555 1.00 43.65 209 LEU B N 1
ATOM 3439 C CA . LEU B 1 202 ? -4.036 8.291 2.408 1.00 43.21 209 LEU B CA 1
ATOM 3440 C C . LEU B 1 202 ? -5.266 9.182 2.417 1.00 45.94 209 LEU B C 1
ATOM 3441 O O . LEU B 1 202 ? -5.641 9.644 1.356 1.00 61.46 209 LEU B O 1
ATOM 3446 N N . VAL B 1 203 ? -5.963 9.310 3.528 1.00 45.45 210 VAL B N 1
ATOM 3447 C CA . VAL B 1 203 ? -7.161 10.174 3.535 1.00 44.35 210 VAL B CA 1
ATOM 3448 C C . VAL B 1 203 ? -6.820 11.456 4.263 1.00 45.13 210 VAL B C 1
ATOM 3449 O O . VAL B 1 203 ? -7.516 12.444 4.082 1.00 52.30 210 VAL B O 1
ATOM 3453 N N . GLY B 1 204 ? -5.813 11.418 5.112 1.00 45.61 211 GLY B N 1
ATOM 3454 C CA . GLY B 1 204 ? -5.534 12.549 6.003 1.00 43.29 211 GLY B CA 1
ATOM 3455 C C . GLY B 1 204 ? -4.117 12.515 6.489 1.00 39.42 211 GLY B C 1
ATOM 3456 O O . GLY B 1 204 ? -3.527 11.422 6.512 1.00 37.07 211 GLY B O 1
ATOM 3457 N N . ILE B 1 205 ? -3.610 13.680 6.862 1.00 41.23 212 ILE B N 1
ATOM 3458 C CA . ILE B 1 205 ? -2.239 13.883 7.397 1.00 39.90 212 ILE B CA 1
ATOM 3459 C C . ILE B 1 205 ? -2.401 14.462 8.790 1.00 41.28 212 ILE B C 1
ATOM 3460 O O . ILE B 1 205 ? -3.138 15.428 8.932 1.00 36.72 212 ILE B O 1
ATOM 3465 N N . THR B 1 206 ? -1.771 13.867 9.792 1.00 45.64 213 THR B N 1
ATOM 3466 C CA . THR B 1 206 ? -1.859 14.357 11.187 1.00 45.39 213 THR B CA 1
ATOM 3467 C C . THR B 1 206 ? -1.408 15.821 11.238 1.00 47.32 213 THR B C 1
ATOM 3468 O O . THR B 1 206 ? -0.281 16.095 10.778 1.00 45.36 213 THR B O 1
ATOM 3472 N N . SER B 1 207 ? -2.247 16.708 11.785 1.00 48.28 214 SER B N 1
ATOM 3473 C CA . SER B 1 207 ? -2.083 18.188 11.719 1.00 50.96 214 SER B CA 1
ATOM 3474 C C . SER B 1 207 ? -2.115 18.828 13.118 1.00 52.45 214 SER B C 1
ATOM 3475 O O . SER B 1 207 ? -1.061 19.335 13.546 1.00 61.35 214 SER B O 1
ATOM 3478 N N . TRP B 1 208 ? -3.278 18.869 13.754 1.00 53.87 215 TRP B N 1
ATOM 3479 C CA . TRP B 1 208 ? -3.354 19.504 15.087 1.00 55.81 215 TRP B CA 1
ATOM 3480 C C . TRP B 1 208 ? -4.493 18.922 15.904 1.00 57.06 215 TRP B C 1
ATOM 3481 O O . TRP B 1 208 ? -5.346 18.274 15.334 1.00 71.30 215 TRP B O 1
ATOM 3492 N N . GLY B 1 209 ? -4.411 19.076 17.216 1.00 57.54 216 GLY B N 1
ATOM 3493 C CA . GLY B 1 209 ? -5.476 18.620 18.120 1.00 68.33 216 GLY B CA 1
ATOM 3494 C C . GLY B 1 209 ? -5.341 19.299 19.460 1.00 63.80 216 GLY B C 1
ATOM 3495 O O . GLY B 1 209 ? -4.250 19.752 19.760 1.00 66.80 216 GLY B O 1
ATOM 3496 N N . GLU B 1 210 ? -6.417 19.387 20.229 1.00 70.40 217 GLU B N 1
ATOM 3497 C CA . GLU B 1 210 ? -6.284 20.017 21.560 1.00 83.18 217 GLU B CA 1
ATOM 3498 C C . GLU B 1 210 ? -6.031 18.879 22.532 1.00 67.85 217 GLU B C 1
ATOM 3499 O O . GLU B 1 210 ? -6.978 18.173 22.858 1.00 84.50 217 GLU B O 1
ATOM 3505 N N . GLY B 1 211 ? -4.771 18.686 22.911 1.00 76.11 219 GLY B N 1
ATOM 3506 C CA . GLY B 1 211 ? -4.408 17.564 23.787 1.00 73.75 219 GLY B CA 1
ATOM 3507 C C . GLY B 1 211 ? -4.328 16.264 23.016 1.00 64.62 219 GLY B C 1
ATOM 3508 O O . GLY B 1 211 ? -4.300 16.286 21.795 1.00 60.49 219 GLY B O 1
ATOM 3509 N N . CYS B 1 212 ? -4.240 15.148 23.718 1.00 67.37 220 CYS B N 1
ATOM 3510 C CA . CYS B 1 212 ? -4.204 13.871 22.983 1.00 78.41 220 CYS B CA 1
ATOM 3511 C C . CYS B 1 212 ? -5.264 12.930 23.548 1.00 74.58 220 CYS B C 1
ATOM 3512 O O . CYS B 1 212 ? -5.058 12.421 24.637 1.00 76.59 220 CYS B O 1
ATOM 3515 N N . ALA B 1 213 ? -6.369 12.736 22.839 1.00 78.44 221 ALA B N 1
ATOM 3516 C CA . ALA B 1 213 ? -7.335 11.693 23.249 1.00 82.53 221 ALA B CA 1
ATOM 3517 C C . ALA B 1 213 ? -8.183 12.182 24.436 1.00 77.59 221 ALA B C 1
ATOM 3518 O O . ALA B 1 213 ? -8.854 11.362 25.074 1.00 77.11 221 ALA B O 1
ATOM 3520 N N . ARG B 1 214 A -8.187 13.490 24.684 1.00 82.96 221 ARG B N 1
ATOM 3521 C CA . ARG B 1 214 A -9.091 14.160 25.652 1.00 80.85 221 ARG B CA 1
ATOM 3522 C C . ARG B 1 214 A -10.537 13.813 25.281 1.00 77.46 221 ARG B C 1
ATOM 3523 O O . ARG B 1 214 A -10.762 13.343 24.159 1.00 68.88 221 ARG B O 1
ATOM 3531 N N . LYS B 1 215 ? -11.462 13.973 26.228 1.00 85.18 222 LYS B N 1
ATOM 3532 C CA . LYS B 1 215 ? -12.899 13.642 26.043 1.00 90.78 222 LYS B CA 1
ATOM 3533 C C . LYS B 1 215 ? -13.485 14.612 25.009 1.00 78.28 222 LYS B C 1
ATOM 3534 O O . LYS B 1 215 ? -13.491 15.822 25.271 1.00 79.70 222 LYS B O 1
ATOM 3540 N N . ASP B 1 216 ? -13.928 14.115 23.857 1.00 78.67 223 ASP B N 1
ATOM 3541 C CA . ASP B 1 216 ? -14.746 14.919 22.911 1.00 91.96 223 ASP B CA 1
ATOM 3542 C C . ASP B 1 216 ? -13.869 15.986 22.235 1.00 87.92 223 ASP B C 1
ATOM 3543 O O . ASP B 1 216 ? -14.442 16.965 21.722 1.00 84.17 223 ASP B O 1
ATOM 3548 N N . GLN B 1 217 ? -12.538 15.828 22.261 1.00 78.50 224 GLN B N 1
ATOM 3549 C CA . GLN B 1 217 ? -11.575 16.710 21.547 1.00 82.03 224 GLN B CA 1
ATOM 3550 C C . GLN B 1 217 ? -10.932 15.891 20.430 1.00 73.19 224 GLN B C 1
ATOM 3551 O O . GLN B 1 217 ? -9.819 15.384 20.572 1.00 77.69 224 GLN B O 1
ATOM 3557 N N . PRO B 1 218 ? -11.624 15.705 19.287 1.00 67.99 225 PRO B N 1
ATOM 3558 C CA . PRO B 1 218 ? -11.074 14.925 18.181 1.00 70.15 225 PRO B CA 1
ATOM 3559 C C . PRO B 1 218 ? -9.804 15.512 17.545 1.00 64.00 225 PRO B C 1
ATOM 3560 O O . PRO B 1 218 ? -9.612 16.696 17.548 1.00 62.47 225 PRO B O 1
ATOM 3564 N N . GLY B 1 219 ? -8.949 14.637 17.025 1.00 61.04 226 GLY B N 1
ATOM 3565 C CA . GLY B 1 219 ? -7.799 15.039 16.207 1.00 55.36 226 GLY B CA 1
ATOM 3566 C C . GLY B 1 219 ? -8.269 15.647 14.899 1.00 50.12 226 GLY B C 1
ATOM 3567 O O . GLY B 1 219 ? -9.269 15.196 14.367 1.00 42.30 226 GLY B O 1
ATOM 3568 N N . VAL B 1 220 ? -7.525 16.621 14.397 1.00 48.42 227 VAL B N 1
ATOM 3569 C CA . VAL B 1 220 ? -7.775 17.310 13.112 1.00 50.28 227 VAL B CA 1
ATOM 3570 C C . VAL B 1 220 ? -6.638 17.008 12.126 1.00 49.70 227 VAL B C 1
ATOM 3571 O O . VAL B 1 220 ? -5.485 17.161 12.502 1.00 49.67 227 VAL B O 1
ATOM 3575 N N . TYR B 1 221 ? -6.975 16.590 10.908 1.00 47.50 228 TYR B N 1
ATOM 3576 C CA . TYR B 1 221 ? -6.033 16.109 9.869 1.00 49.71 228 TYR B CA 1
ATOM 3577 C C . TYR B 1 221 ? -6.288 16.858 8.552 1.00 51.15 228 TYR B C 1
ATOM 3578 O O . TYR B 1 221 ? -7.428 16.878 8.071 1.00 53.47 228 TYR B O 1
ATOM 3587 N N . THR B 1 222 ? -5.257 17.417 7.935 1.00 44.95 229 THR B N 1
ATOM 3588 C CA . THR B 1 222 ? -5.322 17.863 6.524 1.00 48.44 229 THR B CA 1
ATOM 3589 C C . THR B 1 222 ? -5.973 16.755 5.696 1.00 47.81 229 THR B C 1
ATOM 3590 O O . THR B 1 222 ? -5.514 15.626 5.790 1.00 56.58 229 THR B O 1
ATOM 3594 N N . LYS B 1 223 ? -7.005 17.088 4.934 1.00 49.61 230 LYS B N 1
ATOM 3595 C CA . LYS B 1 223 ? -7.819 16.157 4.108 1.00 50.58 230 LYS B CA 1
ATOM 3596 C C . LYS B 1 223 ? -7.253 16.177 2.688 1.00 52.76 230 LYS B C 1
ATOM 3597 O O . LYS B 1 223 ? -7.475 17.163 1.971 1.00 57.09 230 LYS B O 1
ATOM 3603 N N . VAL B 1 224 ? -6.547 15.119 2.313 1.00 54.71 231 VAL B N 1
ATOM 3604 C CA . VAL B 1 224 ? -5.647 15.053 1.125 1.00 52.91 231 VAL B CA 1
ATOM 3605 C C . VAL B 1 224 ? -6.462 15.153 -0.165 1.00 53.66 231 VAL B C 1
ATOM 3606 O O . VAL B 1 224 ? -5.996 15.831 -1.074 1.00 54.74 231 VAL B O 1
ATOM 3610 N N . SER B 1 225 ? -7.612 14.480 -0.257 1.00 61.82 232 SER B N 1
ATOM 3611 C CA . SER B 1 225 ? -8.523 14.546 -1.440 1.00 64.57 232 SER B CA 1
ATOM 3612 C C . SER B 1 225 ? -8.668 16.007 -1.908 1.00 61.29 232 SER B C 1
ATOM 3613 O O . SER B 1 225 ? -8.661 16.254 -3.144 1.00 50.66 232 SER B O 1
ATOM 3616 N N . GLU B 1 226 ? -8.760 16.935 -0.951 1.00 55.38 233 GLU B N 1
ATOM 3617 C CA . GLU B 1 226 ? -8.981 18.383 -1.182 1.00 56.30 233 GLU B CA 1
ATOM 3618 C C . GLU B 1 226 ? -7.691 19.074 -1.684 1.00 53.56 233 GLU B C 1
ATOM 3619 O O . GLU B 1 226 ? -7.772 20.242 -2.088 1.00 55.17 233 GLU B O 1
ATOM 3625 N N . TYR B 1 227 ? -6.527 18.424 -1.700 1.00 48.72 234 TYR B N 1
ATOM 3626 C CA . TYR B 1 227 ? -5.288 19.052 -2.217 1.00 41.92 234 TYR B CA 1
ATOM 3627 C C . TYR B 1 227 ? -4.787 18.314 -3.441 1.00 42.73 234 TYR B C 1
ATOM 3628 O O . TYR B 1 227 ? -3.603 18.467 -3.773 1.00 46.36 234 TYR B O 1
ATOM 3637 N N . MET B 1 228 ? -5.636 17.527 -4.098 1.00 48.28 235 MET B N 1
ATOM 3638 C CA . MET B 1 228 ? -5.146 16.620 -5.165 1.00 49.25 235 MET B CA 1
ATOM 3639 C C . MET B 1 228 ? -4.681 17.429 -6.379 1.00 56.76 235 MET B C 1
ATOM 3640 O O . MET B 1 228 ? -3.720 16.964 -7.019 1.00 65.83 235 MET B O 1
ATOM 3645 N N . ASP B 1 229 ? -5.235 18.622 -6.629 1.00 53.15 236 ASP B N 1
ATOM 3646 C CA . ASP B 1 229 ? -4.818 19.472 -7.781 1.00 58.57 236 ASP B CA 1
ATOM 3647 C C . ASP B 1 229 ? -3.455 20.087 -7.471 1.00 53.91 236 ASP B C 1
ATOM 3648 O O . ASP B 1 229 ? -2.555 20.009 -8.332 1.00 55.36 236 ASP B O 1
ATOM 3653 N N . TRP B 1 230 ? -3.282 20.587 -6.250 1.00 54.73 237 TRP B N 1
ATOM 3654 C CA . TRP B 1 230 ? -1.963 21.031 -5.711 1.00 51.96 237 TRP B CA 1
ATOM 3655 C C . TRP B 1 230 ? -0.916 19.925 -5.856 1.00 50.20 237 TRP B C 1
ATOM 3656 O O . TRP B 1 230 ? 0.221 20.232 -6.252 1.00 56.50 237 TRP B O 1
ATOM 3667 N N . ILE B 1 231 ? -1.269 18.677 -5.564 1.00 49.23 238 ILE B N 1
ATOM 3668 C CA . ILE B 1 231 ? -0.296 17.557 -5.665 1.00 48.59 238 ILE B CA 1
ATOM 3669 C C . ILE B 1 231 ? 0.080 17.323 -7.133 1.00 51.93 238 ILE B C 1
ATOM 3670 O O . ILE B 1 231 ? 1.276 17.098 -7.391 1.00 55.22 238 ILE B O 1
ATOM 3675 N N . LEU B 1 232 ? -0.866 17.391 -8.072 1.00 61.31 239 LEU B N 1
ATOM 3676 C CA . LEU B 1 232 ? -0.547 17.107 -9.497 1.00 61.44 239 LEU B CA 1
ATOM 3677 C C . LEU B 1 232 ? 0.328 18.250 -9.985 1.00 57.26 239 LEU B C 1
ATOM 3678 O O . LEU B 1 232 ? 1.370 17.963 -10.574 1.00 61.76 239 LEU B O 1
ATOM 3683 N N . GLU B 1 233 ? -0.087 19.485 -9.708 1.00 52.61 240 GLU B N 1
ATOM 3684 C CA . GLU B 1 233 ? 0.682 20.707 -10.054 1.00 59.10 240 GLU B CA 1
ATOM 3685 C C . GLU B 1 233 ? 2.150 20.496 -9.648 1.00 58.38 240 GLU B C 1
ATOM 3686 O O . GLU B 1 233 ? 3.012 20.471 -10.545 1.00 62.58 240 GLU B O 1
ATOM 3692 N N . LYS B 1 234 ? 2.428 20.264 -8.368 1.00 53.42 241 LYS B N 1
ATOM 3693 C CA . LYS B 1 234 ? 3.812 20.331 -7.859 1.00 59.58 241 LYS B CA 1
ATOM 3694 C C . LYS B 1 234 ? 4.590 19.076 -8.224 1.00 59.09 241 LYS B C 1
ATOM 3695 O O . LYS B 1 234 ? 5.806 19.131 -8.096 1.00 71.18 241 LYS B O 1
ATOM 3701 N N . THR B 1 235 ? 3.945 18.000 -8.658 1.00 62.69 242 THR B N 1
ATOM 3702 C CA . THR B 1 235 ? 4.654 16.744 -9.042 1.00 72.70 242 THR B CA 1
ATOM 3703 C C . THR B 1 235 ? 4.678 16.564 -10.567 1.00 81.48 242 THR B C 1
ATOM 3704 O O . THR B 1 235 ? 5.353 15.627 -10.989 1.00 83.67 242 THR B O 1
ATOM 3708 N N . GLN B 1 236 ? 3.940 17.392 -11.331 1.00 98.31 243 GLN B N 1
ATOM 3709 C CA . GLN B 1 236 ? 3.882 17.480 -12.830 1.00 101.03 243 GLN B CA 1
ATOM 3710 C C . GLN B 1 236 ? 2.578 16.854 -13.363 1.00 96.50 243 GLN B C 1
ATOM 3711 O O . GLN B 1 236 ? 2.315 15.651 -13.457 1.00 90.26 243 GLN B O 1
ATOM 3717 N N . CYS C 2 1 ? 5.164 26.816 21.289 1.00 119.67 1 CYS P N 1
ATOM 3718 C CA . CYS C 2 1 ? 4.177 25.699 21.163 1.00 119.26 1 CYS P CA 1
ATOM 3719 C C . CYS C 2 1 ? 2.841 26.092 21.793 1.00 109.56 1 CYS P C 1
ATOM 3720 O O . CYS C 2 1 ? 2.669 26.029 23.014 1.00 105.66 1 CYS P O 1
ATOM 3723 N N . PRO C 2 2 ? 1.854 26.492 20.959 1.00 94.29 2 PRO P N 1
ATOM 3724 C CA . PRO C 2 2 ? 0.466 26.661 21.400 1.00 91.47 2 PRO P CA 1
ATOM 3725 C C . PRO C 2 2 ? -0.166 25.419 22.055 1.00 103.93 2 PRO P C 1
ATOM 3726 O O . PRO C 2 2 ? 0.548 24.488 22.398 1.00 114.19 2 PRO P O 1
ATOM 3730 N N . ALA C 2 3 ? -1.492 25.428 22.218 1.00 108.56 3 ALA P N 1
ATOM 3731 C CA . ALA C 2 3 ? -2.267 24.319 22.822 1.00 111.90 3 ALA P CA 1
ATOM 3732 C C . ALA C 2 3 ? -2.504 23.229 21.765 1.00 111.12 3 ALA P C 1
ATOM 3733 O O . ALA C 2 3 ? -2.278 22.036 22.081 1.00 106.14 3 ALA P O 1
ATOM 3735 N N . TYR C 2 4 ? -2.898 23.632 20.548 1.00 104.14 4 TYR P N 1
ATOM 3736 C CA . TYR C 2 4 ? -3.234 22.742 19.400 1.00 90.50 4 TYR P CA 1
ATOM 3737 C C . TYR C 2 4 ? -2.002 21.978 18.874 1.00 84.70 4 TYR P C 1
ATOM 3738 O O . TYR C 2 4 ? -2.198 20.939 18.227 1.00 91.17 4 TYR P O 1
ATOM 3747 N N . SER C 2 5 ? -0.675 22.420 19.040 1.00 74.69 5 SER P N 1
ATOM 3748 C CA . SER C 2 5 ? 0.591 21.841 18.524 1.00 65.65 5 SER P CA 1
ATOM 3749 C C . SER C 2 5 ? 0.786 20.463 19.167 1.00 57.71 5 SER P C 1
ATOM 3752 N N . ALA C 2 6 ? 0.533 19.604 18.074 1.00 53.28 6 ALA P N 1
ATOM 3753 C CA . ALA C 2 6 ? 1.024 18.289 17.934 1.00 61.56 6 ALA P CA 1
ATOM 3754 C C . ALA C 2 6 ? 2.574 17.873 17.720 1.00 64.91 6 ALA P C 1
ATOM 3755 O O . ALA C 2 6 ? 2.723 16.986 17.406 1.00 52.27 6 ALA P O 1
ATOM 3757 N N . TYR C 2 7 ? 3.443 18.899 17.759 1.00 66.58 7 TYR P N 1
ATOM 3758 C CA . TYR C 2 7 ? 4.850 18.988 17.378 1.00 75.01 7 TYR P CA 1
ATOM 3759 C C . TYR C 2 7 ? 5.776 18.797 18.543 1.00 70.61 7 TYR P C 1
ATOM 3760 O O . TYR C 2 7 ? 5.484 19.220 19.669 1.00 64.68 7 TYR P O 1
ATOM 3769 N N . LEU C 2 8 ? 6.762 18.068 18.248 1.00 72.25 8 LEU P N 1
ATOM 3770 C CA . LEU C 2 8 ? 7.417 17.238 19.265 1.00 74.67 8 LEU P CA 1
ATOM 3771 C C . LEU C 2 8 ? 8.125 18.040 20.364 1.00 88.67 8 LEU P C 1
ATOM 3772 O O . LEU C 2 8 ? 7.878 17.730 21.560 1.00 91.46 8 LEU P O 1
ATOM 3777 N N . ASP C 2 9 ? 8.896 19.065 19.972 1.00 87.45 9 ASP P N 1
ATOM 3778 C CA . ASP C 2 9 ? 9.732 19.894 20.879 1.00 98.30 9 ASP P CA 1
ATOM 3779 C C . ASP C 2 9 ? 8.945 20.256 22.147 1.00 113.78 9 ASP P C 1
ATOM 3780 O O . ASP C 2 9 ? 9.587 20.365 23.216 1.00 134.14 9 ASP P O 1
ATOM 3785 N N . CYS C 2 10 ? 7.622 20.430 22.057 1.00 128.71 10 CYS P N 1
ATOM 3786 C CA . CYS C 2 10 ? 6.770 20.922 23.176 1.00 139.49 10 CYS P CA 1
ATOM 3787 C C . CYS C 2 10 ? 5.310 20.487 22.987 1.00 151.37 10 CYS P C 1
ATOM 3788 O O . CYS C 2 10 ? 4.596 20.903 22.070 1.00 167.66 10 CYS P O 1
#